Protein AF-A0A9D4Q8T9-F1 (afdb_monomer_lite)

Radius of gyration: 29.82 Å; chains: 1; bounding box: 64×56×114 Å

Secondary structure (DSSP, 8-state):
---TTS-EEEEE-SSSSSSS--BPEEEE-SS-EEEE--EEE----TTSPPPPHHHHGGGEEEEEEEEEPPTT---HHHHHHHHHHTTSHHHHHHHSEEE---BPSSTTEEEE---TTS-EEEEEEEEEE-TTS-EEEEEPBPEEE-SS-TTS-SS-SS---THHHHHHHHHHHHHHHHHHHHTTTTHHHHHHHHHHHHHHHHHHHHHHHHH---HHHHHHHHHHHHHHHHHHHHHHHHHH--HHHHHHHHHHHHHHHHHHHHHHSGGGGSGGGGSHHHHHHHHHHHHHHHHHHHGGGHHHHHHHHHHHHHHHHHHHHHHHHHT-STTHHHHHHHHHHHSTTGGGSB------HHHHHHHHHHHHHHHHHHHHHHHHTTTS-SSPPPHHHHHHHHHHHHTS-------PPP--TT---S-PPPPPPPPP----

InterPro domains:
  IPR025256 TM7S3/TM198-like domain [PF13886] (171-374)
  IPR042502 Transmembrane 7 superfamily member 3 [PTHR15937] (5-413)
  IPR060567 TM7SF3-like, second immunoglobulin-like domain [PF27919] (7-148)

Organism: Rhipicephalus sanguineus (NCBI:txid34632)

Sequence (432 aa):
MFVLHDPVPGGCNMEFPVEVSPFLRLVMETTELAVEFQHASGGVPREAQAPKCSRNLPFFRYNLYVYYLDQWDLSEEHYLEAVSKMLDPTSVKSNAQSVKAYRENPKTRALFLTYPGEGAVYSVLVEQVTWDGTIHEAAYVPVATYGCLWYSQSQTCRRLESAWGLVVALLLSIAGLIICFRGHRFFSFQMFFFGFLAFSLISFMVFIAITRASARDGLLAALLGGALGGMMWMAVWWLFAIPVLSISLSGLTLGFLVAATLLFTPLGEVAFLQSSMSYWVFISCIMLLPALLLLPQAKLLSVVSCSLVGGYCTILAADQYLGTSLSYVVLNVVRRSLVPGGYQASNTVPFQLNDVLLSMTWAALFALGTVLQLWSERGRAPFPQSPYHKWIRDRSSASQPLLATTQLPPPTYGSIGGNAPPYEPPPSYNSF

pLDDT: mean 81.64, std 16.31, range [30.33, 98.0]

Foldseek 3Di:
DDDQFAWQWQCADDDDPDNRALAWDWDADPQWTKTFGHDIFTGHPDPDDTDDPVPQRVQKDKWKWKAKDPFQDPDPVSVVVSQVLQAFPVSRVVHTDTFDFDADPVNRMGIAGAQQRIKMKMKMKMWGQDPVRDIHIHIRRIDMDNSDDPPPPDDDSQLPPDVVVLVVLQVLLVLLLCLQACVQVPVLSVQLNLQLQVQLLVQLLVCCLPPVDDSVVSNVSSRVRSNVRSVVSSVCCQPVVDLLVSLLSLLLQLQLLVLLQCCLPCNVRDPQQQDPVSVVVSSNVSSVVSSVVCSVVSLLSSQLSSNQVSLLSNCRSVCSVSVPCSVCSVVLVSSCSRDDSSSSHTSDGPCDPSNVVSVVSSVVSSVNSSVNSCVVCPPHDSHDGRPNVVVVVVVVVVPDDPDDDDDDDDPPPDDPDDDDDDDDDDDDDDDD

Structure (mmCIF, N/CA/C/O backbone):
data_AF-A0A9D4Q8T9-F1
#
_entry.id   AF-A0A9D4Q8T9-F1
#
loop_
_atom_site.group_PDB
_atom_site.id
_atom_site.type_symbol
_atom_site.label_atom_id
_atom_site.label_alt_id
_atom_site.label_comp_id
_atom_site.label_asym_id
_atom_site.label_entity_id
_atom_site.label_seq_id
_atom_site.pdbx_PDB_ins_code
_atom_site.Cartn_x
_atom_site.Cartn_y
_atom_site.Cartn_z
_atom_site.occupancy
_atom_site.B_iso_or_equiv
_atom_site.auth_seq_id
_atom_site.auth_comp_id
_atom_site.auth_asym_id
_atom_site.auth_atom_id
_atom_site.pdbx_PDB_model_num
ATOM 1 N N . MET A 1 1 ? 12.738 -4.806 -35.507 1.00 41.72 1 MET A N 1
ATOM 2 C CA . MET A 1 1 ? 13.230 -4.366 -36.832 1.00 41.72 1 MET A CA 1
ATOM 3 C C . MET A 1 1 ? 13.488 -2.873 -36.696 1.00 41.72 1 MET A C 1
ATOM 5 O O . MET A 1 1 ? 12.526 -2.161 -36.477 1.00 41.72 1 MET A O 1
ATOM 9 N N . PHE A 1 2 ? 14.743 -2.415 -36.657 1.00 54.19 2 PHE A N 1
ATOM 10 C CA . PHE A 1 2 ? 15.046 -0.995 -36.411 1.00 54.19 2 PHE A CA 1
ATOM 11 C C . PHE A 1 2 ? 15.062 -0.230 -37.738 1.00 54.19 2 PHE A C 1
ATOM 13 O O . PHE A 1 2 ? 15.730 -0.669 -38.679 1.00 54.19 2 PHE A O 1
ATOM 20 N N . VAL A 1 3 ? 14.310 0.871 -37.833 1.00 61.12 3 VAL A N 1
ATOM 21 C CA . VAL A 1 3 ? 14.353 1.772 -38.994 1.00 61.12 3 VAL A CA 1
ATOM 22 C C . VAL A 1 3 ? 15.643 2.596 -38.914 1.00 61.12 3 VAL A C 1
ATOM 24 O O . VAL A 1 3 ? 16.162 2.841 -37.830 1.00 61.12 3 VAL A O 1
ATOM 27 N N . LEU A 1 4 ? 16.187 3.010 -40.062 1.00 65.44 4 LEU A N 1
ATOM 28 C CA . LEU A 1 4 ? 17.518 3.627 -40.224 1.00 65.44 4 LEU A CA 1
ATOM 29 C C . LEU A 1 4 ? 17.833 4.795 -39.258 1.00 65.44 4 LEU A C 1
ATOM 31 O O . LEU A 1 4 ? 19.003 5.077 -39.006 1.00 65.44 4 LEU A O 1
ATOM 35 N N . HIS A 1 5 ? 16.805 5.467 -38.734 1.00 74.94 5 HIS A N 1
ATOM 36 C CA . HIS A 1 5 ? 16.916 6.642 -37.865 1.00 74.94 5 HIS A CA 1
ATOM 37 C C . HIS A 1 5 ? 16.419 6.416 -36.433 1.00 74.94 5 HIS A C 1
ATOM 39 O O . HIS A 1 5 ? 16.516 7.330 -35.614 1.00 74.94 5 HIS A O 1
ATOM 45 N N . ASP A 1 6 ? 15.911 5.225 -36.115 1.00 83.25 6 ASP A N 1
ATOM 46 C CA . ASP A 1 6 ? 15.373 4.955 -34.787 1.00 83.25 6 ASP A CA 1
ATOM 47 C C . ASP A 1 6 ? 16.500 4.758 -33.766 1.00 83.25 6 ASP A C 1
ATOM 49 O O . ASP A 1 6 ? 17.556 4.204 -34.100 1.00 83.25 6 ASP A O 1
ATOM 53 N N . PRO A 1 7 ? 16.304 5.200 -32.511 1.00 88.06 7 PRO A N 1
ATOM 54 C CA . PRO A 1 7 ? 17.269 4.948 -31.453 1.00 88.06 7 PRO A CA 1
ATOM 55 C C . PRO A 1 7 ? 17.485 3.446 -31.262 1.00 88.06 7 PRO A C 1
ATOM 57 O O . PRO A 1 7 ? 16.554 2.653 -31.382 1.00 88.06 7 PRO A O 1
ATOM 60 N N . VAL A 1 8 ? 18.712 3.056 -30.916 1.00 89.06 8 VAL A N 1
ATOM 61 C CA . VAL A 1 8 ? 19.080 1.667 -30.625 1.00 89.06 8 VAL A CA 1
ATOM 62 C C . VAL A 1 8 ? 19.068 1.462 -29.106 1.00 89.06 8 VAL A C 1
ATOM 64 O O . VAL A 1 8 ? 19.976 1.950 -28.418 1.00 89.06 8 VAL A O 1
ATOM 67 N N . PRO A 1 9 ? 18.066 0.750 -28.550 1.00 90.19 9 PRO A N 1
ATOM 68 C CA . PRO A 1 9 ? 17.972 0.475 -27.120 1.00 90.19 9 PRO A CA 1
ATOM 69 C C . PRO A 1 9 ? 19.221 -0.237 -26.601 1.00 90.19 9 PRO A C 1
ATOM 71 O O . PRO A 1 9 ? 19.666 -1.232 -27.171 1.00 90.19 9 PRO A O 1
ATOM 74 N N . GLY A 1 10 ? 19.804 0.282 -25.520 1.00 88.19 10 GLY A N 1
ATOM 75 C CA . GLY A 1 10 ? 20.978 -0.319 -24.885 1.00 88.19 10 GLY A CA 1
ATOM 76 C C . GLY A 1 10 ? 22.257 -0.314 -25.725 1.00 88.19 10 GLY A C 1
ATOM 77 O O . GLY A 1 10 ? 23.208 -1.001 -25.360 1.00 88.19 10 GLY A O 1
ATOM 78 N N . GLY A 1 11 ? 22.301 0.437 -26.833 1.00 87.56 11 GLY A N 1
ATOM 79 C CA . GLY A 1 11 ? 23.488 0.572 -27.685 1.00 87.56 11 GLY A CA 1
ATOM 80 C C . GLY A 1 11 ? 24.640 1.363 -27.054 1.00 87.56 11 GLY A C 1
ATOM 81 O O . GLY A 1 11 ? 25.703 1.478 -27.653 1.00 87.56 11 GLY A O 1
ATOM 82 N N . CYS A 1 12 ? 24.429 1.917 -25.859 1.00 86.75 12 CYS A N 1
ATOM 83 C CA . CYS A 1 12 ? 25.422 2.596 -25.039 1.00 86.75 12 CYS A CA 1
ATOM 84 C C . CYS A 1 12 ? 25.520 1.951 -23.658 1.00 86.75 12 CYS A C 1
ATOM 86 O O . CYS A 1 12 ? 25.302 2.593 -22.628 1.00 86.75 12 CYS A O 1
ATOM 88 N N . ASN A 1 13 ? 25.824 0.658 -23.651 1.00 86.75 13 ASN A N 1
ATOM 89 C CA . ASN A 1 13 ? 26.001 -0.107 -22.433 1.00 86.75 13 ASN A CA 1
ATOM 90 C C . ASN A 1 13 ? 27.431 0.022 -21.875 1.00 86.75 13 ASN A C 1
ATOM 92 O O . ASN A 1 13 ? 28.408 -0.118 -22.607 1.00 86.75 13 ASN A O 1
ATOM 96 N N . MET A 1 14 ? 27.543 0.251 -20.565 1.00 81.56 14 MET A N 1
ATOM 97 C CA . MET A 1 14 ? 28.820 0.256 -19.836 1.00 81.56 14 MET A CA 1
ATOM 98 C C . MET A 1 14 ? 28.839 -0.693 -18.627 1.00 81.56 14 MET A C 1
ATOM 100 O O . MET A 1 14 ? 29.886 -0.857 -18.007 1.00 81.56 14 MET A O 1
ATOM 104 N N . GLU A 1 15 ? 27.703 -1.301 -18.276 1.00 84.12 15 GLU A N 1
ATOM 105 C CA . GLU A 1 15 ? 27.540 -2.066 -17.029 1.00 84.12 15 GLU A CA 1
ATOM 106 C C . GLU A 1 15 ? 27.138 -3.526 -17.274 1.00 84.12 15 GLU A C 1
ATOM 108 O O . GLU A 1 15 ? 27.513 -4.416 -16.511 1.00 84.12 15 GLU A O 1
ATOM 113 N N . PHE A 1 16 ? 26.351 -3.793 -18.318 1.00 88.50 16 PHE A N 1
ATOM 114 C CA . PHE A 1 16 ? 25.858 -5.131 -18.643 1.00 88.50 16 PHE A CA 1
ATOM 115 C C . PHE A 1 16 ? 26.916 -5.912 -19.443 1.00 88.50 16 PHE A C 1
ATOM 117 O O . PHE A 1 16 ? 27.769 -5.313 -20.097 1.00 88.50 16 PHE A O 1
ATOM 124 N N . PRO A 1 17 ? 26.873 -7.255 -19.446 1.00 87.38 17 PRO A N 1
ATOM 125 C CA . PRO A 1 17 ? 27.902 -8.064 -20.104 1.00 87.38 17 PRO A CA 1
ATOM 126 C C . PRO A 1 17 ? 27.855 -8.027 -21.642 1.00 87.38 17 PRO A C 1
ATOM 128 O O . PRO A 1 17 ? 28.804 -8.474 -22.280 1.00 87.38 17 PRO A O 1
ATOM 131 N N . VAL A 1 18 ? 26.768 -7.532 -22.248 1.00 87.38 18 VAL A N 1
ATOM 132 C CA . VAL A 1 18 ? 26.560 -7.539 -23.708 1.00 87.38 18 VAL A CA 1
ATOM 133 C C . VAL A 1 18 ? 26.671 -6.126 -24.271 1.00 87.38 18 VAL A C 1
ATOM 135 O O . VAL A 1 18 ? 25.939 -5.243 -23.839 1.00 87.38 18 VAL A O 1
ATOM 138 N N . GLU A 1 19 ? 27.532 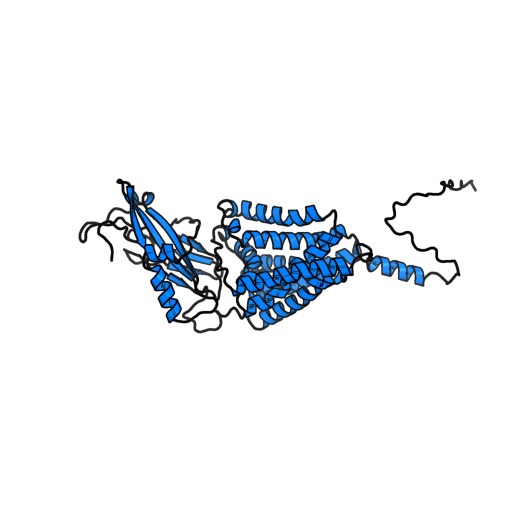-5.906 -25.266 1.00 83.56 19 GLU A N 1
ATOM 139 C CA . GLU A 1 19 ? 27.823 -4.574 -25.834 1.00 83.56 19 GLU A CA 1
ATOM 140 C C . GLU A 1 19 ? 26.568 -3.775 -26.225 1.00 83.56 19 GLU A C 1
ATOM 142 O O . GLU A 1 19 ? 26.458 -2.597 -25.897 1.00 83.56 19 GLU A O 1
ATOM 147 N N . VAL A 1 20 ? 25.585 -4.429 -26.849 1.00 86.88 20 VAL A N 1
ATOM 148 C CA . VAL A 1 20 ? 24.248 -3.870 -27.075 1.00 86.88 20 VAL A CA 1
ATOM 149 C C . VAL A 1 20 ? 23.267 -4.639 -26.199 1.00 86.88 20 VAL A C 1
ATOM 151 O O . VAL A 1 20 ? 22.991 -5.811 -26.453 1.00 86.88 20 VAL A O 1
ATOM 154 N N . SER A 1 21 ? 22.755 -3.988 -25.154 1.00 90.62 21 SER A N 1
ATOM 155 C CA . SER A 1 21 ? 21.873 -4.602 -24.152 1.00 90.62 21 SER A CA 1
ATOM 156 C C . SER A 1 21 ? 20.453 -4.022 -24.221 1.00 90.62 21 SER A C 1
ATOM 158 O O . SER A 1 21 ? 20.091 -3.192 -23.386 1.00 90.62 21 SER A O 1
ATOM 160 N N . PRO A 1 22 ? 19.625 -4.429 -25.205 1.00 89.88 22 PRO A N 1
ATOM 161 C CA . PRO A 1 22 ? 18.273 -3.895 -25.375 1.00 89.88 22 PRO A CA 1
ATOM 162 C C . PRO A 1 22 ? 17.277 -4.460 -24.353 1.00 89.88 22 PRO A C 1
ATOM 164 O O . PRO A 1 22 ? 16.127 -4.033 -24.329 1.00 89.88 22 PRO A O 1
ATOM 167 N N . PHE A 1 23 ? 17.688 -5.437 -23.542 1.00 91.38 23 PHE A N 1
ATOM 168 C CA . PHE A 1 23 ? 16.858 -6.062 -22.521 1.00 91.38 23 PHE A CA 1
ATOM 169 C C . PHE A 1 23 ? 16.924 -5.312 -21.195 1.00 91.38 23 PHE A C 1
ATOM 171 O O . PHE A 1 23 ? 17.945 -4.729 -20.827 1.00 91.38 23 PHE A O 1
ATOM 178 N N . LEU A 1 24 ? 15.816 -5.361 -20.465 1.00 92.00 24 LEU A N 1
ATOM 179 C CA . LEU A 1 24 ? 15.723 -4.842 -19.110 1.00 92.00 24 LEU A CA 1
ATOM 180 C C . LEU A 1 24 ? 16.218 -5.898 -18.117 1.00 92.00 24 LEU A C 1
ATOM 182 O O . LEU A 1 24 ? 15.924 -7.087 -18.255 1.00 92.00 24 LEU A O 1
ATOM 186 N N . ARG A 1 25 ? 16.951 -5.467 -17.091 1.00 89.56 25 ARG A N 1
ATOM 187 C CA . ARG A 1 25 ? 17.347 -6.310 -15.963 1.00 89.56 25 ARG A CA 1
ATOM 188 C C . ARG A 1 25 ? 16.404 -6.056 -14.796 1.00 89.56 25 ARG A C 1
ATOM 190 O O . ARG A 1 25 ? 16.242 -4.919 -14.361 1.00 89.56 25 ARG A O 1
ATOM 197 N N . LEU A 1 26 ? 15.803 -7.125 -14.283 1.00 87.19 26 LEU A N 1
ATOM 198 C CA . LEU A 1 26 ? 15.061 -7.089 -13.028 1.00 87.19 26 LEU A CA 1
ATOM 199 C C . LEU A 1 26 ? 15.989 -7.445 -11.878 1.00 87.19 26 LEU A C 1
ATOM 201 O O . LEU A 1 26 ? 16.563 -8.533 -11.852 1.00 87.19 26 LEU A O 1
ATOM 205 N N . VAL A 1 27 ? 16.089 -6.542 -10.913 1.00 83.50 27 VAL A N 1
ATOM 206 C CA . VAL A 1 27 ? 16.717 -6.808 -9.623 1.00 83.50 27 VAL A CA 1
ATOM 207 C C . VAL A 1 27 ? 15.597 -6.890 -8.599 1.00 83.50 27 VAL A C 1
ATOM 209 O O . VAL A 1 27 ? 14.912 -5.901 -8.342 1.00 83.50 27 VAL A O 1
ATOM 212 N N . MET A 1 28 ? 15.377 -8.095 -8.074 1.00 73.31 28 MET A N 1
ATOM 213 C CA . MET A 1 28 ? 14.406 -8.361 -7.016 1.00 73.31 28 MET A CA 1
ATOM 214 C C . MET A 1 28 ? 15.156 -8.785 -5.758 1.00 73.31 28 MET A C 1
ATOM 216 O O . MET A 1 28 ? 15.620 -9.920 -5.664 1.00 73.31 28 MET A O 1
ATOM 220 N N . GLU A 1 29 ? 15.268 -7.873 -4.800 1.00 65.56 29 GLU A N 1
ATOM 221 C CA . GLU A 1 29 ? 15.621 -8.206 -3.420 1.00 65.56 29 GLU A CA 1
ATOM 222 C C . GLU A 1 29 ? 14.344 -8.277 -2.569 1.00 65.56 29 GLU A C 1
ATOM 224 O O . GLU A 1 29 ? 13.255 -7.941 -3.032 1.00 65.56 29 GLU A O 1
ATOM 229 N N . THR A 1 30 ? 14.440 -8.747 -1.321 1.00 54.12 30 THR A N 1
ATOM 230 C CA . THR A 1 30 ? 13.279 -9.071 -0.461 1.00 54.12 30 THR A CA 1
ATOM 231 C C . THR A 1 30 ? 12.261 -7.938 -0.307 1.00 54.12 30 THR A C 1
ATOM 233 O O . THR A 1 30 ? 11.096 -8.194 -0.002 1.00 54.12 30 THR A O 1
ATOM 236 N N . THR A 1 31 ? 12.685 -6.694 -0.517 1.00 53.22 31 THR A N 1
ATOM 237 C CA . THR A 1 31 ? 11.855 -5.495 -0.385 1.00 53.22 31 THR A CA 1
ATOM 238 C C . THR A 1 31 ? 12.026 -4.484 -1.523 1.00 53.22 31 THR A C 1
ATOM 240 O O . THR A 1 31 ? 11.338 -3.465 -1.528 1.00 53.22 31 THR A O 1
ATOM 243 N N . GLU A 1 32 ? 12.925 -4.743 -2.475 1.00 64.81 32 GLU A N 1
ATOM 244 C CA . GLU A 1 32 ? 13.266 -3.825 -3.565 1.00 64.81 32 GLU A CA 1
ATOM 245 C C . GLU A 1 32 ? 13.020 -4.489 -4.917 1.00 64.81 32 GLU A C 1
ATOM 247 O O . GLU A 1 32 ? 13.541 -5.569 -5.192 1.00 64.81 32 GLU A O 1
ATOM 252 N N . LEU A 1 33 ? 12.266 -3.809 -5.779 1.00 79.19 33 LEU A N 1
ATOM 253 C CA . LEU A 1 33 ? 12.187 -4.120 -7.200 1.00 79.19 33 LEU A CA 1
ATOM 254 C C . LEU A 1 33 ? 12.754 -2.947 -7.977 1.00 79.19 33 LEU A C 1
ATOM 256 O O . LEU A 1 33 ? 12.202 -1.845 -7.961 1.00 79.19 33 LEU A O 1
ATOM 260 N N . ALA A 1 34 ? 13.854 -3.210 -8.667 1.00 85.00 34 ALA A N 1
ATOM 261 C CA . ALA A 1 34 ? 14.457 -2.268 -9.584 1.00 85.00 34 ALA A CA 1
ATOM 262 C C . ALA A 1 34 ? 14.404 -2.817 -11.008 1.00 85.00 34 ALA A C 1
ATOM 264 O O . ALA A 1 34 ? 14.807 -3.952 -11.273 1.00 85.00 34 ALA A O 1
ATOM 265 N N . VAL A 1 35 ? 13.922 -1.983 -11.925 1.00 88.62 35 VAL A N 1
ATOM 266 C CA . VAL A 1 35 ? 14.075 -2.187 -13.363 1.00 88.62 35 VAL A CA 1
ATOM 267 C C . VAL A 1 35 ? 15.279 -1.369 -13.797 1.00 88.62 35 VAL A C 1
ATOM 269 O O . VAL A 1 35 ? 15.297 -0.142 -13.667 1.00 88.62 35 VAL A O 1
ATOM 272 N N . GLU A 1 36 ? 16.289 -2.058 -14.300 1.00 90.38 36 GLU A N 1
ATOM 273 C CA . GLU A 1 36 ? 17.521 -1.459 -14.783 1.00 90.38 36 GLU A CA 1
ATOM 274 C C . GLU A 1 36 ? 17.624 -1.633 -16.291 1.00 90.38 36 GLU A C 1
ATOM 276 O O . GLU A 1 36 ? 17.334 -2.693 -16.846 1.00 90.38 36 GLU A O 1
ATOM 281 N N . PHE A 1 37 ? 18.057 -0.578 -16.961 1.00 90.69 37 PHE A N 1
ATOM 282 C CA . PHE A 1 37 ? 18.306 -0.579 -18.393 1.00 90.69 37 PHE A CA 1
ATOM 283 C C . PHE A 1 37 ? 19.647 0.079 -18.691 1.00 90.69 37 PHE A C 1
ATOM 285 O O . PHE A 1 37 ? 20.345 0.538 -17.795 1.00 90.69 37 PHE A O 1
ATOM 292 N N . GLN A 1 38 ? 20.046 0.093 -19.954 1.00 89.94 38 GLN A N 1
ATOM 293 C CA . GLN A 1 38 ? 21.271 0.757 -20.392 1.00 89.94 38 GLN A CA 1
ATOM 294 C C . GLN A 1 38 ? 20.928 1.862 -21.373 1.00 89.94 38 GLN A C 1
ATOM 296 O O . GLN A 1 38 ? 19.879 1.819 -22.016 1.00 89.94 38 GLN A O 1
ATOM 301 N N . HIS A 1 39 ? 21.786 2.872 -21.483 1.00 89.31 39 HIS A N 1
ATOM 302 C CA . HIS A 1 39 ? 21.521 4.003 -22.363 1.00 89.31 39 HIS A CA 1
ATOM 303 C C . HIS A 1 39 ? 21.403 3.569 -23.830 1.00 89.31 39 HIS A C 1
ATOM 305 O O . HIS A 1 39 ? 22.091 2.659 -24.292 1.00 89.31 39 HIS A O 1
ATOM 311 N N . ALA A 1 40 ? 20.513 4.232 -24.565 1.00 88.44 40 ALA A N 1
ATOM 312 C CA . ALA A 1 40 ? 20.376 4.046 -26.000 1.00 88.44 40 ALA A CA 1
ATOM 313 C C . ALA A 1 40 ? 21.490 4.776 -26.760 1.00 88.44 40 ALA A C 1
ATOM 315 O O . ALA A 1 40 ? 22.060 5.758 -26.271 1.00 88.44 40 ALA A O 1
ATOM 316 N N . SER A 1 41 ? 21.768 4.314 -27.976 1.00 87.19 41 SER A N 1
ATOM 317 C CA . SER A 1 41 ? 22.582 5.033 -28.956 1.00 87.19 41 SER A CA 1
ATOM 318 C C . SER A 1 41 ? 21.709 5.525 -30.114 1.00 87.19 41 SER A C 1
ATOM 320 O O . SER A 1 41 ? 20.565 5.101 -30.276 1.00 87.19 41 SER A O 1
ATOM 322 N N . GLY A 1 42 ? 22.219 6.476 -30.898 1.00 82.50 42 GLY A N 1
ATOM 323 C CA . GLY A 1 42 ? 21.501 6.951 -32.083 1.00 82.50 42 GLY A CA 1
ATOM 324 C C . GLY A 1 42 ? 21.534 5.904 -33.193 1.00 82.50 42 GLY A C 1
ATOM 325 O O . GLY A 1 42 ? 22.550 5.224 -33.353 1.00 82.50 42 GLY A O 1
ATOM 326 N N . GLY A 1 43 ? 20.451 5.808 -33.965 1.00 77.25 43 GLY A N 1
ATOM 327 C CA . GLY A 1 43 ? 20.395 4.955 -35.150 1.00 77.25 43 GLY A CA 1
ATOM 328 C C . GLY A 1 43 ? 21.487 5.309 -36.159 1.00 77.25 43 GLY A C 1
ATOM 329 O O . GLY A 1 43 ? 21.750 6.486 -36.422 1.00 77.25 43 GLY A O 1
ATOM 330 N N . VAL A 1 44 ? 22.137 4.287 -36.714 1.00 74.06 44 VAL A N 1
ATOM 331 C CA . VAL A 1 44 ? 23.097 4.427 -37.814 1.00 74.06 44 VAL A CA 1
ATOM 332 C C . VAL A 1 44 ? 22.805 3.400 -38.905 1.00 74.06 44 VAL A C 1
ATOM 334 O O . VAL A 1 44 ? 22.293 2.316 -38.605 1.00 74.06 44 VAL A O 1
ATOM 337 N N . PRO A 1 45 ? 23.147 3.702 -40.171 1.00 74.25 45 PRO A N 1
ATOM 338 C CA . PRO A 1 45 ? 23.102 2.720 -41.240 1.00 74.25 45 PRO A CA 1
ATOM 339 C C . PRO A 1 45 ? 23.879 1.456 -40.887 1.00 74.25 45 PRO A C 1
ATOM 341 O O . PRO A 1 45 ? 24.915 1.508 -40.221 1.00 74.25 45 PRO A O 1
ATOM 344 N N . ARG A 1 46 ? 23.380 0.313 -41.365 1.00 65.69 46 ARG A N 1
ATOM 345 C CA . ARG A 1 46 ? 24.073 -0.972 -41.241 1.00 65.69 46 ARG A CA 1
ATOM 346 C C . ARG A 1 46 ? 25.493 -0.798 -41.802 1.00 65.69 46 ARG A C 1
ATOM 348 O O . ARG A 1 46 ? 25.620 -0.294 -42.910 1.00 65.69 46 ARG A O 1
ATOM 355 N N . GLU A 1 47 ? 26.512 -1.180 -41.026 1.00 69.25 47 GLU A N 1
ATOM 356 C CA . GLU A 1 47 ? 27.960 -1.058 -41.332 1.00 69.25 47 GLU A CA 1
ATOM 357 C C . GLU A 1 47 ? 28.627 0.300 -41.028 1.00 69.25 47 GLU A C 1
ATOM 359 O O . GLU A 1 47 ? 29.852 0.402 -41.092 1.00 69.25 47 GLU A O 1
ATOM 364 N N . ALA A 1 48 ? 27.878 1.327 -40.618 1.00 72.50 48 ALA A N 1
ATOM 365 C CA . ALA A 1 48 ? 28.470 2.573 -40.131 1.00 72.50 48 ALA A CA 1
ATOM 366 C C . ALA A 1 48 ? 28.939 2.448 -38.668 1.00 72.50 48 ALA A C 1
ATOM 368 O O . ALA A 1 48 ? 28.367 1.706 -37.867 1.00 72.50 48 ALA A O 1
ATOM 369 N N . GLN A 1 49 ? 29.982 3.197 -38.297 1.00 70.00 49 GLN A N 1
ATOM 370 C CA . GLN A 1 49 ? 30.492 3.192 -36.926 1.00 70.00 49 GLN A CA 1
ATOM 371 C C . GLN A 1 49 ? 29.471 3.815 -35.963 1.00 70.00 49 GLN A C 1
ATOM 373 O O . GLN A 1 49 ? 28.969 4.916 -36.201 1.00 70.00 49 GLN A O 1
ATOM 378 N N . ALA A 1 50 ? 29.189 3.113 -34.862 1.00 68.62 50 ALA A N 1
ATOM 379 C CA . ALA A 1 50 ? 28.237 3.564 -33.856 1.00 68.62 50 ALA A CA 1
ATOM 380 C C . ALA A 1 50 ? 28.650 4.923 -33.246 1.00 68.62 50 ALA A C 1
ATOM 382 O O . ALA A 1 50 ? 29.842 5.182 -33.027 1.00 68.62 50 ALA A O 1
ATOM 383 N N . PRO A 1 51 ? 27.683 5.811 -32.952 1.00 73.31 51 PRO A N 1
ATOM 384 C CA . PRO A 1 51 ? 27.971 7.128 -32.407 1.00 73.31 51 PRO A CA 1
ATOM 385 C C . PRO A 1 51 ? 28.504 7.026 -30.973 1.00 73.31 51 PRO A C 1
ATOM 387 O O . PRO A 1 51 ? 28.098 6.167 -30.193 1.00 73.31 51 PRO A O 1
ATOM 390 N N . LYS A 1 52 ? 29.393 7.952 -30.589 1.00 73.75 52 LYS A N 1
ATOM 391 C CA . LYS A 1 52 ? 29.941 7.996 -29.224 1.00 73.75 52 LYS A CA 1
ATOM 392 C C . LYS A 1 52 ? 28.848 8.315 -28.200 1.00 73.75 52 LYS A C 1
ATOM 394 O O . LYS A 1 52 ? 28.213 9.368 -28.269 1.00 73.75 52 LYS A O 1
ATOM 399 N N . CYS A 1 53 ? 28.729 7.460 -27.190 1.00 74.94 53 CYS A N 1
ATOM 400 C CA . CYS A 1 53 ? 27.697 7.529 -26.156 1.00 74.94 53 CYS A CA 1
ATOM 401 C C . CYS A 1 53 ? 27.674 8.834 -25.354 1.00 74.94 53 CYS A C 1
ATOM 403 O O . CYS A 1 53 ? 26.604 9.342 -25.041 1.00 74.94 53 CYS A O 1
ATOM 405 N N . SER A 1 54 ? 28.832 9.435 -25.073 1.00 64.50 54 SER A N 1
ATOM 406 C CA . SER A 1 54 ? 28.928 10.612 -24.198 1.00 64.50 54 SER A CA 1
ATOM 407 C C . SER A 1 54 ? 28.283 11.888 -24.752 1.00 64.50 54 SER A C 1
ATOM 409 O O . SER A 1 54 ? 27.904 12.755 -23.969 1.00 64.50 54 SER A O 1
ATOM 411 N N . ARG A 1 55 ? 28.146 12.033 -26.079 1.00 61.91 55 ARG A N 1
ATOM 412 C CA . ARG A 1 55 ? 27.635 13.272 -26.699 1.00 61.91 55 ARG A CA 1
ATOM 413 C C . ARG A 1 55 ? 26.114 13.324 -26.832 1.00 61.91 55 ARG A C 1
ATOM 415 O O . ARG A 1 55 ? 25.564 14.420 -26.853 1.00 61.91 55 ARG A O 1
ATOM 422 N N . ASN A 1 56 ? 25.441 12.174 -26.894 1.00 64.88 56 ASN A N 1
ATOM 423 C CA . ASN A 1 56 ? 24.032 12.118 -27.298 1.00 64.88 56 ASN A CA 1
ATOM 424 C C . ASN A 1 56 ? 23.047 11.888 -26.140 1.00 64.88 56 ASN A C 1
ATOM 426 O O . ASN A 1 56 ? 21.843 12.005 -26.344 1.00 64.88 56 ASN A O 1
ATOM 430 N N . LEU A 1 57 ? 23.532 11.635 -24.918 1.00 67.44 57 LEU A N 1
ATOM 431 C CA . LEU A 1 57 ? 22.694 11.407 -23.729 1.00 67.44 57 LEU A CA 1
ATOM 432 C C . LEU A 1 57 ? 21.595 12.466 -23.485 1.00 67.44 57 LEU A C 1
ATOM 434 O O . LEU A 1 57 ? 20.504 12.063 -23.085 1.00 67.44 57 LEU A O 1
ATOM 438 N N . PRO A 1 58 ? 21.809 13.781 -23.725 1.00 73.19 58 PRO A N 1
ATOM 439 C CA . PRO A 1 58 ? 20.771 14.791 -23.495 1.00 73.19 58 PRO A CA 1
ATOM 440 C C . PRO A 1 58 ? 19.578 14.712 -24.459 1.00 73.19 58 PRO A C 1
ATOM 442 O O . PRO A 1 58 ? 18.514 15.238 -24.141 1.00 73.19 58 PRO A O 1
ATOM 445 N N . PHE A 1 59 ? 19.743 14.078 -25.625 1.00 79.56 59 PHE A N 1
ATOM 446 C CA . PHE A 1 59 ? 18.710 13.992 -26.666 1.00 79.56 59 PHE A CA 1
ATOM 447 C C . PHE A 1 59 ? 17.760 12.803 -26.482 1.00 79.56 59 PHE A C 1
ATOM 449 O O . PHE A 1 59 ? 16.772 12.701 -27.209 1.00 79.56 59 PHE A O 1
ATOM 456 N N . PHE A 1 60 ? 18.044 11.925 -25.514 1.00 84.88 60 PHE A N 1
ATOM 457 C CA . PHE A 1 60 ? 17.230 10.750 -25.225 1.00 84.88 60 PHE A CA 1
ATOM 458 C C . PHE A 1 60 ? 16.343 10.963 -24.001 1.00 84.88 60 PHE A C 1
ATOM 460 O O . PHE A 1 60 ? 16.812 11.297 -22.907 1.00 84.88 60 PHE A O 1
ATOM 467 N N . ARG A 1 61 ? 15.049 10.696 -24.166 1.00 87.31 61 ARG A N 1
ATOM 468 C CA . ARG A 1 61 ? 14.074 10.618 -23.077 1.00 87.31 61 ARG A CA 1
ATOM 469 C C . ARG A 1 61 ? 13.627 9.173 -22.926 1.00 87.31 61 ARG A C 1
ATOM 471 O O . ARG A 1 61 ? 13.338 8.512 -23.910 1.00 87.31 61 ARG A O 1
ATOM 478 N N . TYR A 1 62 ? 13.597 8.690 -21.690 1.00 88.50 62 TYR A N 1
ATOM 479 C CA . TYR A 1 62 ? 13.188 7.324 -21.368 1.00 88.50 62 TYR A CA 1
ATOM 480 C C . TYR A 1 62 ? 11.862 7.366 -20.614 1.00 88.50 62 TYR A C 1
ATOM 482 O O . TYR A 1 62 ? 11.796 7.883 -19.496 1.00 88.50 62 TYR A O 1
ATOM 490 N N . ASN A 1 63 ? 10.819 6.831 -21.222 1.00 90.00 63 ASN A N 1
ATOM 491 C CA . ASN A 1 63 ? 9.488 6.772 -20.645 1.00 90.00 63 ASN A CA 1
ATOM 492 C C . ASN A 1 63 ? 9.225 5.328 -20.219 1.00 90.00 63 ASN A C 1
ATOM 494 O O . ASN A 1 63 ? 9.352 4.407 -21.024 1.00 90.00 63 ASN A O 1
ATOM 498 N N . LEU A 1 64 ? 8.929 5.128 -18.935 1.00 90.62 64 LEU A N 1
ATOM 499 C CA . LEU A 1 64 ? 8.672 3.805 -18.381 1.00 90.62 64 LEU A CA 1
ATOM 500 C C . LEU A 1 64 ? 7.180 3.514 -18.430 1.00 90.62 64 LEU A C 1
ATOM 502 O O . LEU A 1 64 ? 6.364 4.364 -18.074 1.00 90.62 64 LEU A O 1
ATOM 506 N N . TYR A 1 65 ? 6.849 2.296 -18.832 1.00 92.06 65 TYR A N 1
ATOM 507 C CA . TYR A 1 65 ? 5.486 1.810 -18.918 1.00 92.06 65 TYR A CA 1
ATOM 508 C C . TYR A 1 65 ? 5.355 0.494 -18.167 1.00 92.06 65 TYR A C 1
ATOM 510 O O . TYR A 1 65 ? 6.253 -0.351 -18.205 1.00 92.06 65 TYR A O 1
ATOM 518 N N . VAL A 1 66 ? 4.216 0.325 -17.506 1.00 91.62 66 VAL A N 1
ATOM 519 C CA . VAL A 1 66 ? 3.836 -0.924 -16.853 1.00 91.62 66 VAL A CA 1
ATOM 520 C C . VAL A 1 66 ? 2.484 -1.382 -17.381 1.00 91.62 66 VAL A C 1
ATOM 522 O O . VAL A 1 66 ? 1.552 -0.588 -17.534 1.00 91.62 66 VAL A O 1
ATOM 525 N N . TYR A 1 67 ? 2.388 -2.672 -17.669 1.00 91.81 67 TYR A N 1
ATOM 526 C CA . TYR A 1 67 ? 1.141 -3.355 -17.970 1.00 91.81 67 TYR A CA 1
ATOM 527 C C . TYR A 1 67 ? 0.916 -4.419 -16.902 1.00 91.81 67 TYR A C 1
ATOM 529 O O . TYR A 1 67 ? 1.757 -5.299 -16.724 1.00 91.81 67 TYR A O 1
ATOM 537 N N . TYR A 1 68 ? -0.194 -4.323 -16.178 1.00 89.19 68 TYR A N 1
ATOM 538 C CA . TYR A 1 68 ? -0.562 -5.306 -15.165 1.00 89.19 68 TYR A CA 1
ATOM 539 C C . TYR A 1 68 ? -1.446 -6.386 -15.783 1.00 89.19 68 TYR A C 1
ATOM 541 O O . TYR A 1 68 ? -2.359 -6.078 -16.548 1.00 89.19 68 TYR A O 1
ATOM 549 N N . LEU A 1 69 ? -1.161 -7.639 -15.447 1.00 88.50 69 LEU A N 1
ATOM 550 C CA . LEU A 1 69 ? -2.006 -8.782 -15.765 1.00 88.50 69 LEU A CA 1
ATOM 551 C C . LEU A 1 69 ? -3.172 -8.867 -14.777 1.00 88.50 69 LEU A C 1
ATOM 553 O O . LEU A 1 69 ? -3.150 -8.258 -13.702 1.00 88.50 69 LEU A O 1
ATOM 557 N N . ASP A 1 70 ? -4.176 -9.659 -15.136 1.00 83.94 70 ASP A N 1
ATOM 558 C CA . ASP A 1 70 ? -5.311 -9.936 -14.267 1.00 83.94 70 ASP A CA 1
ATOM 559 C C . ASP A 1 70 ? -4.865 -10.636 -12.973 1.00 83.94 70 ASP A C 1
ATOM 561 O O . ASP A 1 70 ? -3.924 -11.438 -12.944 1.00 83.94 70 ASP A O 1
ATOM 565 N N . GLN A 1 71 ? -5.530 -10.292 -11.867 1.00 76.75 71 GLN A N 1
ATOM 566 C CA . GLN A 1 71 ? -5.249 -10.853 -10.549 1.00 76.75 71 GLN A CA 1
ATOM 567 C C . GLN A 1 71 ? -5.315 -12.379 -10.590 1.00 76.75 71 GLN A C 1
ATOM 569 O O . GLN A 1 71 ? -6.323 -12.957 -10.994 1.00 76.75 71 GLN A O 1
ATOM 574 N N . TRP A 1 72 ? -4.251 -13.022 -10.101 1.00 71.50 72 TRP A N 1
ATOM 575 C CA . TRP A 1 72 ? -4.110 -14.480 -10.027 1.00 71.50 72 TRP A CA 1
ATOM 576 C C . TRP A 1 72 ? -4.087 -15.231 -11.356 1.00 71.50 72 TRP A C 1
ATOM 578 O O . TRP A 1 72 ? -4.108 -16.467 -11.341 1.00 71.50 72 TRP A O 1
ATOM 588 N N . ASP A 1 73 ? -3.994 -14.532 -12.482 1.00 78.19 73 ASP A N 1
ATOM 589 C CA . ASP A 1 73 ? -3.783 -15.185 -13.759 1.00 78.19 73 ASP A CA 1
ATOM 590 C C . ASP A 1 73 ? -2.301 -15.527 -13.937 1.00 78.19 73 ASP A C 1
ATOM 592 O O . ASP A 1 73 ? -1.447 -14.661 -14.103 1.00 78.19 73 ASP A O 1
ATOM 596 N N . LEU A 1 74 ? -1.998 -16.822 -13.854 1.00 79.75 74 LEU A N 1
ATOM 597 C CA . LEU A 1 74 ? -0.663 -17.385 -14.069 1.00 79.75 74 LEU A CA 1
ATOM 598 C C . LEU A 1 74 ? -0.612 -18.182 -15.382 1.00 79.75 74 LEU A C 1
ATOM 600 O O . LEU A 1 74 ? 0.233 -19.066 -15.537 1.00 79.75 74 LEU A O 1
ATOM 604 N N . SER A 1 75 ? -1.558 -17.955 -16.294 1.00 83.75 75 SER A N 1
ATOM 605 C CA . SER A 1 75 ? -1.604 -18.664 -17.566 1.00 83.75 75 SER A CA 1
ATOM 606 C C . SER A 1 75 ? -0.514 -18.173 -18.520 1.00 83.75 75 SER A C 1
ATOM 608 O O . SER A 1 75 ? -0.179 -16.990 -18.595 1.00 83.75 75 SER A O 1
ATOM 610 N N . GLU A 1 76 ? 0.059 -19.111 -19.271 1.00 86.12 76 GLU A N 1
ATOM 611 C CA . GLU A 1 76 ? 1.085 -18.807 -20.270 1.00 86.12 76 GLU A CA 1
ATOM 612 C C . GLU A 1 76 ? 0.523 -17.964 -21.425 1.00 86.12 76 GLU A C 1
ATOM 614 O O . GLU A 1 76 ? 1.202 -17.074 -21.929 1.00 86.12 76 GLU A O 1
ATOM 619 N N . GLU A 1 77 ? -0.731 -18.203 -21.811 1.00 87.88 77 GLU A N 1
ATOM 620 C CA . GLU A 1 77 ? -1.394 -17.498 -22.911 1.00 87.88 77 GLU A CA 1
ATOM 621 C C . GLU A 1 77 ? -1.535 -15.998 -22.627 1.00 87.88 77 GLU A C 1
ATOM 623 O O . GLU A 1 77 ? -1.037 -15.180 -23.402 1.00 87.88 77 GLU A O 1
ATOM 628 N N . HIS A 1 78 ? -2.108 -15.630 -21.477 1.00 86.69 78 HIS A N 1
ATOM 629 C CA . HIS A 1 78 ? -2.260 -14.224 -21.097 1.00 86.69 78 HIS A CA 1
ATOM 630 C C . HIS A 1 78 ? -0.908 -13.563 -20.812 1.00 86.69 78 HIS A C 1
ATOM 632 O O . HIS A 1 78 ? -0.729 -12.377 -21.091 1.00 86.69 78 HIS A O 1
ATOM 638 N N . TYR A 1 79 ? 0.080 -14.324 -20.327 1.00 89.06 79 TYR A N 1
ATOM 639 C CA . TYR A 1 79 ? 1.456 -13.847 -20.206 1.00 89.06 79 TYR A CA 1
ATOM 640 C C . TYR A 1 79 ? 2.056 -13.458 -21.563 1.00 89.06 79 TYR A C 1
ATOM 642 O O . TYR A 1 79 ? 2.564 -12.344 -21.717 1.00 89.06 79 TYR A O 1
ATOM 650 N N . LEU A 1 80 ? 1.992 -14.349 -22.556 1.00 91.81 80 LEU A N 1
ATOM 651 C CA . LEU A 1 80 ? 2.521 -14.084 -23.894 1.00 91.81 80 LEU A CA 1
ATOM 652 C C . LEU A 1 80 ? 1.753 -12.952 -24.578 1.00 91.81 80 LEU A C 1
ATOM 654 O O . LEU A 1 80 ? 2.368 -12.102 -25.224 1.00 91.81 80 LEU A O 1
ATOM 658 N N . GLU A 1 81 ? 0.435 -12.886 -24.386 1.00 92.06 81 GLU A N 1
ATOM 659 C CA . GLU A 1 81 ? -0.385 -11.782 -24.877 1.00 92.06 81 GLU A CA 1
ATOM 660 C C . GLU A 1 81 ? 0.048 -10.447 -24.250 1.00 92.06 81 GLU A C 1
ATOM 662 O O . GLU A 1 81 ? 0.286 -9.474 -24.970 1.00 92.06 81 GLU A O 1
ATOM 667 N N . ALA A 1 82 ? 0.227 -10.397 -22.927 1.00 91.75 82 ALA A N 1
ATOM 668 C CA . ALA A 1 82 ? 0.680 -9.205 -22.215 1.00 91.75 82 ALA A CA 1
ATOM 669 C C . ALA A 1 82 ? 2.071 -8.749 -22.679 1.00 91.75 82 ALA A C 1
ATOM 671 O O . ALA A 1 82 ? 2.287 -7.559 -22.915 1.00 91.75 82 ALA A O 1
ATOM 672 N N . VAL A 1 83 ? 3.006 -9.685 -22.877 1.00 93.06 83 VAL A N 1
ATOM 673 C CA . VAL A 1 83 ? 4.330 -9.380 -23.437 1.00 93.06 83 VAL A CA 1
ATOM 674 C C . VAL A 1 83 ? 4.201 -8.843 -24.859 1.00 93.06 83 VAL A C 1
ATOM 676 O O . VAL A 1 83 ? 4.824 -7.830 -25.167 1.00 93.06 83 VAL A O 1
ATOM 679 N N . SER A 1 84 ? 3.360 -9.451 -25.704 1.00 93.62 84 SER A N 1
ATOM 680 C CA . SER A 1 84 ? 3.154 -9.017 -27.093 1.00 93.62 84 SER A CA 1
ATOM 681 C C . SER A 1 84 ? 2.654 -7.572 -27.180 1.00 93.62 84 SER A C 1
ATOM 683 O O . SER A 1 84 ? 3.156 -6.793 -27.991 1.00 93.62 84 SER A O 1
ATOM 685 N N . LYS A 1 85 ? 1.763 -7.167 -26.262 1.00 93.25 85 LYS A N 1
ATOM 686 C CA . LYS A 1 85 ? 1.259 -5.790 -26.156 1.00 93.25 85 LYS A CA 1
ATOM 687 C C . LYS A 1 85 ? 2.349 -4.786 -25.770 1.00 93.25 85 LYS A C 1
ATOM 689 O O . LYS A 1 85 ? 2.165 -3.591 -26.006 1.00 93.25 85 LYS A O 1
ATOM 694 N N . MET A 1 86 ? 3.468 -5.255 -25.217 1.00 93.81 86 MET A N 1
ATOM 695 C CA . MET A 1 86 ? 4.564 -4.443 -24.686 1.00 93.81 86 MET A CA 1
ATOM 696 C C . MET A 1 86 ? 5.825 -4.410 -25.570 1.00 93.81 86 MET A C 1
ATOM 698 O O . MET A 1 86 ? 6.846 -3.862 -25.144 1.00 93.81 86 MET A O 1
ATOM 702 N N . LEU A 1 87 ? 5.768 -4.975 -26.783 1.00 91.25 87 LEU A N 1
ATOM 703 C CA . LEU A 1 87 ? 6.897 -5.018 -27.725 1.00 91.25 87 LEU A CA 1
ATOM 704 C C . LEU A 1 87 ? 7.013 -3.767 -28.604 1.00 91.25 87 LEU A C 1
ATOM 706 O O . LEU A 1 87 ? 8.124 -3.312 -28.865 1.00 91.25 87 LEU A O 1
ATOM 710 N N . ASP A 1 88 ? 5.885 -3.212 -29.052 1.00 91.31 88 ASP A N 1
ATOM 711 C CA . ASP A 1 88 ? 5.865 -2.103 -30.010 1.00 91.31 88 ASP A CA 1
ATOM 712 C C . ASP A 1 88 ? 5.527 -0.766 -29.331 1.00 91.31 88 ASP A C 1
ATOM 714 O O . ASP A 1 88 ? 4.590 -0.720 -28.530 1.00 91.31 88 ASP A O 1
ATOM 718 N N . PRO A 1 89 ? 6.195 0.356 -29.676 1.00 91.31 89 PRO A N 1
ATOM 719 C CA . PRO A 1 89 ? 5.938 1.657 -29.049 1.00 91.31 89 PRO A CA 1
ATOM 720 C C . PRO A 1 89 ? 4.472 2.107 -29.107 1.00 91.31 89 PRO A C 1
ATOM 722 O O . PRO A 1 89 ? 3.937 2.629 -28.128 1.00 91.31 89 PRO A O 1
ATOM 725 N N . THR A 1 90 ? 3.801 1.878 -30.239 1.00 92.12 90 THR A N 1
ATOM 726 C CA . THR A 1 90 ? 2.385 2.225 -30.431 1.00 92.12 90 THR A CA 1
ATOM 727 C C . THR A 1 90 ? 1.474 1.383 -29.542 1.00 92.12 90 THR A C 1
ATOM 729 O O . THR A 1 90 ? 0.602 1.935 -28.873 1.00 92.12 90 THR A O 1
ATOM 732 N N . SER A 1 91 ? 1.717 0.071 -29.483 1.00 92.81 91 SER A N 1
ATOM 733 C CA . SER A 1 91 ? 0.963 -0.861 -28.642 1.00 92.81 91 SER A CA 1
ATOM 734 C C . SER A 1 91 ? 1.186 -0.601 -27.149 1.00 92.81 91 SER A C 1
ATOM 736 O O . SER A 1 91 ? 0.235 -0.627 -26.367 1.00 92.81 91 SER A O 1
ATOM 738 N N . VAL A 1 92 ? 2.419 -0.285 -26.743 1.00 93.12 92 VAL A N 1
ATOM 739 C CA . VAL A 1 92 ? 2.745 0.081 -25.358 1.00 93.12 92 VAL A CA 1
ATOM 740 C C . VAL A 1 92 ? 1.945 1.315 -24.948 1.00 93.12 92 VAL A C 1
ATOM 742 O O . VAL A 1 92 ? 1.264 1.297 -23.926 1.00 93.12 92 VAL A O 1
ATOM 745 N N . LYS A 1 93 ? 1.959 2.374 -25.766 1.00 92.81 93 LYS A N 1
ATOM 746 C CA . LYS A 1 93 ? 1.245 3.624 -25.465 1.00 92.81 93 LYS A CA 1
ATOM 747 C C . LYS A 1 93 ? -0.278 3.459 -25.403 1.00 92.81 93 LYS A C 1
ATOM 749 O O . LYS A 1 93 ? -0.919 4.235 -24.700 1.00 92.81 93 LYS A O 1
ATOM 754 N N . SER A 1 94 ? -0.858 2.487 -26.114 1.00 93.25 94 SER A N 1
ATOM 755 C CA . SER A 1 94 ? -2.306 2.237 -26.093 1.00 93.25 94 SER A CA 1
ATOM 756 C C . SER A 1 94 ? -2.769 1.326 -24.956 1.00 93.25 94 SER A C 1
ATOM 758 O O . SER A 1 94 ? -3.904 1.462 -24.512 1.00 93.25 94 SER A O 1
ATOM 760 N N . ASN A 1 95 ? -1.927 0.390 -24.507 1.00 91.81 95 ASN A N 1
ATOM 761 C CA . ASN A 1 95 ? -2.330 -0.647 -23.551 1.00 91.81 95 ASN A CA 1
ATOM 762 C C . ASN A 1 95 ? -1.762 -0.437 -22.141 1.00 91.81 95 ASN A C 1
ATOM 764 O O . ASN A 1 95 ? -2.358 -0.901 -21.172 1.00 91.81 95 ASN A O 1
ATOM 768 N N . ALA A 1 96 ? -0.615 0.229 -22.009 1.00 91.38 96 ALA A N 1
ATOM 769 C CA . ALA A 1 96 ? 0.125 0.318 -20.758 1.00 91.38 96 ALA A CA 1
ATOM 770 C C . ALA A 1 96 ? -0.007 1.682 -20.080 1.00 91.38 96 ALA A C 1
ATOM 772 O O . ALA A 1 96 ? -0.256 2.712 -20.709 1.00 91.38 96 ALA A O 1
ATOM 773 N N . GLN A 1 97 ? 0.225 1.698 -18.771 1.00 88.94 97 GLN A N 1
ATOM 774 C CA . GLN A 1 97 ? 0.223 2.922 -17.982 1.00 88.94 97 GLN A CA 1
ATOM 775 C C . GLN A 1 97 ? 1.630 3.512 -17.931 1.00 88.94 97 GLN A C 1
ATOM 777 O O . GLN A 1 97 ? 2.603 2.811 -17.650 1.00 88.94 97 GLN A O 1
ATOM 782 N N . SER A 1 98 ? 1.741 4.815 -18.196 1.00 87.94 98 SER A N 1
ATOM 783 C CA . SER A 1 98 ? 3.001 5.542 -18.043 1.00 87.94 98 SER A CA 1
ATOM 784 C C . SER A 1 98 ? 3.310 5.722 -16.564 1.00 87.94 98 SER A C 1
ATOM 786 O O . SER A 1 98 ? 2.516 6.301 -15.826 1.00 87.94 98 SER A O 1
ATOM 788 N N . VAL A 1 99 ? 4.513 5.330 -16.162 1.00 83.62 99 VAL A N 1
ATOM 789 C CA . VAL A 1 99 ? 4.969 5.423 -14.780 1.00 83.62 99 VAL A CA 1
ATOM 790 C C . VAL A 1 99 ? 6.050 6.482 -14.645 1.00 83.62 99 VAL A C 1
ATOM 792 O O . VAL A 1 99 ? 7.038 6.506 -15.383 1.00 83.62 99 VAL A O 1
ATOM 795 N N . LYS A 1 100 ? 5.894 7.353 -13.649 1.00 73.75 100 LYS A N 1
ATOM 796 C CA . LYS A 1 100 ? 6.934 8.304 -13.254 1.00 73.75 100 LYS A CA 1
ATOM 797 C C . LYS A 1 100 ? 7.840 7.652 -12.217 1.00 73.75 100 LYS A C 1
ATOM 799 O O . LYS A 1 100 ? 7.733 7.931 -11.028 1.00 73.75 100 LYS A O 1
ATOM 804 N N . ALA A 1 101 ? 8.734 6.776 -12.664 1.00 61.94 101 ALA A N 1
ATOM 805 C CA . ALA A 1 101 ? 9.806 6.300 -11.803 1.00 61.94 101 ALA A CA 1
ATOM 806 C C . ALA A 1 101 ? 10.882 7.386 -11.714 1.00 61.94 101 ALA A C 1
ATOM 808 O O . ALA A 1 101 ? 11.451 7.802 -12.730 1.00 61.94 101 ALA A O 1
ATOM 809 N N . TYR A 1 102 ? 11.135 7.879 -10.503 1.00 62.78 102 TYR A N 1
ATOM 810 C CA . TYR A 1 102 ? 12.196 8.851 -10.296 1.00 62.78 102 TYR A CA 1
ATOM 811 C C . TYR A 1 102 ? 13.511 8.100 -10.287 1.00 62.78 102 TYR A C 1
ATOM 813 O O . TYR A 1 102 ? 13.702 7.125 -9.566 1.00 62.78 102 TYR A O 1
ATOM 821 N N . ARG A 1 103 ? 14.367 8.508 -11.217 1.00 61.88 103 ARG A N 1
ATOM 822 C CA . ARG A 1 103 ? 15.603 7.811 -11.518 1.00 61.88 103 ARG A CA 1
ATOM 823 C C . ARG A 1 103 ? 16.614 8.185 -10.445 1.00 61.88 103 ARG A C 1
ATOM 825 O O . ARG A 1 103 ? 17.026 9.347 -10.383 1.00 61.88 103 ARG A O 1
ATOM 832 N N . GLU A 1 104 ? 17.009 7.219 -9.625 1.00 52.94 104 GLU A N 1
ATOM 833 C CA . GLU A 1 104 ? 18.204 7.374 -8.798 1.00 52.94 104 GLU A CA 1
ATOM 834 C C . GLU A 1 104 ? 19.437 7.509 -9.696 1.00 52.94 104 GLU A C 1
ATOM 836 O O . GLU A 1 104 ? 19.368 7.308 -10.905 1.00 52.94 104 GLU A O 1
ATOM 841 N N . ASN A 1 105 ? 20.579 7.903 -9.138 1.00 54.88 105 ASN A N 1
ATOM 842 C CA . ASN A 1 105 ? 21.839 7.721 -9.848 1.00 54.88 105 ASN A CA 1
ATOM 843 C C . ASN A 1 105 ? 22.237 6.238 -9.720 1.00 54.88 105 ASN A C 1
ATOM 845 O O . ASN A 1 105 ? 22.376 5.779 -8.587 1.00 54.88 105 ASN A O 1
ATOM 849 N N . PRO A 1 106 ? 22.450 5.501 -10.826 1.00 59.66 106 PRO A N 1
ATOM 850 C CA . PRO A 1 106 ? 22.457 5.951 -12.223 1.00 59.66 106 PRO A CA 1
ATOM 851 C C . PRO A 1 106 ? 21.053 6.103 -12.831 1.00 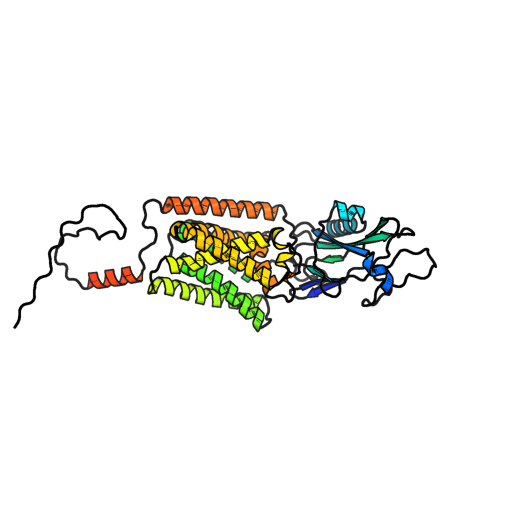59.66 106 PRO A C 1
ATOM 853 O O . PRO A 1 106 ? 20.159 5.302 -12.567 1.00 59.66 106 PRO A O 1
ATOM 856 N N . LYS A 1 107 ? 20.883 7.096 -13.727 1.00 73.50 107 LYS A N 1
ATOM 857 C CA . LYS A 1 107 ? 19.594 7.501 -14.344 1.00 73.50 107 LYS A CA 1
ATOM 858 C C . LYS A 1 107 ? 18.866 6.402 -15.144 1.00 73.50 107 LYS A C 1
ATOM 860 O O . LYS A 1 107 ? 17.830 6.663 -15.753 1.00 73.50 107 LYS A O 1
ATOM 865 N N . THR A 1 108 ? 19.435 5.215 -15.209 1.00 82.12 108 THR A N 1
ATOM 866 C CA . THR A 1 108 ? 18.934 4.031 -15.893 1.00 82.12 108 THR A CA 1
ATOM 867 C C . THR A 1 108 ? 18.344 2.992 -14.934 1.00 82.12 108 THR A C 1
ATOM 869 O O . THR A 1 108 ? 18.011 1.886 -15.356 1.00 82.12 108 THR A O 1
ATOM 872 N N . ARG A 1 109 ? 18.188 3.342 -13.652 1.00 84.88 109 ARG A N 1
ATOM 873 C CA . ARG A 1 109 ? 17.525 2.525 -12.636 1.00 84.88 109 ARG A CA 1
ATOM 874 C C . ARG A 1 109 ? 16.206 3.163 -12.208 1.00 84.88 109 ARG A C 1
ATOM 876 O O . ARG A 1 109 ? 16.145 4.357 -11.913 1.00 84.88 109 ARG A O 1
ATOM 883 N N . ALA A 1 110 ? 15.154 2.354 -12.168 1.00 85.44 110 ALA A N 1
ATOM 884 C CA . ALA A 1 110 ? 13.817 2.746 -11.747 1.00 85.44 110 ALA A CA 1
ATOM 885 C C . ALA A 1 110 ? 13.304 1.810 -10.651 1.00 85.44 110 ALA A C 1
ATOM 887 O O . ALA A 1 110 ? 13.330 0.593 -10.820 1.00 85.44 110 ALA A O 1
ATOM 888 N N . LEU A 1 111 ? 12.837 2.383 -9.540 1.00 82.00 111 LEU A N 1
ATOM 889 C CA . LEU A 1 111 ? 12.323 1.637 -8.392 1.00 82.00 111 LEU A CA 1
ATOM 890 C C . LEU A 1 111 ? 10.798 1.505 -8.456 1.00 82.00 111 LEU A C 1
ATOM 892 O O . LEU A 1 111 ? 10.084 2.461 -8.773 1.00 82.00 111 LEU A O 1
ATOM 896 N N . PHE A 1 112 ? 10.303 0.326 -8.097 1.00 81.38 112 PHE A N 1
ATOM 897 C CA . PHE A 1 112 ? 8.885 -0.013 -8.085 1.00 81.38 112 PHE A CA 1
ATOM 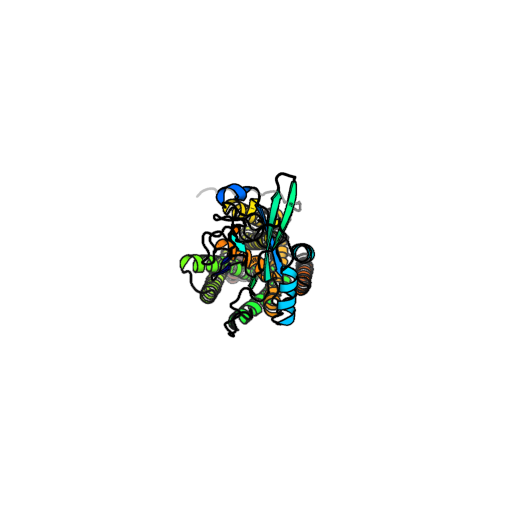898 C C . PHE A 1 112 ? 8.520 -0.739 -6.792 1.00 81.38 112 PHE A C 1
ATOM 900 O O . PHE A 1 112 ? 9.329 -1.464 -6.213 1.00 81.38 112 PHE A O 1
ATOM 907 N N . LEU A 1 113 ? 7.278 -0.563 -6.345 1.00 77.12 113 LEU A N 1
ATOM 908 C CA . LEU A 1 113 ? 6.706 -1.402 -5.297 1.00 77.12 113 LEU A CA 1
ATOM 909 C C . LEU A 1 113 ? 6.217 -2.724 -5.908 1.00 77.12 113 LEU A C 1
ATOM 911 O O . LEU A 1 113 ? 5.511 -2.732 -6.911 1.00 77.12 113 LEU A O 1
ATOM 915 N N . THR A 1 114 ? 6.601 -3.850 -5.303 1.00 71.94 114 THR A N 1
ATOM 916 C CA . THR A 1 114 ? 6.180 -5.194 -5.735 1.00 71.94 114 THR A CA 1
ATOM 917 C C . THR A 1 114 ? 4.835 -5.586 -5.148 1.00 71.94 114 THR A C 1
ATOM 919 O O . THR A 1 114 ? 4.647 -5.500 -3.928 1.00 71.94 114 THR A O 1
ATOM 922 N N . TYR A 1 115 ? 3.971 -6.178 -5.962 1.00 75.56 115 TYR A N 1
ATOM 923 C CA . TYR A 1 115 ? 2.702 -6.755 -5.526 1.00 75.56 115 TYR A CA 1
ATOM 924 C C . TYR A 1 115 ? 2.693 -8.264 -5.807 1.00 75.56 115 TYR A C 1
ATOM 926 O O . TYR A 1 115 ? 2.329 -8.688 -6.898 1.00 75.56 115 TYR A O 1
ATOM 934 N N . PRO A 1 116 ? 3.156 -9.100 -4.854 1.00 73.00 116 PRO A N 1
ATOM 935 C CA . PRO A 1 116 ? 3.129 -10.548 -5.015 1.00 73.00 116 PRO A CA 1
ATOM 936 C C . PRO A 1 116 ? 1.739 -11.074 -5.388 1.00 73.00 116 PRO A C 1
ATOM 938 O O . PRO A 1 116 ? 0.750 -10.749 -4.715 1.00 73.00 116 PRO A O 1
ATOM 941 N N . GLY A 1 117 ? 1.703 -11.917 -6.422 1.00 69.69 117 GLY A N 1
ATOM 942 C CA . GLY A 1 117 ? 0.480 -12.523 -6.961 1.00 69.69 117 GLY A CA 1
ATOM 943 C C . GLY A 1 117 ? -0.161 -11.736 -8.108 1.00 69.69 117 GLY A C 1
ATOM 944 O O . GLY A 1 117 ? -1.083 -12.247 -8.739 1.00 69.69 117 GLY A O 1
ATOM 945 N N . GLU A 1 118 ? 0.350 -10.541 -8.413 1.00 77.44 118 GLU A N 1
ATOM 946 C CA . GLU A 1 118 ? -0.063 -9.734 -9.561 1.00 77.44 118 GLU A CA 1
ATOM 947 C C . GLU A 1 118 ? 1.072 -9.695 -10.590 1.00 77.44 118 GLU A C 1
ATOM 949 O O . GLU A 1 118 ? 2.201 -9.297 -10.290 1.00 77.44 118 GLU A O 1
ATOM 954 N N . GLY A 1 119 ? 0.783 -10.151 -11.810 1.00 83.06 119 GLY A N 1
ATOM 955 C CA . GLY A 1 119 ? 1.733 -10.093 -12.916 1.00 83.06 119 GLY A CA 1
ATOM 956 C C . GLY A 1 119 ? 1.907 -8.663 -13.412 1.00 83.06 119 GLY A C 1
ATOM 957 O O . GLY A 1 119 ? 0.932 -7.939 -13.592 1.00 83.06 119 GLY A O 1
ATOM 958 N N . ALA A 1 120 ? 3.143 -8.255 -13.670 1.00 88.94 120 ALA A N 1
ATOM 959 C CA . ALA A 1 120 ? 3.462 -6.969 -14.268 1.00 88.94 120 ALA A CA 1
ATOM 960 C C . ALA A 1 120 ? 4.521 -7.140 -15.360 1.00 88.94 120 ALA A C 1
ATOM 962 O O . ALA A 1 120 ? 5.549 -7.791 -15.156 1.00 88.94 120 ALA A O 1
ATOM 963 N N . VAL A 1 121 ? 4.274 -6.525 -16.515 1.00 92.12 121 VAL A N 1
ATOM 964 C CA . VAL A 1 121 ? 5.221 -6.398 -17.624 1.00 92.12 121 VAL A CA 1
ATOM 965 C C . VAL A 1 121 ? 5.716 -4.961 -17.661 1.00 92.12 121 VAL A C 1
ATOM 967 O O . VAL A 1 121 ? 4.933 -4.024 -17.799 1.00 92.12 121 VAL A O 1
ATOM 970 N N . TYR A 1 122 ? 7.025 -4.787 -17.549 1.00 92.25 122 TYR A N 1
ATOM 971 C CA . TYR A 1 122 ? 7.699 -3.501 -17.628 1.00 92.25 122 TYR A CA 1
ATOM 972 C C . TYR A 1 122 ? 8.310 -3.332 -19.013 1.00 92.25 122 TYR A C 1
ATOM 974 O O . TYR A 1 122 ? 8.971 -4.237 -19.524 1.00 92.25 122 TYR A O 1
ATOM 982 N N . SER A 1 123 ? 8.123 -2.156 -19.604 1.00 93.81 123 SER A N 1
ATOM 983 C CA . SER A 1 123 ? 8.786 -1.757 -20.844 1.00 93.81 123 SER A CA 1
ATOM 984 C C . SER A 1 123 ? 9.306 -0.330 -20.722 1.00 93.81 123 SER A C 1
ATOM 986 O O . SER A 1 123 ? 8.759 0.500 -19.991 1.00 93.81 123 SER A O 1
ATOM 988 N N . VAL A 1 124 ? 10.392 -0.045 -21.432 1.00 93.12 124 VAL A N 1
ATOM 989 C CA . VAL A 1 124 ? 10.975 1.293 -21.520 1.00 93.12 124 VAL A CA 1
ATOM 990 C C . VAL A 1 124 ? 10.908 1.717 -22.973 1.00 93.12 124 VAL A C 1
ATOM 992 O O . VAL A 1 124 ? 11.404 1.013 -23.849 1.00 93.12 124 VAL A O 1
ATOM 995 N N . LEU A 1 125 ? 10.312 2.875 -23.231 1.00 93.00 125 LEU A N 1
ATOM 996 C CA . LEU A 1 125 ? 10.374 3.526 -24.531 1.00 93.00 125 LEU A CA 1
ATOM 997 C C . LEU A 1 125 ? 11.463 4.588 -24.491 1.00 93.00 125 LEU A C 1
ATOM 999 O O . LEU A 1 125 ? 11.503 5.409 -23.571 1.00 93.00 125 LEU A O 1
ATOM 1003 N N . VAL A 1 126 ? 12.349 4.572 -25.480 1.00 90.88 126 VAL A N 1
ATOM 1004 C CA . VAL A 1 126 ? 13.310 5.648 -25.699 1.00 90.88 126 VAL A CA 1
ATOM 1005 C C . VAL A 1 126 ? 12.842 6.522 -26.845 1.00 90.88 126 VAL A C 1
ATOM 1007 O O . VAL A 1 126 ? 12.601 6.041 -27.946 1.00 90.88 126 VAL A O 1
ATOM 1010 N N . GLU A 1 127 ? 12.750 7.814 -26.572 1.00 89.75 127 GLU A N 1
ATOM 1011 C CA . GLU A 1 127 ? 12.466 8.854 -27.549 1.00 89.75 127 GLU A CA 1
ATOM 1012 C C . GLU A 1 127 ? 13.762 9.616 -27.825 1.00 89.75 127 GLU A C 1
ATOM 1014 O O . GLU A 1 127 ? 14.413 10.118 -26.903 1.00 89.75 127 GLU A O 1
ATOM 1019 N N . GLN A 1 128 ? 14.139 9.705 -29.094 1.00 86.75 128 GLN A N 1
ATOM 1020 C CA . GLN A 1 128 ? 15.233 10.529 -29.579 1.00 86.75 128 GLN A CA 1
ATOM 1021 C C . GLN A 1 128 ? 14.652 11.739 -30.300 1.00 86.75 128 GLN A C 1
ATOM 1023 O O . GLN A 1 128 ? 13.964 11.594 -31.309 1.00 86.75 128 GLN A O 1
ATOM 1028 N N . VAL A 1 129 ? 14.965 12.935 -29.805 1.00 84.56 129 VAL A N 1
ATOM 1029 C CA . VAL A 1 129 ? 14.636 14.180 -30.508 1.00 84.56 129 VAL A CA 1
ATOM 1030 C C . VAL A 1 129 ? 15.824 14.548 -31.388 1.00 84.56 129 VAL A C 1
ATOM 1032 O O . VAL A 1 129 ? 16.917 14.814 -30.881 1.00 84.56 129 VAL A O 1
ATOM 1035 N N . THR A 1 130 ? 15.637 14.519 -32.705 1.00 79.38 130 THR A N 1
ATOM 1036 C CA . THR A 1 130 ? 16.664 14.959 -33.656 1.00 79.38 130 THR A CA 1
ATOM 1037 C C . THR A 1 130 ? 16.781 16.483 -33.653 1.00 79.38 130 THR A C 1
ATOM 1039 O O . THR A 1 130 ? 15.926 17.202 -33.133 1.00 79.38 130 THR A O 1
ATOM 1042 N N . TRP A 1 131 ? 17.856 16.993 -34.252 1.00 74.56 131 TRP A N 1
ATOM 1043 C CA . TRP A 1 131 ? 18.081 18.435 -34.389 1.00 74.56 131 TRP A CA 1
ATOM 1044 C C . TRP A 1 131 ? 16.987 19.126 -35.215 1.00 74.56 131 TRP A C 1
ATOM 1046 O O . TRP A 1 131 ? 16.677 20.285 -34.958 1.00 74.56 131 TRP A O 1
ATOM 1056 N N . ASP A 1 132 ? 16.355 18.386 -36.128 1.00 79.06 132 ASP A N 1
ATOM 1057 C CA . ASP A 1 132 ? 15.251 18.853 -36.971 1.00 79.06 132 ASP A CA 1
ATOM 1058 C C . ASP A 1 132 ? 13.892 18.816 -36.243 1.00 79.06 132 ASP A C 1
ATOM 1060 O O . ASP A 1 132 ? 12.858 19.155 -36.815 1.00 79.06 132 ASP A O 1
ATOM 1064 N N . GLY A 1 133 ? 13.874 18.395 -34.973 1.00 79.12 133 GLY A N 1
ATOM 1065 C CA . GLY A 1 133 ? 12.669 18.287 -34.154 1.00 79.12 133 GLY A CA 1
ATOM 1066 C C . GLY A 1 133 ? 11.825 17.040 -34.430 1.00 79.12 133 GLY A C 1
ATOM 1067 O O . GLY A 1 133 ? 10.764 16.894 -33.824 1.00 79.12 133 GLY A O 1
ATOM 1068 N N . THR A 1 134 ? 12.275 16.127 -35.301 1.00 84.12 134 THR A N 1
ATOM 1069 C CA . THR A 1 134 ? 11.604 14.835 -35.499 1.00 84.12 134 THR A CA 1
ATOM 1070 C C . THR A 1 134 ? 11.846 13.929 -34.295 1.00 84.12 134 THR A C 1
ATOM 1072 O O . THR A 1 134 ? 12.952 13.859 -33.752 1.00 84.12 134 THR A O 1
ATOM 1075 N N . ILE A 1 135 ? 10.791 13.244 -33.857 1.00 86.25 135 ILE A N 1
ATOM 1076 C CA . ILE A 1 135 ? 10.846 12.323 -32.723 1.00 86.25 135 ILE A CA 1
ATOM 1077 C C . ILE A 1 135 ? 10.871 10.906 -33.278 1.00 86.25 135 ILE A C 1
ATOM 1079 O O . ILE A 1 135 ? 9.951 10.500 -33.985 1.00 86.25 135 ILE A O 1
ATOM 1083 N N . HIS A 1 136 ? 11.931 10.176 -32.954 1.00 88.56 136 HIS A N 1
ATOM 1084 C CA . HIS A 1 136 ? 12.065 8.757 -33.254 1.00 88.56 136 HIS A CA 1
ATOM 1085 C C . HIS A 1 136 ? 11.974 7.959 -31.965 1.00 88.56 136 HIS A C 1
ATOM 1087 O O . HIS A 1 136 ? 12.533 8.365 -30.945 1.00 88.56 136 HIS A O 1
ATOM 1093 N N . GLU A 1 137 ? 11.285 6.825 -32.001 1.00 90.62 137 GLU A N 1
ATOM 1094 C CA . GLU A 1 137 ? 10.990 6.051 -30.802 1.00 90.62 137 GLU A CA 1
ATOM 1095 C C . GLU A 1 137 ? 11.328 4.584 -31.006 1.00 90.62 137 GLU A C 1
ATOM 1097 O O . GLU A 1 137 ? 11.054 4.012 -32.057 1.00 90.62 137 GLU A O 1
ATOM 1102 N N . ALA A 1 138 ? 11.886 3.960 -29.975 1.00 91.38 138 ALA A N 1
ATOM 1103 C CA . ALA A 1 138 ? 12.098 2.522 -29.948 1.00 91.38 138 ALA A CA 1
ATOM 1104 C C . ALA A 1 138 ? 11.755 1.960 -28.569 1.00 91.38 138 ALA A C 1
ATOM 1106 O O . ALA A 1 138 ? 11.907 2.633 -27.547 1.00 91.38 138 ALA A O 1
ATOM 1107 N N . ALA A 1 139 ? 11.306 0.709 -28.546 1.00 92.69 139 ALA A N 1
ATOM 1108 C CA . ALA A 1 139 ? 11.028 -0.022 -27.320 1.00 92.69 139 ALA A CA 1
ATOM 1109 C C . ALA A 1 139 ? 12.225 -0.894 -26.928 1.00 92.69 139 ALA A C 1
ATOM 1111 O O . ALA A 1 139 ? 12.849 -1.539 -27.774 1.00 92.69 139 ALA A O 1
ATOM 1112 N N . TYR A 1 140 ? 12.533 -0.924 -25.634 1.00 93.62 140 TYR A N 1
ATOM 1113 C CA . TYR A 1 140 ? 13.383 -1.954 -25.045 1.00 93.62 140 TYR A CA 1
ATOM 1114 C C . TYR A 1 140 ? 12.634 -3.288 -25.019 1.00 93.62 140 TYR A C 1
ATOM 1116 O O . TYR A 1 140 ? 11.404 -3.325 -25.030 1.00 93.62 140 TYR A O 1
ATOM 1124 N N . VAL A 1 141 ? 13.376 -4.393 -24.946 1.00 94.06 141 VAL A N 1
ATOM 1125 C CA . VAL A 1 141 ? 12.770 -5.715 -24.764 1.00 94.06 141 VAL A CA 1
ATOM 1126 C C . VAL A 1 141 ? 12.129 -5.753 -23.374 1.00 94.06 141 VAL A C 1
ATOM 1128 O O . VAL A 1 141 ? 12.848 -5.566 -22.385 1.00 94.06 141 VAL A O 1
ATOM 1131 N N . PRO A 1 142 ? 10.805 -5.968 -23.279 1.00 94.06 142 PRO A N 1
ATOM 1132 C CA . PRO A 1 142 ? 10.095 -5.914 -22.016 1.00 94.06 142 PRO A CA 1
ATOM 1133 C C . PRO A 1 142 ? 10.532 -7.045 -21.090 1.00 94.06 142 PRO A C 1
ATOM 1135 O O . PRO A 1 142 ? 11.020 -8.091 -21.521 1.00 94.06 142 PRO A O 1
ATOM 1138 N N . VAL A 1 143 ? 10.312 -6.842 -19.797 1.00 90.94 143 VAL A N 1
ATOM 1139 C CA . VAL A 1 143 ? 10.585 -7.844 -18.772 1.00 90.94 143 VAL A CA 1
ATOM 1140 C C . VAL A 1 143 ? 9.381 -7.979 -17.858 1.00 90.94 143 VAL A C 1
ATOM 1142 O O . VAL A 1 143 ? 8.731 -6.992 -17.525 1.00 90.94 143 VAL A O 1
ATOM 1145 N N . ALA A 1 144 ? 9.069 -9.204 -17.462 1.00 89.00 144 ALA A N 1
ATOM 1146 C CA . ALA A 1 144 ? 7.868 -9.507 -16.705 1.00 89.00 144 ALA A CA 1
ATOM 1147 C C . ALA A 1 144 ? 8.203 -10.187 -15.377 1.00 89.00 144 ALA A C 1
ATOM 1149 O O . ALA A 1 144 ? 9.157 -10.960 -15.283 1.00 89.00 144 ALA A O 1
ATOM 1150 N N . THR A 1 145 ? 7.410 -9.900 -14.350 1.00 85.38 145 THR A N 1
ATOM 1151 C CA . THR A 1 145 ? 7.510 -10.521 -13.026 1.00 85.38 145 THR A CA 1
ATOM 1152 C C . THR A 1 145 ? 6.145 -10.573 -12.355 1.00 85.38 145 THR A C 1
ATOM 1154 O O . THR A 1 145 ? 5.293 -9.730 -12.604 1.00 85.38 145 THR A O 1
ATOM 1157 N N . TYR A 1 146 ? 5.958 -11.546 -11.469 1.00 78.62 146 TYR A N 1
ATOM 1158 C CA . TYR A 1 146 ? 4.780 -11.667 -10.600 1.00 78.62 146 TYR A CA 1
ATOM 1159 C C . TYR A 1 146 ? 5.073 -11.210 -9.159 1.00 78.62 146 TYR A C 1
ATOM 1161 O O . TYR A 1 146 ? 4.378 -11.578 -8.210 1.00 78.62 146 TYR A O 1
ATOM 1169 N N . GLY A 1 147 ? 6.180 -10.479 -8.967 1.00 71.38 147 GLY A N 1
ATOM 1170 C CA . GLY A 1 147 ? 6.683 -10.093 -7.645 1.00 71.38 147 GLY A CA 1
ATOM 1171 C C . GLY A 1 147 ? 7.192 -11.280 -6.817 1.00 71.38 147 GLY A C 1
ATOM 1172 O O . GLY A 1 147 ? 7.336 -11.170 -5.603 1.00 71.38 147 GLY A O 1
ATOM 1173 N N . CYS A 1 148 ? 7.430 -12.421 -7.466 1.00 70.75 148 CYS A N 1
ATOM 1174 C CA . CYS A 1 148 ? 7.837 -13.694 -6.883 1.00 70.75 148 CYS A CA 1
ATOM 1175 C C . CYS A 1 148 ? 8.717 -14.457 -7.897 1.00 70.75 148 CYS A C 1
ATOM 1177 O O . CYS A 1 148 ? 8.658 -14.203 -9.104 1.00 70.75 148 CYS A O 1
ATOM 1179 N N . LEU A 1 149 ? 9.543 -15.399 -7.435 1.00 54.09 149 LEU A N 1
ATOM 1180 C CA . LEU A 1 149 ? 10.380 -16.213 -8.323 1.00 54.09 149 LEU A CA 1
ATOM 1181 C C . LEU A 1 149 ? 9.516 -17.239 -9.080 1.00 54.09 149 LEU A C 1
ATOM 1183 O O . LEU A 1 149 ? 9.125 -18.260 -8.524 1.00 54.09 149 LEU A O 1
ATOM 1187 N N . TRP A 1 150 ? 9.251 -16.978 -10.364 1.00 36.16 150 TRP A N 1
ATOM 1188 C CA . TRP A 1 150 ? 8.437 -17.827 -11.253 1.00 36.16 150 TRP A CA 1
ATOM 1189 C C . TRP A 1 150 ? 9.002 -19.247 -11.456 1.00 36.16 150 TRP A C 1
ATOM 1191 O O . TRP A 1 150 ? 8.248 -20.206 -11.590 1.00 36.16 150 TRP A O 1
ATOM 1201 N N . TYR A 1 151 ? 10.334 -19.399 -11.455 1.00 33.88 151 TYR A N 1
ATOM 1202 C CA . TYR A 1 151 ? 11.006 -20.675 -11.754 1.00 33.88 151 TYR A CA 1
ATOM 1203 C C . TYR A 1 151 ? 11.091 -21.630 -10.550 1.00 33.88 151 TYR A C 1
ATOM 1205 O O . TYR A 1 151 ? 11.297 -22.831 -10.723 1.00 33.88 151 TYR A O 1
ATOM 1213 N N . SER A 1 152 ? 10.901 -21.141 -9.319 1.00 31.92 152 SER A N 1
ATOM 1214 C CA . SER A 1 152 ? 10.719 -22.031 -8.173 1.00 31.92 152 SER A CA 1
ATOM 1215 C C . SER A 1 152 ? 9.236 -22.354 -8.054 1.00 31.92 152 SER A C 1
ATOM 1217 O O . SER A 1 152 ? 8.451 -21.546 -7.564 1.00 31.92 152 SER A O 1
ATOM 1219 N N . GLN A 1 153 ? 8.863 -23.545 -8.511 1.00 35.16 153 GLN A N 1
ATOM 1220 C CA . GLN A 1 153 ? 7.541 -24.162 -8.403 1.00 35.16 153 GLN A CA 1
ATOM 1221 C C . GLN A 1 153 ? 7.147 -24.434 -6.929 1.00 35.16 153 GLN A C 1
ATOM 1223 O O . GLN A 1 153 ? 6.799 -25.547 -6.547 1.00 35.16 153 GLN A O 1
ATOM 1228 N N . SER A 1 154 ? 7.254 -23.443 -6.047 1.00 35.91 154 SER A N 1
ATOM 1229 C CA . SER A 1 154 ? 7.096 -23.589 -4.605 1.00 35.91 154 SER A CA 1
ATOM 1230 C C . SER A 1 154 ? 6.281 -22.430 -4.059 1.00 35.91 154 SER A C 1
ATOM 1232 O O . SER A 1 154 ? 6.836 -21.387 -3.769 1.00 35.91 154 SER A O 1
ATOM 1234 N N . GLN A 1 155 ? 4.966 -22.619 -3.909 1.00 45.94 155 GLN A N 1
ATOM 1235 C CA . GLN A 1 155 ? 4.127 -22.104 -2.803 1.00 45.94 155 GLN A CA 1
ATOM 1236 C C . GLN A 1 155 ? 4.191 -20.606 -2.389 1.00 45.94 155 GLN A C 1
ATOM 1238 O O . GLN A 1 155 ? 3.472 -20.221 -1.478 1.00 45.94 155 GLN A O 1
ATOM 1243 N N . THR A 1 156 ? 4.984 -19.751 -3.034 1.00 50.31 156 THR A N 1
ATOM 1244 C CA . THR A 1 156 ? 5.424 -18.432 -2.540 1.00 50.31 156 THR A CA 1
ATOM 1245 C C . THR A 1 156 ? 4.791 -17.274 -3.299 1.00 50.31 156 THR A C 1
ATOM 1247 O O . THR A 1 156 ? 4.716 -16.174 -2.764 1.00 50.31 156 THR A O 1
ATOM 1250 N N . CYS A 1 157 ? 4.279 -17.512 -4.512 1.00 56.00 157 CYS A N 1
ATOM 1251 C CA . CYS A 1 157 ? 3.527 -16.496 -5.251 1.00 56.00 157 CYS A CA 1
ATOM 1252 C C . CYS A 1 157 ? 2.047 -16.432 -4.858 1.00 56.00 157 CYS A C 1
ATOM 1254 O O . CYS A 1 157 ? 1.390 -15.410 -5.040 1.00 56.00 157 CYS A O 1
ATOM 1256 N N . ARG A 1 158 ? 1.510 -17.512 -4.270 1.00 53.88 158 ARG A N 1
ATOM 1257 C CA . ARG A 1 158 ? 0.239 -17.425 -3.555 1.00 53.88 158 ARG A CA 1
ATOM 1258 C C . ARG A 1 158 ? 0.490 -16.669 -2.261 1.00 53.88 158 ARG A C 1
ATOM 1260 O O . ARG A 1 158 ? 1.061 -17.233 -1.336 1.00 53.88 158 ARG A O 1
ATOM 1267 N N . ARG A 1 159 ? -0.028 -15.438 -2.172 1.00 53.06 159 ARG A N 1
ATOM 1268 C CA . ARG A 1 159 ? -0.250 -14.668 -0.928 1.00 53.06 159 ARG A CA 1
ATOM 1269 C C . ARG A 1 159 ? -1.180 -15.381 0.070 1.00 53.06 159 ARG A C 1
ATOM 1271 O O . ARG A 1 159 ? -1.767 -14.761 0.943 1.00 53.06 159 ARG A O 1
ATOM 1278 N N . LEU A 1 160 ? -1.302 -16.704 0.001 1.00 50.00 160 LEU A N 1
ATOM 1279 C CA . LEU A 1 160 ? -1.638 -17.478 1.177 1.00 50.00 160 LEU A CA 1
ATOM 1280 C C . LEU A 1 160 ? -0.354 -17.555 2.008 1.00 50.00 160 LEU A C 1
ATOM 1282 O O . LEU A 1 160 ? 0.303 -18.594 2.087 1.00 50.00 160 LEU A O 1
ATOM 1286 N N . GLU A 1 161 ? 0.021 -16.406 2.591 1.00 54.75 161 GLU A N 1
ATOM 1287 C CA . GLU A 1 161 ? 0.935 -16.379 3.726 1.00 54.75 161 GLU A CA 1
ATOM 1288 C C . GLU A 1 161 ? 0.503 -17.510 4.653 1.00 54.75 161 GLU A C 1
ATOM 1290 O O . GLU A 1 161 ? -0.697 -17.689 4.871 1.00 54.75 161 GLU A O 1
ATOM 1295 N N . SER A 1 162 ? 1.474 -18.309 5.108 1.00 63.38 162 SER A N 1
ATOM 1296 C CA . SER A 1 162 ? 1.314 -19.493 5.964 1.00 63.38 162 SER A CA 1
ATOM 1297 C C . SER A 1 162 ? -0.011 -19.506 6.730 1.00 63.38 162 SER A C 1
ATOM 1299 O O . SER A 1 162 ? -0.327 -18.485 7.323 1.00 63.38 162 SER A O 1
ATOM 1301 N N . ALA A 1 163 ? -0.740 -20.629 6.796 1.00 74.06 163 ALA A N 1
ATOM 1302 C CA . ALA A 1 163 ? -2.071 -20.745 7.429 1.00 74.06 163 ALA A CA 1
ATOM 1303 C C . ALA A 1 163 ? -2.294 -19.884 8.702 1.00 74.06 163 ALA A C 1
ATOM 1305 O O . ALA A 1 163 ? -3.386 -19.376 8.935 1.00 74.06 163 ALA A O 1
ATOM 1306 N N . TRP A 1 164 ? -1.238 -19.671 9.488 1.00 75.38 164 TRP A N 1
ATOM 1307 C CA . TRP A 1 164 ? -1.133 -18.674 10.551 1.00 75.38 164 TRP A CA 1
ATOM 1308 C C . TRP A 1 164 ? -1.561 -17.226 10.208 1.00 75.38 164 TRP A C 1
ATOM 1310 O O . TRP A 1 164 ? -2.369 -16.657 10.937 1.00 75.38 164 TRP A O 1
ATOM 1320 N N . GLY A 1 165 ? -1.047 -16.611 9.139 1.00 78.19 165 GLY A N 1
ATOM 1321 C CA . GLY A 1 165 ? -1.373 -15.236 8.736 1.00 78.19 165 GLY A CA 1
ATOM 1322 C C . GLY A 1 165 ? -2.859 -15.071 8.420 1.00 78.19 165 GLY A C 1
ATOM 1323 O O . GLY A 1 165 ? -3.488 -14.111 8.863 1.00 78.19 165 GLY A O 1
ATOM 1324 N N . LEU A 1 166 ? -3.456 -16.080 7.780 1.00 80.62 166 LEU A N 1
ATOM 1325 C CA . LEU A 1 166 ? -4.896 -16.137 7.534 1.00 80.62 166 LEU A CA 1
ATOM 1326 C C . LEU A 1 166 ? -5.702 -16.229 8.839 1.00 80.62 166 LEU A C 1
ATOM 1328 O O . LEU A 1 166 ? -6.704 -15.532 8.985 1.00 80.62 166 LEU A O 1
ATOM 1332 N N . VAL A 1 167 ? -5.255 -17.023 9.818 1.00 86.94 167 VAL A N 1
ATOM 1333 C CA . VAL A 1 167 ? -5.893 -17.077 11.147 1.00 86.94 167 VAL A CA 1
ATOM 1334 C C . VAL A 1 167 ? -5.836 -15.713 11.839 1.00 86.94 167 VAL A C 1
ATOM 1336 O O . VAL A 1 167 ? -6.853 -15.247 12.353 1.00 86.94 167 VAL A O 1
ATOM 1339 N N . VAL A 1 168 ? -4.682 -15.038 11.821 1.00 87.25 168 VAL A N 1
ATOM 1340 C CA . VAL A 1 168 ? -4.532 -13.694 12.404 1.00 87.25 168 VAL A CA 1
ATOM 1341 C C . VAL A 1 168 ? -5.435 -12.682 11.692 1.00 87.25 168 VAL A C 1
ATOM 1343 O O . VAL A 1 168 ? -6.133 -11.918 12.359 1.00 87.25 168 VAL A O 1
ATOM 1346 N N . ALA A 1 169 ? -5.486 -12.708 10.358 1.00 88.56 169 ALA A N 1
ATOM 1347 C CA . ALA A 1 169 ? -6.347 -11.834 9.566 1.00 88.56 169 ALA A CA 1
ATOM 1348 C C . ALA A 1 169 ? -7.838 -12.074 9.852 1.00 88.56 169 ALA A C 1
ATOM 1350 O O . ALA A 1 169 ? -8.597 -11.113 9.981 1.00 88.56 169 ALA A O 1
ATOM 1351 N N . LEU A 1 170 ? -8.266 -13.331 10.017 1.00 92.25 170 LEU A N 1
ATOM 1352 C CA . LEU A 1 170 ? -9.640 -13.677 10.394 1.00 92.25 170 LEU A CA 1
ATOM 1353 C C . LEU A 1 170 ? -9.997 -13.159 11.790 1.00 92.25 170 LEU A C 1
ATOM 1355 O O . LEU A 1 170 ? -11.040 -12.529 11.959 1.00 92.25 170 LEU A O 1
ATOM 1359 N N . LEU A 1 171 ? -9.130 -13.374 12.785 1.00 93.81 171 LEU A N 1
ATOM 1360 C CA . LEU A 1 171 ? -9.341 -12.859 14.142 1.00 93.81 171 LEU A CA 1
ATOM 1361 C C . LEU A 1 171 ? -9.425 -11.328 14.150 1.00 93.81 171 LEU A C 1
ATOM 1363 O O . LEU A 1 171 ? -10.316 -10.758 14.784 1.00 93.81 171 LEU A O 1
ATOM 1367 N N . LEU A 1 172 ? -8.539 -10.667 13.401 1.00 94.31 172 LEU A N 1
ATOM 1368 C CA . LEU A 1 172 ? -8.550 -9.219 13.239 1.00 94.31 172 LEU A CA 1
ATOM 1369 C C . LEU A 1 172 ? -9.818 -8.732 12.525 1.00 94.31 172 LEU A C 1
ATOM 1371 O O . LEU A 1 172 ? -10.369 -7.704 12.913 1.00 94.31 172 LEU A O 1
ATOM 1375 N N . SER A 1 173 ? -10.319 -9.485 11.545 1.00 95.62 173 SER A N 1
ATOM 1376 C CA . SER A 1 173 ? -11.550 -9.151 10.822 1.00 95.62 173 SER A CA 1
ATOM 1377 C C . SER A 1 173 ? -12.783 -9.261 11.718 1.00 95.62 173 SER A C 1
ATOM 1379 O O . SER A 1 173 ? -13.630 -8.369 11.718 1.00 95.62 173 SER A O 1
ATOM 1381 N N . ILE A 1 174 ? -12.859 -10.302 12.554 1.00 96.44 174 ILE A N 1
ATOM 1382 C CA . ILE A 1 174 ? -13.935 -10.467 13.544 1.00 96.44 174 ILE A CA 1
ATOM 1383 C C . ILE A 1 174 ? -13.889 -9.336 14.580 1.00 96.44 174 ILE A C 1
ATOM 1385 O O . ILE A 1 174 ? -14.915 -8.716 14.870 1.00 96.44 174 ILE A O 1
ATOM 1389 N N . ALA A 1 175 ? -12.706 -9.028 15.121 1.00 96.62 175 ALA A N 1
ATOM 1390 C CA . ALA A 1 175 ? -12.532 -7.918 16.056 1.00 96.62 175 ALA A CA 1
ATOM 1391 C C . ALA A 1 175 ? -12.888 -6.566 15.409 1.00 96.62 175 ALA A C 1
ATOM 1393 O O . ALA A 1 175 ? -13.602 -5.762 16.012 1.00 96.62 175 ALA A O 1
ATOM 1394 N N . GLY A 1 176 ? -12.456 -6.350 14.163 1.00 97.00 176 GLY A N 1
ATOM 1395 C CA . GLY A 1 176 ? -12.771 -5.176 13.353 1.00 97.00 176 GLY A CA 1
ATOM 1396 C C . GLY A 1 176 ? -14.272 -4.986 13.159 1.00 97.00 176 GLY A C 1
ATOM 1397 O O . GLY A 1 176 ? -14.767 -3.880 13.359 1.00 97.00 176 GLY A O 1
ATOM 1398 N N . LEU A 1 177 ? -15.015 -6.063 12.888 1.00 97.00 177 LEU A N 1
ATOM 1399 C CA . LEU A 1 177 ? -16.469 -6.032 12.721 1.00 97.00 177 LEU A CA 1
ATOM 1400 C C . LEU A 1 177 ? -17.184 -5.615 14.017 1.00 97.00 177 LEU A C 1
ATOM 1402 O O . LEU A 1 177 ? -18.092 -4.780 14.000 1.00 97.00 177 LEU A O 1
ATOM 1406 N N . ILE A 1 178 ? -16.747 -6.158 15.160 1.00 96.69 178 ILE A N 1
ATOM 1407 C CA . ILE A 1 178 ? -17.278 -5.791 16.482 1.00 96.69 178 ILE A CA 1
ATOM 1408 C C . ILE A 1 178 ? -17.023 -4.305 16.760 1.00 96.69 178 ILE A C 1
ATOM 1410 O O . ILE A 1 178 ? -17.936 -3.589 17.182 1.00 96.69 178 ILE A O 1
ATOM 1414 N N . ILE A 1 179 ? -15.807 -3.822 16.494 1.00 97.06 179 ILE A N 1
ATOM 1415 C CA . ILE A 1 179 ? -15.448 -2.408 16.653 1.00 97.06 179 ILE A CA 1
ATOM 1416 C C . ILE A 1 179 ? -16.246 -1.520 15.688 1.00 97.06 179 ILE A C 1
ATOM 1418 O O . ILE A 1 179 ? -16.757 -0.483 16.109 1.00 97.06 179 ILE A O 1
ATOM 1422 N N . CYS A 1 180 ? -16.437 -1.945 14.439 1.00 97.06 180 CYS A N 1
ATOM 1423 C CA . CYS A 1 180 ? -17.144 -1.192 13.404 1.00 97.06 180 CYS A CA 1
ATOM 1424 C C . CYS A 1 180 ? -18.609 -0.898 13.772 1.00 97.06 180 CYS A C 1
ATOM 1426 O O . CYS A 1 180 ? -19.104 0.188 13.481 1.00 97.06 180 CYS A O 1
ATOM 1428 N N . PHE A 1 181 ? -19.299 -1.804 14.477 1.00 96.12 181 PHE A N 1
ATOM 1429 C CA . PHE A 1 181 ? -20.713 -1.615 14.846 1.00 96.12 181 PHE A CA 1
ATOM 1430 C C . PHE A 1 181 ? -20.971 -1.287 16.318 1.00 96.12 181 PHE A C 1
ATOM 1432 O O . PHE A 1 181 ? -22.026 -0.744 16.656 1.00 96.12 181 PHE A O 1
ATOM 1439 N N . ARG A 1 182 ? -20.066 -1.662 17.226 1.00 94.06 182 ARG A N 1
ATOM 1440 C CA . ARG A 1 182 ? -20.270 -1.560 18.682 1.00 94.06 182 ARG A CA 1
ATOM 1441 C C . ARG A 1 182 ? -19.052 -0.994 19.423 1.00 94.06 182 ARG A C 1
ATOM 1443 O O . ARG A 1 182 ? -19.060 -1.001 20.654 1.00 94.06 182 ARG A O 1
ATOM 1450 N N . GLY A 1 183 ? -18.046 -0.477 18.714 1.00 92.69 183 GLY A N 1
ATOM 1451 C CA . GLY A 1 183 ? -16.782 -0.006 19.291 1.00 92.69 183 GLY A CA 1
ATOM 1452 C C . GLY A 1 183 ? -16.964 1.057 20.371 1.00 92.69 183 GLY A C 1
ATOM 1453 O O . GLY A 1 183 ? -16.539 0.842 21.503 1.00 92.69 183 GLY A O 1
ATOM 1454 N N . HIS A 1 184 ? -17.695 2.136 20.072 1.00 92.31 184 HIS A N 1
ATOM 1455 C CA . HIS A 1 184 ? -17.922 3.213 21.041 1.00 92.31 184 HIS A CA 1
ATOM 1456 C C . HIS A 1 184 ? -18.643 2.739 22.316 1.00 92.31 184 HIS A C 1
ATOM 1458 O O . HIS A 1 184 ? -18.347 3.192 23.422 1.00 92.31 184 HIS A O 1
ATOM 1464 N N . ARG A 1 185 ? -19.575 1.786 22.180 1.00 90.81 185 ARG A N 1
ATOM 1465 C CA . ARG A 1 185 ? -20.307 1.209 23.316 1.00 90.81 185 ARG A CA 1
ATOM 1466 C C . ARG A 1 185 ? -19.398 0.350 24.196 1.00 90.81 185 ARG A C 1
ATOM 1468 O O . ARG A 1 185 ? -19.494 0.409 25.420 1.00 90.81 185 ARG A O 1
ATOM 1475 N N . PHE A 1 186 ? -18.520 -0.443 23.587 1.00 91.06 186 PHE A N 1
ATOM 1476 C CA . PHE A 1 186 ? -17.528 -1.256 24.289 1.00 91.06 186 PHE A CA 1
ATOM 1477 C C . PHE A 1 186 ? -16.195 -0.514 24.411 1.00 91.06 186 PHE A C 1
ATOM 1479 O O . PHE A 1 186 ? -15.159 -0.988 23.950 1.00 91.06 186 PHE A O 1
ATOM 1486 N N . PHE A 1 187 ? -16.216 0.640 25.082 1.00 90.31 187 PHE A N 1
ATOM 1487 C CA . PHE A 1 187 ? -15.073 1.554 25.132 1.00 90.31 187 PHE A CA 1
ATOM 1488 C C . PHE A 1 187 ? -13.773 0.901 25.636 1.00 90.31 187 PHE A C 1
ATOM 1490 O O . PHE A 1 187 ? -12.714 1.125 25.064 1.00 90.31 187 PHE A O 1
ATOM 1497 N N . SER A 1 188 ? -13.816 0.021 26.644 1.00 90.56 188 SER A N 1
ATOM 1498 C CA . SER A 1 188 ? -12.604 -0.690 27.096 1.00 90.56 188 SER A CA 1
ATOM 1499 C C . SER A 1 188 ? -11.994 -1.580 26.005 1.00 90.56 188 SER A C 1
ATOM 1501 O O . SER A 1 188 ? -10.774 -1.635 25.867 1.00 90.56 188 SER A O 1
ATOM 1503 N N . PHE A 1 189 ? -12.834 -2.246 25.206 1.00 93.06 189 PHE A N 1
ATOM 1504 C CA . PHE A 1 189 ? -12.376 -3.051 24.073 1.00 93.06 189 PHE A CA 1
ATOM 1505 C C . PHE A 1 189 ? -11.835 -2.163 22.949 1.00 93.06 189 PHE A C 1
ATOM 1507 O O . PHE A 1 189 ? -10.792 -2.475 22.384 1.00 93.06 189 PHE A O 1
ATOM 1514 N N . GLN A 1 190 ? -12.472 -1.015 22.691 1.00 94.62 190 GLN A N 1
ATOM 1515 C CA . GLN A 1 190 ? -11.946 0.011 21.789 1.00 94.62 190 GLN A CA 1
ATOM 1516 C C . GLN A 1 190 ? -10.528 0.444 22.197 1.00 94.62 190 GLN A C 1
ATOM 1518 O O . GLN A 1 190 ? -9.637 0.485 21.350 1.00 94.62 190 GLN A O 1
ATOM 1523 N N . MET A 1 191 ? -10.298 0.726 23.482 1.00 94.06 191 MET A N 1
ATOM 1524 C CA . MET A 1 191 ? -8.984 1.139 23.987 1.00 94.06 191 MET A CA 1
ATOM 1525 C C . MET A 1 191 ? -7.916 0.072 23.759 1.00 94.06 191 MET A C 1
ATOM 1527 O O . MET A 1 191 ? -6.836 0.385 23.258 1.00 94.06 191 MET A O 1
ATOM 1531 N N . PHE A 1 192 ? -8.236 -1.186 24.073 1.00 96.38 192 PHE A N 1
ATOM 1532 C CA . PHE A 1 192 ? -7.341 -2.306 23.805 1.00 96.38 192 PHE A CA 1
ATOM 1533 C C . PHE A 1 192 ? -7.059 -2.455 22.305 1.00 96.38 192 PHE A C 1
ATOM 1535 O O . PHE A 1 192 ? -5.905 -2.591 21.922 1.00 96.38 192 PHE A O 1
ATOM 1542 N N . PHE A 1 193 ? -8.086 -2.386 21.454 1.00 97.00 193 PHE A N 1
ATOM 1543 C CA . PHE A 1 193 ? -7.970 -2.599 20.011 1.00 97.00 193 PHE A CA 1
ATOM 1544 C C . PHE A 1 193 ? -7.110 -1.535 19.316 1.00 97.00 193 PHE A C 1
ATOM 1546 O O . PHE A 1 193 ? -6.196 -1.872 18.567 1.00 97.00 193 PHE A O 1
ATOM 1553 N N . PHE A 1 194 ? -7.346 -0.249 19.587 1.00 96.81 194 PHE A N 1
ATOM 1554 C CA . PHE A 1 194 ? -6.539 0.825 18.997 1.00 96.81 194 PHE A CA 1
ATOM 1555 C C . PHE A 1 194 ? -5.108 0.857 19.544 1.00 96.81 194 PHE A C 1
ATOM 1557 O O . PHE A 1 194 ? -4.175 1.105 18.779 1.00 96.81 194 PHE A O 1
ATOM 1564 N N . GLY A 1 195 ? -4.925 0.550 20.835 1.00 96.81 195 GLY A N 1
ATOM 1565 C CA . GLY A 1 195 ? -3.603 0.307 21.413 1.00 96.81 195 GLY A CA 1
ATOM 1566 C C . GLY A 1 195 ? -2.891 -0.844 20.705 1.00 96.81 195 GLY A C 1
ATOM 1567 O O . GLY A 1 195 ? -1.765 -0.688 20.242 1.00 96.81 195 GLY A O 1
ATOM 1568 N N . PHE A 1 196 ? -3.582 -1.969 20.532 1.00 97.44 196 PHE A N 1
ATOM 1569 C CA . PHE A 1 196 ? -3.057 -3.133 19.837 1.00 97.44 196 PHE A CA 1
ATOM 1570 C C . PHE A 1 196 ? -2.589 -2.786 18.425 1.00 97.44 196 PHE A C 1
ATOM 1572 O O . PHE A 1 196 ? -1.437 -3.050 18.105 1.00 97.44 196 PHE A O 1
ATOM 1579 N N . LEU A 1 197 ? -3.418 -2.129 17.610 1.00 96.25 197 LEU A N 1
ATOM 1580 C CA . LEU A 1 197 ? -3.052 -1.761 16.239 1.00 96.25 197 LEU A CA 1
ATOM 1581 C C . LEU A 1 197 ? -1.826 -0.840 16.172 1.00 96.25 197 LEU A C 1
ATOM 1583 O O . LEU A 1 197 ? -0.889 -1.117 15.424 1.00 96.25 197 LEU A O 1
ATOM 1587 N N . ALA A 1 198 ? -1.815 0.240 16.958 1.00 95.88 198 ALA A N 1
ATOM 1588 C CA . ALA A 1 198 ? -0.737 1.223 16.912 1.00 95.88 198 ALA A CA 1
ATOM 1589 C C . ALA A 1 198 ? 0.605 0.620 17.352 1.00 95.88 198 ALA A C 1
ATOM 1591 O O . ALA A 1 198 ? 1.607 0.738 16.647 1.00 95.88 198 ALA A O 1
ATOM 1592 N N . PHE A 1 199 ? 0.623 -0.076 18.492 1.00 96.44 199 PHE A N 1
ATOM 1593 C CA . PHE A 1 199 ? 1.846 -0.690 19.005 1.00 96.44 199 PHE A CA 1
ATOM 1594 C C . PHE A 1 199 ? 2.265 -1.929 18.210 1.00 96.44 199 PHE A C 1
ATOM 1596 O O . PHE A 1 199 ? 3.459 -2.202 18.126 1.00 96.44 199 PHE A O 1
ATOM 1603 N N . SER A 1 200 ? 1.329 -2.636 17.571 1.00 94.50 200 SER A N 1
ATOM 1604 C CA . SER A 1 200 ? 1.642 -3.728 16.645 1.00 94.50 200 SER A CA 1
ATOM 1605 C C . SER A 1 200 ? 2.423 -3.218 15.433 1.00 94.50 200 SER A C 1
ATOM 1607 O O . SER A 1 200 ? 3.494 -3.745 15.134 1.00 94.50 200 SER A O 1
ATOM 1609 N N . LEU A 1 201 ? 1.960 -2.129 14.802 1.00 92.56 201 LEU A N 1
ATOM 1610 C CA . LEU A 1 201 ? 2.661 -1.496 13.680 1.00 92.56 201 LEU A CA 1
ATOM 1611 C C . LEU A 1 201 ? 4.042 -0.970 14.084 1.00 92.56 201 LEU A C 1
ATOM 1613 O O . LEU A 1 201 ? 5.028 -1.255 13.406 1.00 92.56 201 LEU A O 1
ATOM 1617 N N . ILE A 1 202 ? 4.133 -0.245 15.204 1.00 93.50 202 ILE A N 1
ATOM 1618 C CA . ILE A 1 202 ? 5.410 0.290 15.699 1.00 93.50 202 ILE A CA 1
ATOM 1619 C C . ILE A 1 202 ? 6.378 -0.853 16.017 1.00 93.50 202 ILE A C 1
ATOM 1621 O O . ILE A 1 202 ? 7.531 -0.819 15.591 1.00 93.50 202 ILE A O 1
ATOM 1625 N N . SER A 1 203 ? 5.916 -1.887 16.725 1.00 93.44 203 SER A N 1
ATOM 1626 C CA . SER A 1 203 ? 6.764 -3.020 17.094 1.00 93.44 203 SER A CA 1
ATOM 1627 C C . SER A 1 203 ? 7.228 -3.810 15.875 1.00 93.44 203 SER A C 1
ATOM 1629 O O . SER A 1 203 ? 8.381 -4.230 15.856 1.00 93.44 203 SER A O 1
ATOM 1631 N N . PHE A 1 204 ? 6.374 -3.995 14.862 1.00 89.88 204 PHE A N 1
ATOM 1632 C CA . PHE A 1 204 ? 6.760 -4.624 13.598 1.00 89.88 204 PHE A CA 1
ATOM 1633 C C . PHE A 1 204 ? 7.878 -3.832 12.914 1.00 89.88 204 PHE A C 1
ATOM 1635 O O . PHE A 1 204 ? 8.930 -4.388 12.597 1.00 89.88 204 PHE A O 1
ATOM 1642 N N . MET A 1 205 ? 7.672 -2.522 12.729 1.00 87.56 205 MET A N 1
ATOM 1643 C CA . MET A 1 205 ? 8.630 -1.655 12.040 1.00 87.56 205 MET A CA 1
ATOM 1644 C C . MET A 1 205 ? 9.975 -1.606 12.766 1.00 87.56 205 MET A C 1
ATOM 1646 O O . MET A 1 205 ? 11.011 -1.804 12.141 1.00 87.56 205 MET A O 1
ATOM 1650 N N . VAL A 1 206 ? 9.968 -1.384 14.083 1.00 90.56 206 VAL A N 1
ATOM 1651 C CA . VAL A 1 206 ? 11.195 -1.301 14.888 1.00 90.56 206 VAL A CA 1
ATOM 1652 C C . VAL A 1 206 ? 11.933 -2.640 14.898 1.00 90.56 206 VAL A C 1
ATOM 1654 O O . VAL A 1 206 ? 13.149 -2.669 14.716 1.00 90.56 206 VAL A O 1
ATOM 1657 N N . PHE A 1 207 ? 11.216 -3.755 15.064 1.00 88.94 207 PHE A N 1
ATOM 1658 C CA . PHE A 1 207 ? 11.832 -5.079 15.095 1.00 88.94 207 PHE A CA 1
ATOM 1659 C C . PHE A 1 207 ? 12.509 -5.421 13.767 1.00 88.94 207 PHE A C 1
ATOM 1661 O O . PHE A 1 207 ? 13.680 -5.803 13.768 1.00 88.94 207 PHE A O 1
ATOM 1668 N N . ILE A 1 208 ? 11.814 -5.244 12.640 1.00 83.62 208 ILE A N 1
ATOM 1669 C CA . ILE A 1 208 ? 12.374 -5.525 11.312 1.00 83.62 208 ILE A CA 1
ATOM 1670 C C . ILE A 1 208 ? 13.521 -4.563 10.982 1.00 83.62 208 ILE A C 1
ATOM 1672 O O . ILE A 1 208 ? 14.551 -5.010 10.479 1.00 83.62 208 ILE A O 1
ATOM 1676 N N . ALA A 1 209 ? 13.402 -3.276 11.327 1.00 83.50 209 ALA A N 1
ATOM 1677 C CA . ALA A 1 209 ? 14.461 -2.296 11.087 1.00 83.50 209 ALA A CA 1
ATOM 1678 C C . ALA A 1 209 ? 15.766 -2.628 11.834 1.00 83.50 209 ALA A C 1
ATOM 1680 O O . ALA A 1 209 ? 16.851 -2.423 11.291 1.00 83.50 209 ALA A O 1
ATOM 1681 N N . ILE A 1 210 ? 15.676 -3.157 13.062 1.00 87.25 210 ILE A N 1
ATOM 1682 C CA . ILE A 1 210 ? 16.848 -3.503 13.882 1.00 87.25 210 ILE A CA 1
ATOM 1683 C C . ILE A 1 210 ? 17.413 -4.877 13.509 1.00 87.25 210 ILE A C 1
ATOM 1685 O O . ILE A 1 210 ? 18.621 -5.029 13.346 1.00 87.25 210 ILE A O 1
ATOM 1689 N N . THR A 1 211 ? 16.554 -5.892 13.411 1.00 84.00 211 THR A N 1
ATOM 1690 C CA . THR A 1 211 ? 16.994 -7.293 13.304 1.00 84.00 211 THR A CA 1
ATOM 1691 C C . THR A 1 211 ? 17.200 -7.755 11.868 1.00 84.00 211 THR A C 1
ATOM 1693 O O . THR A 1 211 ? 17.888 -8.751 11.657 1.00 84.00 211 THR A O 1
ATOM 1696 N N . ARG A 1 212 ? 16.599 -7.064 10.883 1.00 77.44 212 ARG A N 1
ATOM 1697 C CA . ARG A 1 212 ? 16.500 -7.515 9.482 1.00 77.44 212 ARG A CA 1
ATOM 1698 C C . ARG A 1 212 ? 15.995 -8.963 9.363 1.00 77.44 212 ARG A C 1
ATOM 1700 O O . ARG A 1 212 ? 16.382 -9.690 8.450 1.00 77.44 212 ARG A O 1
ATOM 1707 N N . ALA A 1 213 ? 15.170 -9.388 10.321 1.00 73.31 213 ALA A N 1
ATOM 1708 C CA . ALA A 1 213 ? 14.626 -10.735 10.398 1.00 73.31 213 ALA A CA 1
ATOM 1709 C C . ALA A 1 213 ? 13.524 -10.971 9.353 1.00 73.31 213 ALA A C 1
ATOM 1711 O O . ALA A 1 213 ? 13.088 -10.062 8.644 1.00 73.31 213 ALA A O 1
ATOM 1712 N N . SER A 1 214 ? 13.061 -12.218 9.265 1.00 73.94 214 SER A N 1
ATOM 1713 C CA . SER A 1 214 ? 11.990 -12.597 8.347 1.00 73.94 214 SER A CA 1
ATOM 1714 C C . SER A 1 214 ? 10.657 -11.923 8.710 1.00 73.94 214 SER A C 1
ATOM 1716 O O . SER A 1 214 ? 10.393 -11.607 9.874 1.00 73.94 214 SER A O 1
ATOM 1718 N N . ALA A 1 215 ? 9.763 -11.755 7.728 1.00 71.88 215 ALA A N 1
ATOM 1719 C CA . ALA A 1 215 ? 8.434 -11.171 7.949 1.00 71.88 215 ALA A CA 1
ATOM 1720 C C . ALA A 1 215 ? 7.603 -11.941 8.997 1.00 71.88 215 ALA A C 1
ATOM 1722 O O . ALA A 1 215 ? 6.822 -11.342 9.736 1.00 71.88 215 ALA A O 1
ATOM 1723 N N . ARG A 1 216 ? 7.815 -13.261 9.115 1.00 78.19 216 ARG A N 1
ATOM 1724 C CA . ARG A 1 216 ? 7.166 -14.113 10.121 1.00 78.19 216 ARG A CA 1
ATOM 1725 C C . ARG A 1 216 ? 7.554 -13.713 11.545 1.00 78.19 216 ARG A C 1
ATOM 1727 O O . ARG A 1 216 ? 6.685 -13.632 12.412 1.00 78.19 216 ARG A O 1
ATOM 1734 N N . ASP A 1 217 ? 8.835 -13.447 11.777 1.00 81.31 217 ASP A N 1
ATOM 1735 C CA . ASP A 1 217 ? 9.340 -13.027 13.088 1.00 81.31 217 ASP A CA 1
ATOM 1736 C C . ASP A 1 217 ? 8.866 -11.607 13.416 1.00 81.31 217 ASP A C 1
ATOM 1738 O O . ASP A 1 217 ? 8.463 -11.323 14.545 1.00 81.31 217 ASP A O 1
ATOM 1742 N N . GLY A 1 218 ? 8.803 -10.742 12.396 1.00 83.94 218 GLY A N 1
ATOM 1743 C CA . GLY A 1 218 ? 8.170 -9.428 12.499 1.00 83.94 218 GLY A CA 1
ATOM 1744 C C . GLY A 1 218 ? 6.713 -9.511 12.944 1.00 83.94 218 GLY A C 1
ATOM 1745 O O . GLY A 1 218 ? 6.312 -8.784 13.851 1.00 83.94 218 GLY A O 1
ATOM 1746 N N . LEU A 1 219 ? 5.918 -10.417 12.364 1.00 84.31 219 LEU A N 1
ATOM 1747 C CA . LEU A 1 219 ? 4.517 -10.608 12.748 1.00 84.31 219 LEU A CA 1
ATOM 1748 C C . LEU A 1 219 ? 4.379 -11.058 14.211 1.00 84.31 219 LEU A C 1
ATOM 1750 O O . LEU A 1 219 ? 3.503 -10.569 14.921 1.00 84.31 219 LEU A O 1
ATOM 1754 N N . LEU A 1 220 ? 5.256 -11.945 14.693 1.00 88.31 220 LEU A N 1
ATOM 1755 C CA . LEU A 1 220 ? 5.274 -12.342 16.107 1.00 88.31 220 LEU A CA 1
ATOM 1756 C C . LEU A 1 220 ? 5.587 -11.155 17.025 1.00 88.31 220 LEU A C 1
ATOM 1758 O O . LEU A 1 220 ? 4.889 -10.952 18.021 1.00 88.31 220 LEU A O 1
ATOM 1762 N N . ALA A 1 221 ? 6.578 -10.334 16.667 1.00 91.00 221 ALA A N 1
ATOM 1763 C CA . ALA A 1 221 ? 6.875 -9.101 17.391 1.00 91.00 221 ALA A CA 1
ATOM 1764 C C . ALA A 1 221 ? 5.669 -8.146 17.392 1.00 91.00 221 ALA A C 1
ATOM 1766 O O . ALA A 1 221 ? 5.327 -7.585 18.431 1.00 91.00 221 ALA A O 1
ATOM 1767 N N . ALA A 1 222 ? 4.970 -8.022 16.263 1.00 91.88 222 ALA A N 1
ATOM 1768 C CA . ALA A 1 222 ? 3.767 -7.210 16.126 1.00 91.88 222 ALA A CA 1
ATOM 1769 C C . ALA A 1 222 ? 2.628 -7.687 17.045 1.00 91.88 222 ALA A C 1
ATOM 1771 O O . ALA A 1 222 ? 1.933 -6.863 17.639 1.00 91.88 222 ALA A O 1
ATOM 1772 N N . LEU A 1 223 ? 2.431 -9.001 17.190 1.00 93.38 223 LEU A N 1
ATOM 1773 C CA . LEU A 1 223 ? 1.414 -9.569 18.082 1.00 93.38 223 LEU A CA 1
ATOM 1774 C C . LEU A 1 223 ? 1.749 -9.317 19.558 1.00 93.38 223 LEU A C 1
ATOM 1776 O O . LEU A 1 223 ? 0.876 -8.902 20.321 1.00 93.38 223 LEU A O 1
ATOM 1780 N N . LEU A 1 224 ? 3.007 -9.530 19.956 1.00 95.56 224 LEU A N 1
ATOM 1781 C CA . LEU A 1 224 ? 3.461 -9.312 21.333 1.00 95.56 224 LEU A CA 1
ATOM 1782 C C . LEU A 1 224 ? 3.442 -7.825 21.703 1.00 95.56 224 LEU A C 1
ATOM 1784 O O . LEU A 1 224 ? 2.861 -7.446 22.721 1.00 95.56 224 LEU A O 1
ATOM 1788 N N . GLY A 1 225 ? 4.025 -6.976 20.855 1.00 96.25 225 GLY A N 1
ATOM 1789 C CA . GLY A 1 225 ? 4.038 -5.526 21.034 1.00 96.25 225 GLY A CA 1
ATOM 1790 C C . GLY A 1 225 ? 2.632 -4.932 21.020 1.00 96.25 225 GLY A C 1
ATOM 1791 O O . GLY A 1 225 ? 2.307 -4.104 21.869 1.00 96.25 225 GLY A O 1
ATOM 1792 N N . GLY A 1 226 ? 1.760 -5.421 20.133 1.00 96.75 226 GLY A N 1
ATOM 1793 C CA . GLY A 1 226 ? 0.346 -5.063 20.113 1.00 96.75 226 GLY A CA 1
ATOM 1794 C C . GLY A 1 226 ? -0.373 -5.457 21.403 1.00 96.75 226 GLY A C 1
ATOM 1795 O O . GLY A 1 226 ? -1.049 -4.626 22.002 1.00 96.75 226 GLY A O 1
ATOM 1796 N N . ALA A 1 227 ? -0.216 -6.692 21.890 1.00 96.69 227 ALA A N 1
ATOM 1797 C CA . ALA A 1 227 ? -0.867 -7.133 23.126 1.00 96.69 227 ALA A CA 1
ATOM 1798 C C . ALA A 1 227 ? -0.434 -6.288 24.337 1.00 96.69 227 ALA A C 1
ATOM 1800 O O . ALA A 1 227 ? -1.282 -5.821 25.102 1.00 96.69 227 ALA A O 1
ATOM 1801 N N . LEU A 1 228 ? 0.872 -6.032 24.476 1.00 97.19 228 LEU A N 1
ATOM 1802 C CA . LEU A 1 228 ? 1.420 -5.165 25.522 1.00 97.19 228 LEU A CA 1
ATOM 1803 C C . LEU A 1 228 ? 0.908 -3.724 25.390 1.00 97.19 228 LEU A C 1
ATOM 1805 O O . LEU A 1 228 ? 0.461 -3.138 26.374 1.00 97.19 228 LEU A O 1
ATOM 1809 N N . GLY A 1 229 ? 0.907 -3.172 24.176 1.00 96.38 229 GLY A N 1
ATOM 1810 C CA . GLY A 1 229 ? 0.417 -1.824 23.898 1.00 96.38 229 GLY A CA 1
ATOM 1811 C C . GLY A 1 229 ? -1.083 -1.653 24.134 1.00 96.38 229 GLY A C 1
ATOM 1812 O O . GLY A 1 229 ? -1.508 -0.647 24.698 1.00 96.38 229 GLY A O 1
ATOM 1813 N N . GLY A 1 230 ? -1.892 -2.653 23.779 1.00 96.38 230 GLY A N 1
ATOM 1814 C CA . GLY A 1 230 ? -3.327 -2.690 24.058 1.00 96.38 230 GLY A CA 1
ATOM 1815 C C . GLY A 1 230 ? -3.621 -2.728 25.557 1.00 96.38 230 GLY A C 1
ATOM 1816 O O . GLY A 1 230 ? -4.451 -1.956 26.042 1.00 96.38 230 GLY A O 1
ATOM 1817 N N . MET A 1 231 ? -2.905 -3.567 26.316 1.00 95.88 231 MET A N 1
ATOM 1818 C CA . MET A 1 231 ? -3.014 -3.599 27.780 1.00 95.88 231 MET A CA 1
ATOM 1819 C C . MET A 1 231 ? -2.581 -2.274 28.411 1.00 95.88 231 MET A C 1
ATOM 1821 O O . MET A 1 231 ? -3.276 -1.757 29.285 1.00 95.88 231 MET A O 1
ATOM 1825 N N . MET A 1 232 ? -1.475 -1.695 27.938 1.00 94.69 232 MET A N 1
ATOM 1826 C CA . MET A 1 232 ? -0.983 -0.401 28.403 1.00 94.69 232 MET A CA 1
ATOM 1827 C C . MET A 1 232 ? -2.008 0.710 28.150 1.00 94.69 232 MET A C 1
ATOM 1829 O O . MET A 1 232 ? -2.333 1.468 29.061 1.00 94.69 232 MET A O 1
ATOM 1833 N N . TRP A 1 233 ? -2.567 0.794 26.940 1.00 94.69 233 TRP A N 1
ATOM 1834 C CA . TRP A 1 233 ? -3.538 1.834 26.593 1.00 94.69 233 TRP A CA 1
ATOM 1835 C C . TRP A 1 233 ? -4.864 1.672 27.349 1.00 94.69 233 TRP A C 1
ATOM 1837 O O . TRP A 1 233 ? -5.470 2.648 27.795 1.00 94.69 233 TRP A O 1
ATOM 1847 N N . MET A 1 234 ? -5.287 0.429 27.580 1.00 92.12 234 MET A N 1
ATOM 1848 C CA . MET A 1 234 ? -6.418 0.123 28.452 1.00 92.12 234 MET A CA 1
ATOM 1849 C C . MET A 1 234 ? -6.147 0.530 29.912 1.00 92.12 234 MET A C 1
ATOM 1851 O O . MET A 1 234 ? -7.044 1.061 30.569 1.00 92.12 234 MET A O 1
ATOM 1855 N N . ALA A 1 235 ? -4.923 0.342 30.416 1.00 91.38 235 ALA A N 1
ATOM 1856 C CA . ALA A 1 235 ? -4.529 0.786 31.752 1.00 91.38 235 ALA A CA 1
ATOM 1857 C C . ALA A 1 235 ? -4.548 2.318 31.879 1.00 91.38 235 ALA A C 1
ATOM 1859 O O . ALA A 1 235 ? -5.016 2.833 32.891 1.00 91.38 235 ALA A O 1
ATOM 1860 N N . VAL A 1 236 ? -4.135 3.055 30.839 1.00 90.00 236 VAL A N 1
ATOM 1861 C CA . VAL A 1 236 ? -4.245 4.526 30.792 1.00 90.00 236 VAL A CA 1
ATOM 1862 C C . VAL A 1 236 ? -5.700 4.971 30.968 1.00 90.00 236 VAL A C 1
ATOM 1864 O O . VAL A 1 236 ? -5.977 5.850 31.786 1.00 90.00 236 VAL A O 1
ATOM 1867 N N . TRP A 1 237 ? -6.650 4.340 30.271 1.00 88.50 237 TRP A N 1
ATOM 1868 C CA . TRP A 1 237 ? -8.074 4.630 30.479 1.00 88.50 237 TRP A CA 1
ATOM 1869 C C . TRP A 1 237 ? -8.524 4.327 31.907 1.00 88.50 237 TRP A C 1
ATOM 1871 O O . TRP A 1 237 ? -9.231 5.127 32.522 1.00 88.50 237 TRP A O 1
ATOM 1881 N N . TRP A 1 238 ? -8.114 3.171 32.428 1.00 86.19 238 TRP A N 1
ATOM 1882 C CA . TRP A 1 238 ? -8.511 2.721 33.754 1.00 86.19 238 TRP A CA 1
ATOM 1883 C C . TRP A 1 238 ? -8.003 3.655 34.861 1.00 86.19 238 TRP A C 1
ATOM 1885 O O . TRP A 1 238 ? -8.766 3.970 35.770 1.00 86.19 238 TRP A O 1
ATOM 1895 N N . LEU A 1 239 ? -6.760 4.136 34.751 1.00 86.31 239 LEU A N 1
ATOM 1896 C CA . LEU A 1 239 ? -6.109 4.994 35.745 1.00 86.31 239 LEU A CA 1
ATOM 1897 C C . LEU A 1 239 ? -6.551 6.456 35.655 1.00 86.31 239 LEU A C 1
ATOM 1899 O O . LEU A 1 239 ? -6.889 7.058 36.670 1.00 86.31 239 LEU A O 1
ATOM 1903 N N . PHE A 1 240 ? -6.532 7.040 34.455 1.00 84.00 240 PHE A N 1
ATOM 1904 C CA . PHE A 1 240 ? -6.728 8.482 34.299 1.00 84.00 240 PHE A CA 1
ATOM 1905 C C . PHE A 1 240 ? -8.183 8.866 34.055 1.00 84.00 240 PHE A C 1
ATOM 1907 O O . PHE A 1 240 ? -8.572 9.981 34.384 1.00 84.00 240 PHE A O 1
ATOM 1914 N N . ALA A 1 241 ? -8.997 7.979 33.472 1.00 82.81 241 ALA A N 1
ATOM 1915 C CA . ALA A 1 241 ? -10.402 8.245 33.158 1.00 82.81 241 ALA A CA 1
ATOM 1916 C C . ALA A 1 241 ? -10.654 9.515 32.309 1.00 82.81 241 ALA A C 1
ATOM 1918 O O . ALA A 1 241 ? -11.783 10.001 32.261 1.00 82.81 241 ALA A O 1
ATOM 1919 N N . ILE A 1 242 ? -9.632 10.046 31.620 1.00 85.00 242 ILE A N 1
ATOM 1920 C CA . ILE A 1 242 ? -9.736 11.236 30.764 1.00 85.00 242 ILE A CA 1
ATOM 1921 C C . ILE A 1 242 ? -10.157 10.793 29.351 1.00 85.00 242 ILE A C 1
ATOM 1923 O O . ILE A 1 242 ? -9.362 10.145 28.656 1.00 85.00 242 ILE A O 1
ATOM 1927 N N . PRO A 1 243 ? -11.368 11.153 28.874 1.00 82.00 243 PRO A N 1
ATOM 1928 C CA . PRO A 1 243 ? -11.853 10.708 27.566 1.00 82.00 243 PRO A CA 1
ATOM 1929 C C . PRO A 1 243 ? -11.018 11.251 26.403 1.00 82.00 243 PRO A C 1
ATOM 1931 O O . PRO A 1 243 ? -10.725 10.520 25.463 1.00 82.00 243 PRO A O 1
ATOM 1934 N N . VAL A 1 244 ? -10.569 12.509 26.483 1.00 85.81 244 VAL A N 1
ATOM 1935 C CA . VAL A 1 244 ? -9.789 13.163 25.416 1.00 85.81 244 VAL A CA 1
ATOM 1936 C C . VAL A 1 244 ? -8.464 12.439 25.167 1.00 85.81 244 VAL A C 1
ATOM 1938 O O . VAL A 1 244 ? -8.156 12.089 24.029 1.00 85.81 244 VAL A O 1
ATOM 1941 N N . LEU A 1 245 ? -7.715 12.143 26.236 1.00 87.56 245 LEU A N 1
ATOM 1942 C CA . LEU A 1 245 ? -6.472 11.374 26.151 1.00 87.56 245 LEU A CA 1
ATOM 1943 C C . LEU A 1 245 ? -6.732 9.985 25.558 1.00 87.56 245 LEU A C 1
ATOM 1945 O O . LEU A 1 245 ? -5.990 9.526 24.696 1.00 87.56 245 LEU A O 1
ATOM 1949 N N . SER A 1 246 ? -7.826 9.348 25.968 1.00 86.75 246 SER A N 1
ATOM 1950 C CA . SER A 1 246 ? -8.161 7.991 25.543 1.00 86.75 246 SER A CA 1
ATOM 1951 C C . SER A 1 246 ? -8.471 7.887 24.048 1.00 86.75 246 SER A C 1
ATOM 1953 O O . SER A 1 246 ? -8.016 6.969 23.367 1.00 86.75 246 SER A O 1
ATOM 1955 N N . ILE A 1 247 ? -9.200 8.868 23.518 1.00 91.69 247 ILE A N 1
ATOM 1956 C CA . ILE A 1 247 ? -9.640 8.893 22.117 1.00 91.69 247 ILE A CA 1
ATOM 1957 C C . ILE A 1 247 ? -8.532 9.399 21.197 1.00 91.69 247 ILE A C 1
ATOM 1959 O O . ILE A 1 247 ? -8.568 9.081 20.009 1.00 91.69 247 ILE A O 1
ATOM 1963 N N . SER A 1 248 ? -7.534 10.121 21.721 1.00 92.31 248 SER A N 1
ATOM 1964 C CA . SER A 1 248 ? -6.425 10.664 20.927 1.00 92.31 248 SER A CA 1
ATOM 1965 C C . SER A 1 248 ? -5.767 9.602 20.038 1.00 92.31 248 SER A C 1
ATOM 1967 O O . SER A 1 248 ? -5.653 9.812 18.835 1.00 92.31 248 SER A O 1
ATOM 1969 N N . LEU A 1 249 ? -5.462 8.413 20.573 1.00 94.12 249 LEU A N 1
ATOM 1970 C CA . LEU A 1 249 ? -4.877 7.318 19.793 1.00 94.12 249 LEU A CA 1
ATOM 1971 C C . LEU A 1 249 ? -5.826 6.777 18.716 1.00 94.12 249 LEU A C 1
ATOM 1973 O O . LEU A 1 249 ? -5.395 6.478 17.603 1.00 94.12 249 LEU A O 1
ATOM 1977 N N . SER A 1 250 ? -7.128 6.694 19.002 1.00 94.69 250 SER A N 1
ATOM 1978 C CA . SER A 1 250 ? -8.121 6.310 17.987 1.00 94.69 250 SER A CA 1
ATOM 1979 C C . SER A 1 250 ? -8.250 7.366 16.877 1.00 94.69 250 SER A C 1
ATOM 1981 O O . SER A 1 250 ? -8.457 7.032 15.715 1.00 94.69 250 SER A O 1
ATOM 1983 N N . GLY A 1 251 ? -8.070 8.648 17.209 1.00 95.56 251 GLY A N 1
ATOM 1984 C CA . GLY A 1 251 ? -8.037 9.734 16.231 1.00 95.56 251 GLY A CA 1
ATOM 1985 C C . GLY A 1 251 ? -6.768 9.724 15.381 1.00 95.56 251 GLY A C 1
ATOM 1986 O O . GLY A 1 251 ? -6.848 9.911 14.171 1.00 95.56 251 GLY A O 1
ATOM 1987 N N . LEU A 1 252 ? -5.611 9.445 15.987 1.00 95.62 252 LEU A N 1
ATOM 1988 C CA . LEU A 1 252 ? -4.340 9.313 15.271 1.00 95.62 252 LEU A CA 1
ATOM 1989 C C . LEU A 1 252 ? -4.339 8.107 14.329 1.00 95.62 252 LEU A C 1
ATOM 1991 O O . LEU A 1 252 ? -3.893 8.220 13.197 1.00 95.62 252 LEU A O 1
ATOM 1995 N N . THR A 1 253 ? -4.875 6.963 14.756 1.00 96.31 253 THR A N 1
ATOM 1996 C CA . THR A 1 253 ? -5.001 5.771 13.896 1.00 96.31 253 THR A CA 1
ATOM 1997 C C . THR A 1 253 ? -5.995 5.982 12.753 1.00 96.31 253 THR A C 1
ATOM 1999 O O . THR A 1 253 ? -5.718 5.563 11.630 1.00 96.31 253 THR A O 1
ATOM 2002 N N . LEU A 1 254 ? -7.105 6.692 12.995 1.00 96.69 254 LEU A N 1
ATOM 2003 C CA . LEU A 1 254 ? -7.998 7.169 11.937 1.00 96.69 254 LEU A CA 1
ATOM 2004 C C . LEU A 1 254 ? -7.239 8.046 10.933 1.00 96.69 254 LEU A C 1
ATOM 2006 O O . LEU A 1 254 ? -7.298 7.798 9.732 1.00 96.69 254 LEU A O 1
ATOM 2010 N N . GLY A 1 255 ? -6.514 9.053 11.419 1.00 96.69 255 GLY A N 1
ATOM 2011 C CA . GLY A 1 255 ? -5.745 9.950 10.566 1.00 96.69 255 GLY A CA 1
ATOM 2012 C C . GLY A 1 255 ? -4.633 9.241 9.799 1.00 96.69 255 GLY A C 1
ATOM 2013 O O . GLY A 1 255 ? -4.429 9.536 8.626 1.00 96.69 255 GLY A O 1
ATOM 2014 N N . PHE A 1 256 ? -3.950 8.278 10.420 1.00 96.50 256 PHE A N 1
ATOM 2015 C CA . PHE A 1 256 ? -2.948 7.442 9.765 1.00 96.50 256 PHE A CA 1
ATOM 2016 C C . PHE A 1 256 ? -3.568 6.655 8.612 1.00 96.50 256 PHE A C 1
ATOM 2018 O O . PHE A 1 256 ? -3.017 6.658 7.516 1.00 96.50 256 PHE A O 1
ATOM 2025 N N . LEU A 1 257 ? -4.735 6.036 8.828 1.00 96.88 257 LEU A N 1
ATOM 2026 C CA . LEU A 1 257 ? -5.434 5.302 7.777 1.00 96.88 257 LEU A CA 1
ATOM 2027 C C . LEU A 1 257 ? -5.870 6.234 6.639 1.00 96.88 257 LEU A C 1
ATOM 2029 O O . LEU A 1 257 ? -5.658 5.907 5.477 1.00 96.88 257 LEU A O 1
ATOM 2033 N N . VAL A 1 258 ? -6.398 7.422 6.950 1.00 96.56 258 VAL A N 1
ATOM 2034 C CA . VAL A 1 258 ? -6.727 8.437 5.933 1.00 96.56 258 VAL A CA 1
ATOM 2035 C C . VAL A 1 258 ? -5.476 8.846 5.150 1.00 96.56 258 VAL A C 1
ATOM 2037 O O . VAL A 1 258 ? -5.489 8.830 3.921 1.00 96.56 258 VAL A O 1
ATOM 2040 N N . ALA A 1 259 ? -4.365 9.141 5.824 1.00 95.75 259 ALA A N 1
ATOM 2041 C CA . ALA A 1 259 ? -3.114 9.499 5.164 1.00 95.75 259 ALA A CA 1
ATOM 2042 C C . ALA A 1 259 ? -2.596 8.367 4.262 1.00 95.75 259 ALA A C 1
ATOM 2044 O O . ALA A 1 259 ? -2.237 8.612 3.113 1.00 95.75 259 ALA A O 1
ATOM 2045 N N . ALA A 1 260 ? -2.631 7.126 4.750 1.00 94.81 260 ALA A N 1
ATOM 2046 C CA . ALA A 1 260 ? -2.255 5.936 3.999 1.00 94.81 260 ALA A CA 1
ATOM 2047 C C . ALA A 1 260 ? -3.133 5.744 2.750 1.00 94.81 260 ALA A C 1
ATOM 2049 O O . ALA A 1 260 ? -2.609 5.509 1.665 1.00 94.81 260 ALA A O 1
ATOM 2050 N N . THR A 1 261 ? -4.453 5.937 2.862 1.00 94.12 261 THR A N 1
ATOM 2051 C CA . THR A 1 261 ? -5.364 5.856 1.705 1.00 94.12 261 THR A CA 1
ATOM 2052 C C . THR A 1 261 ? -5.084 6.933 0.666 1.00 94.12 261 THR A C 1
ATOM 2054 O O . THR A 1 261 ? -5.061 6.628 -0.519 1.00 94.12 261 THR A O 1
ATOM 2057 N N . LEU A 1 262 ? -4.799 8.174 1.079 1.00 93.56 262 LEU A N 1
ATOM 2058 C CA . LEU A 1 262 ? -4.435 9.241 0.144 1.00 93.56 262 LEU A CA 1
ATOM 2059 C C . LEU A 1 262 ? -3.122 8.922 -0.575 1.00 93.56 262 LEU A C 1
ATOM 2061 O O . LEU A 1 262 ? -3.031 9.105 -1.785 1.00 93.56 262 LEU A O 1
ATOM 2065 N N . LEU A 1 263 ? -2.128 8.401 0.145 1.00 90.75 263 LEU A N 1
ATOM 2066 C CA . LEU A 1 263 ? -0.847 7.985 -0.430 1.00 90.75 263 LEU A CA 1
ATOM 2067 C C . LEU A 1 263 ? -0.971 6.772 -1.358 1.00 90.75 263 LEU A C 1
ATOM 2069 O O . LEU A 1 263 ? -0.144 6.615 -2.251 1.00 90.75 263 LEU A O 1
ATOM 2073 N N . PHE A 1 264 ? -1.992 5.938 -1.167 1.00 89.19 264 PHE A N 1
ATOM 2074 C CA . PHE A 1 264 ? -2.304 4.824 -2.058 1.00 89.19 264 PHE A CA 1
ATOM 2075 C C . PHE A 1 264 ? -2.876 5.287 -3.411 1.00 89.19 264 PHE A C 1
ATOM 2077 O O . PHE A 1 264 ? -2.711 4.601 -4.412 1.00 89.19 264 PHE A O 1
ATOM 2084 N N . THR A 1 265 ? -3.502 6.467 -3.468 1.00 87.69 265 THR A N 1
ATOM 2085 C CA . THR A 1 265 ? -3.974 7.077 -4.726 1.00 87.69 265 THR A CA 1
ATOM 2086 C C . THR A 1 265 ? -2.825 7.729 -5.521 1.00 87.69 265 THR A C 1
ATOM 2088 O O . THR A 1 265 ? -1.730 7.902 -4.979 1.00 87.69 265 THR A O 1
ATOM 2091 N N . PRO A 1 266 ? -3.057 8.208 -6.766 1.00 83.62 266 PRO A N 1
ATOM 2092 C CA . PRO A 1 266 ? -2.045 8.933 -7.547 1.00 83.62 266 PRO A CA 1
ATOM 2093 C C . PRO A 1 266 ? -1.446 10.169 -6.852 1.00 83.62 266 PRO A C 1
ATOM 2095 O O . PRO A 1 266 ? -0.389 10.655 -7.254 1.00 83.62 266 PRO A O 1
ATOM 2098 N N . LEU A 1 267 ? -2.075 10.676 -5.780 1.00 85.00 267 LEU A N 1
ATOM 2099 C CA . LEU A 1 267 ? -1.488 11.715 -4.930 1.00 85.00 267 LEU A CA 1
ATOM 2100 C C . LEU A 1 267 ? -0.157 11.277 -4.310 1.00 85.00 267 LEU A C 1
ATOM 2102 O O . LEU A 1 267 ? 0.712 12.119 -4.115 1.00 85.00 267 LEU A O 1
ATOM 2106 N N . GLY A 1 268 ? 0.034 9.984 -4.037 1.00 82.81 268 GLY A N 1
ATOM 2107 C CA . GLY A 1 268 ? 1.275 9.435 -3.492 1.00 82.81 268 GLY A CA 1
ATOM 2108 C C . GLY A 1 268 ? 2.459 9.395 -4.463 1.00 82.81 268 GLY A C 1
ATOM 2109 O O . GLY A 1 268 ? 3.563 9.055 -4.030 1.00 82.81 268 GLY A O 1
ATOM 2110 N N . GLU A 1 269 ? 2.249 9.728 -5.743 1.00 81.44 269 GLU A N 1
ATOM 2111 C CA . GLU A 1 269 ? 3.277 9.743 -6.796 1.00 81.44 269 GLU A CA 1
ATOM 2112 C C . GLU A 1 269 ? 3.764 11.153 -7.167 1.00 81.44 269 GLU A C 1
ATOM 2114 O O . GLU A 1 269 ? 4.597 11.318 -8.062 1.00 81.44 269 GLU A O 1
ATOM 2119 N N . VAL A 1 270 ? 3.262 12.199 -6.503 1.00 85.94 270 VAL A N 1
ATOM 2120 C CA . VAL A 1 270 ? 3.721 13.566 -6.774 1.00 85.94 270 VAL A CA 1
ATOM 2121 C C . VAL A 1 270 ? 5.201 13.726 -6.421 1.00 85.94 270 VAL A C 1
ATOM 2123 O O . VAL A 1 270 ? 5.666 13.230 -5.395 1.00 85.94 270 VAL A O 1
ATOM 2126 N N . ALA A 1 271 ? 5.921 14.508 -7.233 1.00 82.19 271 ALA A N 1
ATOM 2127 C CA . ALA A 1 271 ? 7.357 14.775 -7.077 1.00 82.19 271 ALA A CA 1
ATOM 2128 C C . ALA A 1 271 ? 7.752 15.168 -5.643 1.00 82.19 271 ALA A C 1
ATOM 2130 O O . ALA A 1 271 ? 8.800 14.787 -5.129 1.00 82.19 271 ALA A O 1
ATOM 2131 N N . PHE A 1 272 ? 6.884 15.942 -4.984 1.00 85.62 272 PHE A N 1
ATOM 2132 C CA . PHE A 1 272 ? 7.100 16.419 -3.625 1.00 85.62 272 PHE A CA 1
ATOM 2133 C C . PHE A 1 272 ? 7.200 15.281 -2.597 1.00 85.62 272 PHE A C 1
ATOM 2135 O O . PHE A 1 272 ? 7.935 15.430 -1.631 1.00 85.62 272 PHE A O 1
ATOM 2142 N N . LEU A 1 273 ? 6.521 14.146 -2.778 1.00 86.00 273 LEU A N 1
ATOM 2143 C CA . LEU A 1 273 ? 6.472 13.053 -1.793 1.00 86.00 273 LEU A CA 1
ATOM 2144 C C . LEU A 1 273 ? 7.601 12.027 -1.931 1.00 86.00 273 LEU A C 1
ATOM 2146 O O . LEU A 1 273 ? 7.630 11.045 -1.196 1.00 86.00 273 LEU A O 1
ATOM 2150 N N . GLN A 1 274 ? 8.540 12.255 -2.845 1.00 81.62 274 GLN A N 1
ATOM 2151 C CA . GLN A 1 274 ? 9.653 11.334 -3.098 1.00 81.62 274 GLN A CA 1
ATOM 2152 C C . GLN A 1 274 ? 10.903 11.657 -2.293 1.00 81.62 274 GLN A C 1
ATOM 2154 O O . GLN A 1 274 ? 11.852 10.875 -2.268 1.00 81.62 274 GLN A O 1
ATOM 2159 N N . SER A 1 275 ? 10.900 12.795 -1.599 1.00 85.12 275 SER A N 1
ATOM 2160 C CA . SER A 1 275 ? 11.883 13.062 -0.561 1.00 85.12 275 SER A CA 1
ATOM 2161 C C . SER A 1 275 ? 11.381 1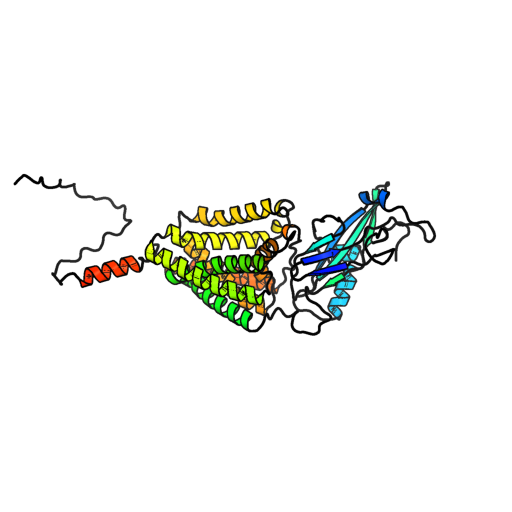2.490 0.767 1.00 85.12 275 SER A C 1
ATOM 2163 O O . SER A 1 275 ? 10.218 12.668 1.134 1.00 85.12 275 SER A O 1
ATOM 2165 N N . SER A 1 276 ? 12.270 11.820 1.506 1.00 86.19 276 SER A N 1
ATOM 2166 C CA . SER A 1 276 ? 11.938 11.201 2.799 1.00 86.19 276 SER A CA 1
ATOM 2167 C C . SER A 1 276 ? 11.316 12.211 3.773 1.00 86.19 276 SER A C 1
ATOM 2169 O O . SER A 1 276 ? 10.268 11.954 4.363 1.00 86.19 276 SER A O 1
ATOM 2171 N N . MET A 1 277 ? 11.901 13.409 3.885 1.00 88.94 277 MET A N 1
ATOM 2172 C CA . MET A 1 277 ? 11.424 14.431 4.823 1.00 88.94 277 MET A CA 1
ATOM 2173 C C . MET A 1 277 ? 10.013 14.915 4.486 1.00 88.94 277 MET A C 1
ATOM 2175 O O . MET A 1 277 ? 9.147 14.940 5.358 1.00 88.94 277 MET A O 1
ATOM 2179 N N . SER A 1 278 ? 9.750 15.268 3.228 1.00 91.31 278 SER A N 1
ATOM 2180 C CA . SER A 1 278 ? 8.422 15.740 2.820 1.00 91.31 278 SER A CA 1
ATOM 2181 C C . SER A 1 278 ? 7.357 14.651 2.922 1.00 91.31 278 SER A C 1
ATOM 2183 O O . SER A 1 278 ? 6.234 14.958 3.317 1.00 91.31 278 SER A O 1
ATOM 2185 N N . TYR A 1 279 ? 7.703 13.389 2.652 1.00 90.25 279 TYR A N 1
ATOM 2186 C CA . TYR A 1 279 ? 6.801 12.256 2.858 1.00 90.25 279 TYR A CA 1
ATOM 2187 C C . TYR A 1 279 ? 6.360 12.124 4.324 1.00 90.25 279 TYR A C 1
ATOM 2189 O O . TYR A 1 279 ? 5.161 12.077 4.610 1.00 90.25 279 TYR A O 1
ATOM 2197 N N . TRP A 1 280 ? 7.311 12.122 5.267 1.00 91.31 280 TRP A N 1
ATOM 2198 C CA . TRP A 1 280 ? 7.012 11.982 6.698 1.00 91.31 280 TRP A CA 1
ATOM 2199 C C . TRP A 1 280 ? 6.295 13.193 7.291 1.00 91.31 280 TRP A C 1
ATOM 2201 O O . TRP A 1 280 ? 5.429 13.045 8.157 1.00 91.31 280 TRP A O 1
ATOM 2211 N N . VAL A 1 281 ? 6.610 14.396 6.814 1.00 93.88 281 VAL A N 1
ATOM 2212 C CA . VAL A 1 281 ? 5.871 15.602 7.197 1.00 93.88 281 VAL A CA 1
ATOM 2213 C C . VAL A 1 281 ? 4.435 15.523 6.680 1.00 93.88 281 VAL A C 1
ATOM 2215 O O . VAL A 1 281 ? 3.504 15.735 7.452 1.00 93.88 281 VAL A O 1
ATOM 2218 N N . PHE A 1 282 ? 4.235 15.143 5.415 1.00 93.44 282 PHE A N 1
ATOM 2219 C CA . PHE A 1 282 ? 2.903 15.020 4.823 1.00 93.44 282 PHE A CA 1
ATOM 2220 C C . PHE A 1 282 ? 2.033 14.007 5.572 1.00 93.44 282 PHE A C 1
ATOM 2222 O O . PHE A 1 282 ? 0.929 14.349 6.000 1.00 93.44 282 PHE A O 1
ATOM 2229 N N . ILE A 1 283 ? 2.538 12.787 5.793 1.00 93.12 283 ILE A N 1
ATOM 2230 C CA . ILE A 1 283 ? 1.781 11.755 6.514 1.00 93.12 283 ILE A CA 1
ATOM 2231 C C . ILE A 1 283 ? 1.463 12.203 7.948 1.00 93.12 283 ILE A C 1
ATOM 2233 O O . ILE A 1 283 ? 0.339 12.009 8.402 1.00 93.12 283 ILE A O 1
ATOM 2237 N N . SER A 1 284 ? 2.391 12.884 8.631 1.00 94.31 284 SER A N 1
ATOM 2238 C CA . SER A 1 284 ? 2.176 13.395 9.992 1.00 94.31 284 SER A CA 1
ATOM 2239 C C . SER A 1 284 ? 1.115 14.498 10.040 1.00 94.31 284 SER A C 1
ATOM 2241 O O . SER A 1 284 ? 0.244 14.479 10.908 1.00 94.31 284 SER A O 1
ATOM 2243 N N . CYS A 1 285 ? 1.142 15.439 9.094 1.00 95.12 285 CYS A N 1
ATOM 2244 C CA . CYS A 1 285 ? 0.152 16.510 9.003 1.00 95.12 285 CYS A CA 1
ATOM 2245 C C . CYS A 1 285 ? -1.256 15.960 8.754 1.00 95.12 285 CYS A C 1
ATOM 2247 O O . CYS A 1 285 ? -2.193 16.323 9.468 1.00 95.12 285 CYS A O 1
ATOM 2249 N N . ILE A 1 286 ? -1.409 15.058 7.779 1.00 95.06 286 ILE A N 1
ATOM 2250 C CA . ILE A 1 286 ? -2.707 14.442 7.484 1.00 95.06 286 ILE A CA 1
ATOM 2251 C C . ILE A 1 286 ? -3.163 13.545 8.637 1.00 95.06 286 ILE A C 1
ATOM 2253 O O . ILE A 1 286 ? -4.346 13.538 8.958 1.00 95.06 286 ILE A O 1
ATOM 2257 N N . MET A 1 287 ? -2.248 12.848 9.316 1.00 95.00 287 MET A N 1
ATOM 2258 C CA . MET A 1 287 ? -2.575 12.040 10.491 1.00 95.00 287 MET A CA 1
ATOM 2259 C C . MET A 1 287 ? -3.152 12.880 11.640 1.00 95.00 287 MET A C 1
ATOM 2261 O O . MET A 1 287 ? -4.100 12.459 12.303 1.00 95.00 287 MET A O 1
ATOM 2265 N N . LEU A 1 288 ? -2.610 14.075 11.878 1.00 95.69 288 LEU A N 1
ATOM 2266 C CA . LEU A 1 288 ? -3.077 14.960 12.947 1.00 95.69 288 LEU A CA 1
ATOM 2267 C C . LEU A 1 288 ? -4.401 15.659 12.612 1.00 95.69 288 LEU A C 1
ATOM 2269 O O . LEU A 1 288 ? -5.177 15.966 13.516 1.00 95.69 288 LEU A O 1
ATOM 2273 N N . LEU A 1 289 ? -4.685 15.903 11.332 1.00 94.94 289 LEU A N 1
ATOM 2274 C CA . LEU A 1 289 ? -5.799 16.748 10.903 1.00 94.94 289 LEU A CA 1
ATOM 2275 C C . LEU A 1 289 ? -7.186 16.218 11.338 1.00 94.94 289 LEU A C 1
ATOM 2277 O O . LEU A 1 289 ? -7.905 16.972 11.998 1.00 94.94 289 LEU A O 1
ATOM 2281 N N . PRO A 1 290 ? -7.577 14.948 11.097 1.00 91.44 290 PRO A N 1
ATOM 2282 C CA . PRO A 1 290 ? -8.850 14.415 11.587 1.00 91.44 290 PRO A CA 1
ATOM 2283 C C . PRO A 1 290 ? -8.940 14.408 13.113 1.00 91.44 290 PRO A C 1
ATOM 2285 O O . PRO A 1 290 ? -9.998 14.703 13.668 1.00 91.44 290 PRO A O 1
ATOM 2288 N N . ALA A 1 291 ? -7.827 14.105 13.792 1.00 90.06 291 ALA A N 1
ATOM 2289 C CA . ALA A 1 291 ? -7.775 14.082 15.247 1.00 90.06 291 ALA A CA 1
ATOM 2290 C C . ALA A 1 291 ? -8.049 15.472 15.834 1.00 90.06 291 ALA A C 1
ATOM 2292 O O . ALA A 1 291 ? -8.847 15.577 16.757 1.00 90.06 291 ALA A O 1
ATOM 2293 N N . LEU A 1 292 ? -7.447 16.530 15.277 1.00 92.38 292 LEU A N 1
ATOM 2294 C CA . LEU A 1 292 ? -7.619 17.912 15.736 1.00 92.38 292 LEU A CA 1
ATOM 2295 C C . LEU A 1 292 ? -9.006 18.477 15.407 1.00 92.38 292 LEU A C 1
ATOM 2297 O O . LEU A 1 292 ? -9.633 19.091 16.268 1.00 92.38 292 LEU A O 1
ATOM 2301 N N . LEU A 1 293 ? -9.503 18.252 14.187 1.00 93.44 293 LEU A N 1
ATOM 2302 C CA . LEU A 1 293 ? -10.790 18.799 13.739 1.00 93.44 293 LEU A CA 1
ATOM 2303 C C . LEU A 1 293 ? -11.981 18.196 14.488 1.00 93.44 293 LEU A C 1
ATOM 2305 O O . LEU A 1 293 ? -12.953 18.892 14.770 1.00 93.44 293 LEU A O 1
ATOM 2309 N N . LEU A 1 294 ? -11.910 16.905 14.819 1.00 92.06 294 LEU A N 1
ATOM 2310 C CA . LEU A 1 294 ? -12.999 16.186 15.478 1.00 92.06 294 LEU A CA 1
ATOM 2311 C C . LEU A 1 294 ? -12.829 16.110 17.003 1.00 92.06 294 LEU A C 1
ATOM 2313 O O . LEU A 1 294 ? -13.743 15.649 17.685 1.00 92.06 294 LEU A O 1
ATOM 2317 N N . LEU A 1 295 ? -11.710 16.587 17.566 1.00 89.00 295 LEU A N 1
ATOM 2318 C CA . LEU A 1 295 ? -11.477 16.619 19.016 1.00 89.00 295 LEU A CA 1
ATOM 2319 C C . LEU A 1 295 ? -12.578 17.356 19.805 1.00 89.00 295 LEU A C 1
ATOM 2321 O O . LEU A 1 295 ? -12.995 16.830 20.841 1.00 89.00 295 LEU A O 1
ATOM 2325 N N . PRO A 1 296 ? -13.114 18.508 19.334 1.00 89.88 296 PRO A N 1
ATOM 2326 C CA . PRO A 1 296 ? -14.241 19.176 19.993 1.00 89.88 296 PRO A CA 1
ATOM 2327 C C . PRO A 1 296 ? -15.491 18.288 20.080 1.00 89.88 296 PRO A C 1
ATOM 2329 O O . PRO A 1 296 ? -16.305 18.428 20.989 1.00 89.88 296 PRO A O 1
ATOM 2332 N N . GLN A 1 297 ? -15.629 17.341 19.150 1.00 90.12 297 GLN A N 1
ATOM 2333 C CA . GLN A 1 297 ? -16.705 16.360 19.086 1.00 90.12 297 GLN A CA 1
ATOM 2334 C C . GLN A 1 297 ? -16.159 14.953 19.353 1.00 90.12 297 GLN A C 1
ATOM 2336 O O . GLN A 1 297 ? -16.346 14.034 18.558 1.00 90.12 297 GLN A O 1
ATOM 2341 N N . ALA A 1 298 ? -15.511 14.761 20.505 1.00 90.56 298 ALA A N 1
ATOM 2342 C CA . ALA A 1 298 ? -14.829 13.516 20.868 1.00 90.56 298 ALA A CA 1
ATOM 2343 C C . ALA A 1 298 ? -15.680 12.240 20.675 1.00 90.56 298 ALA A C 1
ATOM 2345 O O . ALA A 1 298 ? -15.157 11.193 20.289 1.00 90.56 298 ALA A O 1
ATOM 2346 N N . LYS A 1 299 ? -17.002 12.315 20.903 1.00 91.25 299 LYS A N 1
ATOM 2347 C CA . LYS A 1 299 ? -17.934 11.206 20.630 1.00 91.25 299 LYS A CA 1
ATOM 2348 C C . LYS A 1 299 ? -17.962 10.845 19.143 1.00 91.25 299 LYS A C 1
ATOM 2350 O O . LYS A 1 299 ? -17.861 9.672 18.801 1.00 91.25 299 LYS A O 1
ATOM 2355 N N . LEU A 1 300 ? -18.076 11.847 18.271 1.00 93.19 300 LEU A N 1
ATOM 2356 C CA . LEU A 1 300 ? -18.060 11.652 16.824 1.00 93.19 300 LEU A CA 1
ATOM 2357 C C . LEU A 1 300 ? -16.706 11.102 16.370 1.00 93.19 300 LEU A C 1
ATOM 2359 O O . LEU A 1 300 ? -16.686 10.132 15.622 1.00 93.19 300 LEU A O 1
ATOM 2363 N N . LEU A 1 301 ? -15.596 11.651 16.878 1.00 94.69 301 LEU A N 1
ATOM 2364 C CA . LEU A 1 301 ? -14.249 11.147 16.587 1.00 94.69 301 LEU A CA 1
ATOM 2365 C C . LEU A 1 301 ? -14.116 9.657 16.927 1.00 94.69 301 LEU A C 1
ATOM 2367 O O . LEU A 1 301 ? -13.632 8.884 16.109 1.00 94.69 301 LEU A O 1
ATOM 2371 N N . SER A 1 302 ? -14.589 9.252 18.108 1.00 94.88 302 SER A N 1
ATOM 2372 C CA . SER A 1 302 ? -14.575 7.857 18.557 1.00 94.88 302 SER A CA 1
ATOM 2373 C C . SER A 1 302 ? -15.433 6.943 17.668 1.00 94.88 302 SER A C 1
ATOM 2375 O O . SER A 1 302 ? -14.994 5.850 17.313 1.00 94.88 302 SER A O 1
ATOM 2377 N N . VAL A 1 303 ? -16.632 7.379 17.268 1.00 95.81 303 VAL A N 1
ATOM 2378 C CA . VAL A 1 303 ? -17.519 6.588 16.397 1.00 95.81 303 VAL A CA 1
ATOM 2379 C C . VAL A 1 303 ? -16.958 6.466 14.978 1.00 95.81 303 VAL A C 1
ATOM 2381 O O . VAL A 1 303 ? -16.938 5.368 14.417 1.00 95.81 303 VAL A O 1
ATOM 2384 N N . VAL A 1 304 ? -16.476 7.568 14.400 1.00 96.56 304 VAL A N 1
ATOM 2385 C CA . VAL A 1 304 ? -15.900 7.600 13.047 1.00 96.56 304 VAL A CA 1
ATOM 2386 C C . VAL A 1 304 ? -14.616 6.776 12.990 1.00 96.56 304 VAL A C 1
ATOM 2388 O O . VAL A 1 304 ? -14.455 5.985 12.060 1.00 96.56 304 VAL A O 1
ATOM 2391 N N . SER A 1 305 ? -13.737 6.882 13.996 1.00 96.88 305 SER A N 1
ATOM 2392 C CA . SER A 1 305 ? -12.517 6.069 14.059 1.00 96.88 305 SER A CA 1
ATOM 2393 C C . SER A 1 305 ? -12.837 4.579 14.145 1.00 96.88 305 SER A C 1
ATOM 2395 O O . SER A 1 305 ? -12.290 3.799 13.367 1.00 96.88 305 SER A O 1
ATOM 2397 N N . CYS A 1 306 ? -13.772 4.179 15.015 1.00 96.56 306 CYS A N 1
ATOM 2398 C CA . CYS A 1 306 ? -14.211 2.786 15.123 1.00 96.56 306 CYS A CA 1
ATOM 2399 C C . CYS A 1 306 ? -14.796 2.261 13.810 1.00 96.56 306 CYS A C 1
ATOM 2401 O O . CYS A 1 306 ? -14.482 1.149 13.395 1.00 96.56 306 CYS A O 1
ATOM 2403 N N . SER A 1 307 ? -15.641 3.058 13.157 1.00 97.44 307 SER A N 1
ATOM 2404 C CA . SER A 1 307 ? -16.344 2.637 11.945 1.00 97.44 307 SER A CA 1
ATOM 2405 C C . SER A 1 307 ? -15.383 2.489 10.765 1.00 97.44 307 SER A C 1
ATOM 2407 O O . SER A 1 307 ? -15.427 1.467 10.081 1.00 97.44 307 SER A O 1
ATOM 2409 N N . LEU A 1 308 ? -14.481 3.458 10.548 1.00 97.62 308 LEU A N 1
ATOM 2410 C CA . LEU A 1 308 ? -13.567 3.439 9.401 1.00 97.62 308 LEU A CA 1
ATOM 2411 C C . LEU A 1 308 ? -12.445 2.412 9.582 1.00 97.62 308 LEU A C 1
ATOM 2413 O O . LEU A 1 308 ? -12.237 1.575 8.704 1.00 97.62 308 LEU A O 1
ATOM 2417 N N . VAL A 1 309 ? -11.755 2.447 10.729 1.00 97.69 309 VAL A N 1
ATOM 2418 C CA . VAL A 1 309 ? -10.618 1.555 11.015 1.00 97.69 309 VAL A CA 1
ATOM 2419 C C . VAL A 1 309 ? -11.107 0.126 11.250 1.00 97.69 309 VAL A C 1
ATOM 2421 O O . VAL A 1 309 ? -10.539 -0.810 10.698 1.00 97.69 309 VAL A O 1
ATOM 2424 N N . GLY A 1 310 ? -12.201 -0.059 11.999 1.00 97.12 310 GLY A N 1
ATOM 2425 C CA . GLY A 1 310 ? -12.816 -1.376 12.188 1.00 97.12 310 GLY A CA 1
ATOM 2426 C C . GLY A 1 310 ? -13.339 -1.968 10.877 1.00 97.12 310 GLY A C 1
ATOM 2427 O O . GLY A 1 310 ? -13.126 -3.151 10.611 1.00 97.12 310 GLY A O 1
ATOM 2428 N N . GLY A 1 311 ? -13.949 -1.142 10.019 1.00 97.38 311 GLY A N 1
ATOM 2429 C CA . GLY A 1 311 ? -14.367 -1.542 8.673 1.00 97.38 311 GLY A CA 1
ATOM 2430 C C . GLY A 1 311 ? -13.189 -1.982 7.800 1.00 97.38 311 GLY A C 1
ATOM 2431 O O . GLY A 1 311 ? -13.276 -3.022 7.154 1.00 97.38 311 GLY A O 1
ATOM 2432 N N . TYR A 1 312 ? -12.067 -1.256 7.845 1.00 97.50 312 TYR A N 1
ATOM 2433 C CA . TYR A 1 312 ? -10.849 -1.632 7.121 1.00 97.50 312 TYR A CA 1
ATOM 2434 C C . TYR A 1 312 ? -10.296 -2.966 7.632 1.00 97.50 312 TYR A C 1
ATOM 2436 O O . TYR A 1 312 ? -10.052 -3.873 6.848 1.00 97.50 312 TYR A O 1
ATOM 2444 N N . CYS A 1 313 ? -10.191 -3.148 8.952 1.00 96.31 313 CYS A N 1
ATOM 2445 C CA . CYS A 1 313 ? -9.759 -4.422 9.532 1.00 96.31 313 CYS A CA 1
ATOM 2446 C C . CYS A 1 313 ? -10.675 -5.595 9.149 1.00 96.31 313 CYS A C 1
ATOM 2448 O O . CYS A 1 313 ? -10.182 -6.703 8.977 1.00 96.31 313 CYS A O 1
ATOM 2450 N N . THR A 1 314 ? -11.981 -5.352 8.989 1.00 96.62 314 THR A N 1
ATOM 2451 C CA . THR A 1 314 ? -12.974 -6.371 8.600 1.00 96.62 314 THR A CA 1
ATOM 2452 C C . THR A 1 314 ? -12.719 -6.928 7.201 1.00 96.62 314 THR A C 1
ATOM 2454 O O . THR A 1 314 ? -12.917 -8.119 6.970 1.00 96.62 314 THR A O 1
ATOM 2457 N N . ILE A 1 315 ? -12.280 -6.086 6.262 1.00 95.75 315 ILE A N 1
ATOM 2458 C CA . ILE A 1 315 ? -12.056 -6.506 4.874 1.00 95.75 315 ILE A CA 1
ATOM 2459 C C . ILE A 1 315 ? -10.695 -7.180 4.656 1.00 95.75 315 ILE A C 1
ATOM 2461 O O . ILE A 1 315 ? -10.493 -7.773 3.603 1.00 95.75 315 ILE A O 1
ATOM 2465 N N . LEU A 1 316 ? -9.775 -7.153 5.631 1.00 91.12 316 LEU A N 1
ATOM 2466 C CA . LEU A 1 316 ? -8.415 -7.684 5.457 1.00 91.12 316 LEU A CA 1
ATOM 2467 C C . LEU A 1 316 ? -8.375 -9.194 5.192 1.00 91.12 316 LEU A C 1
ATOM 2469 O O . LEU A 1 316 ? -7.577 -9.642 4.377 1.00 91.12 316 LEU A O 1
ATOM 2473 N N . ALA A 1 317 ? -9.225 -9.999 5.838 1.00 90.31 317 ALA A N 1
ATOM 2474 C CA . ALA A 1 317 ? -9.267 -11.434 5.536 1.00 90.31 317 ALA A CA 1
ATOM 2475 C C . ALA A 1 317 ? -9.781 -11.710 4.114 1.00 90.31 317 ALA A C 1
ATOM 2477 O O . ALA A 1 317 ? -9.267 -12.599 3.436 1.00 90.31 317 ALA A O 1
ATOM 2478 N N . ALA A 1 318 ? -10.769 -10.934 3.655 1.00 90.75 318 ALA A N 1
ATOM 2479 C CA . ALA A 1 318 ? -11.266 -11.019 2.286 1.00 90.75 318 ALA A CA 1
ATOM 2480 C C . ALA A 1 318 ? -10.205 -10.551 1.279 1.00 90.75 318 ALA A C 1
ATOM 2482 O O . ALA A 1 318 ? -10.046 -11.191 0.247 1.00 90.75 318 ALA A O 1
ATOM 2483 N N . ASP A 1 319 ? -9.434 -9.511 1.610 1.00 88.31 319 ASP A N 1
ATOM 2484 C CA . ASP A 1 319 ? -8.313 -9.036 0.795 1.00 88.31 319 ASP A CA 1
ATOM 2485 C C . ASP A 1 319 ? -7.248 -10.118 0.596 1.00 88.31 319 ASP A C 1
ATOM 2487 O O . ASP A 1 319 ? -6.816 -10.352 -0.527 1.00 88.31 319 ASP A O 1
ATOM 2491 N N . GLN A 1 320 ? -6.878 -10.842 1.654 1.00 82.25 320 GLN A N 1
ATOM 2492 C CA . GLN A 1 320 ? -5.920 -11.947 1.547 1.00 82.25 320 GLN A CA 1
ATOM 2493 C C . GLN A 1 320 ? -6.472 -13.126 0.736 1.00 82.25 320 GLN A C 1
ATOM 2495 O O . GLN A 1 320 ? -5.731 -13.762 -0.009 1.00 82.25 320 GLN A O 1
ATOM 2500 N N . TYR A 1 321 ? -7.769 -13.419 0.868 1.00 83.31 321 TYR A N 1
ATOM 2501 C CA . TYR A 1 321 ? -8.412 -14.517 0.145 1.00 83.31 321 TYR A CA 1
ATOM 2502 C C . TYR A 1 321 ? -8.584 -14.218 -1.349 1.00 83.31 321 TYR A C 1
ATOM 2504 O O . TYR A 1 321 ? -8.307 -15.075 -2.184 1.00 83.31 321 TYR A O 1
ATOM 2512 N N . LEU A 1 322 ? -9.033 -13.004 -1.679 1.00 83.31 322 LEU A N 1
ATOM 2513 C CA . LEU A 1 322 ? -9.225 -12.536 -3.053 1.00 83.31 322 LEU A CA 1
ATOM 2514 C C . LEU A 1 322 ? -7.923 -12.038 -3.689 1.00 83.31 322 LEU A C 1
ATOM 2516 O O . LEU A 1 322 ? -7.878 -11.858 -4.899 1.00 83.31 322 LEU A O 1
ATOM 2520 N N . GLY A 1 323 ? -6.873 -11.808 -2.896 1.00 76.88 323 GLY A N 1
ATOM 2521 C CA . GLY A 1 323 ? -5.590 -11.245 -3.320 1.00 76.88 323 GLY A CA 1
ATOM 2522 C C . GLY A 1 323 ? -5.651 -9.828 -3.855 1.00 76.88 323 GLY A C 1
ATOM 2523 O O . GLY A 1 323 ? -4.851 -9.491 -4.720 1.00 76.88 323 GLY A O 1
ATOM 2524 N N . THR A 1 324 ? -6.576 -9.016 -3.353 1.00 85.81 324 THR A N 1
ATOM 2525 C CA . THR A 1 324 ? -6.700 -7.615 -3.755 1.00 85.81 324 THR A CA 1
ATOM 2526 C C . THR A 1 324 ? -5.499 -6.788 -3.300 1.00 85.81 324 THR A C 1
ATOM 2528 O O . THR A 1 324 ? -4.634 -7.228 -2.541 1.00 85.81 324 THR A O 1
ATOM 2531 N N . SER A 1 325 ? -5.438 -5.550 -3.755 1.00 86.06 325 SER A N 1
ATOM 2532 C CA . SER A 1 325 ? -4.378 -4.602 -3.449 1.00 86.06 325 SER A CA 1
ATOM 2533 C C . SER A 1 325 ? -4.633 -3.765 -2.181 1.00 86.06 325 SER A C 1
ATOM 2535 O O . SER A 1 325 ? -3.796 -2.946 -1.801 1.00 86.06 325 SER A O 1
ATOM 2537 N N . LEU A 1 326 ? -5.756 -3.956 -1.475 1.00 89.19 326 LEU A N 1
ATOM 2538 C CA . LEU A 1 326 ? -6.179 -3.081 -0.374 1.00 89.19 326 LEU A CA 1
ATOM 2539 C C . LEU A 1 326 ? -5.321 -3.203 0.885 1.00 89.19 326 LEU A C 1
ATOM 2541 O O . LEU A 1 326 ? -5.126 -2.200 1.573 1.00 89.19 326 LEU A O 1
ATOM 2545 N N . SER A 1 327 ? -4.733 -4.366 1.177 1.00 87.50 327 SER A N 1
ATOM 2546 C CA . SER A 1 327 ? -3.740 -4.471 2.263 1.00 87.50 327 SER A CA 1
ATOM 2547 C C . SER A 1 327 ? -2.513 -3.578 2.034 1.00 87.50 327 SER A C 1
ATOM 2549 O O . SER A 1 327 ? -1.869 -3.148 3.003 1.00 87.50 327 SER A O 1
ATOM 2551 N N . TYR A 1 328 ? -2.218 -3.221 0.778 1.00 85.88 328 TYR A N 1
ATOM 2552 C CA . TYR A 1 328 ? -1.123 -2.315 0.437 1.00 85.88 328 TYR A CA 1
ATOM 2553 C C . TYR A 1 328 ? -1.366 -0.860 0.799 1.00 85.88 328 TYR A C 1
ATOM 2555 O O . TYR A 1 328 ? -0.392 -0.114 0.876 1.00 85.88 328 TYR A O 1
ATOM 2563 N N . VAL A 1 329 ? -2.591 -0.476 1.168 1.00 91.62 329 VAL A N 1
ATOM 2564 C CA . VAL A 1 329 ? -2.853 0.840 1.766 1.00 91.62 329 VAL A CA 1
ATOM 2565 C C . VAL A 1 329 ? -1.926 1.068 2.965 1.00 91.62 329 VAL A C 1
ATOM 2567 O O . VAL A 1 329 ? -1.222 2.072 3.022 1.00 91.62 329 VAL A O 1
ATOM 2570 N N . VAL A 1 330 ? -1.852 0.109 3.894 1.00 91.25 330 VAL A N 1
ATOM 2571 C CA . VAL A 1 330 ? -0.959 0.200 5.064 1.00 91.25 330 VAL A CA 1
ATOM 2572 C C . VAL A 1 330 ? 0.433 -0.357 4.760 1.00 91.25 330 VAL A C 1
ATOM 2574 O O . VAL A 1 330 ? 1.431 0.240 5.174 1.00 91.25 330 VAL A O 1
ATOM 2577 N N . LEU A 1 331 ? 0.537 -1.470 4.021 1.00 85.44 331 LEU A N 1
ATOM 2578 C CA . LEU A 1 331 ? 1.841 -2.093 3.757 1.00 85.44 331 LEU A CA 1
ATOM 2579 C C . LEU A 1 331 ? 2.765 -1.200 2.921 1.00 85.44 331 LEU A C 1
ATOM 2581 O O . LEU A 1 331 ? 3.972 -1.258 3.130 1.00 85.44 331 LEU A O 1
ATOM 2585 N N . ASN A 1 332 ? 2.257 -0.345 2.028 1.00 85.81 332 ASN A N 1
ATOM 2586 C CA . ASN A 1 332 ? 3.122 0.555 1.258 1.00 85.81 332 ASN A CA 1
ATOM 2587 C C . ASN A 1 332 ? 3.777 1.618 2.143 1.00 85.81 332 ASN A C 1
ATOM 2589 O O . ASN A 1 332 ? 4.947 1.938 1.940 1.00 85.81 332 ASN A O 1
ATOM 2593 N N . VAL A 1 333 ? 3.088 2.094 3.186 1.00 89.06 333 VAL A N 1
ATOM 2594 C CA . VAL A 1 333 ? 3.697 2.984 4.187 1.00 89.06 333 VAL A CA 1
ATOM 2595 C C . VAL A 1 333 ? 4.818 2.263 4.942 1.00 89.06 333 VAL A C 1
ATOM 2597 O O . VAL A 1 333 ? 5.886 2.835 5.145 1.00 89.06 333 VAL A O 1
ATOM 2600 N N . VAL A 1 334 ? 4.598 0.996 5.309 1.00 85.31 334 VAL A N 1
ATOM 2601 C CA . VAL A 1 334 ? 5.588 0.152 6.000 1.00 85.31 334 VAL A CA 1
ATOM 2602 C C . VAL A 1 334 ? 6.788 -0.156 5.100 1.00 85.31 334 VAL A C 1
ATOM 2604 O O . VAL A 1 334 ? 7.932 -0.062 5.523 1.00 85.31 334 VAL A O 1
ATOM 2607 N N . ARG A 1 335 ? 6.564 -0.485 3.829 1.00 79.38 335 ARG A N 1
ATOM 2608 C CA . ARG A 1 335 ? 7.644 -0.762 2.872 1.00 79.38 335 ARG A CA 1
ATOM 2609 C C . ARG A 1 335 ? 8.497 0.473 2.627 1.00 79.38 335 ARG A C 1
ATOM 2611 O O . ARG A 1 335 ? 9.716 0.390 2.690 1.00 79.38 335 ARG A O 1
ATOM 2618 N N . ARG A 1 336 ? 7.868 1.636 2.440 1.00 81.69 336 ARG A N 1
ATOM 2619 C CA . ARG A 1 336 ? 8.579 2.911 2.270 1.00 81.69 336 ARG A CA 1
ATOM 2620 C C . ARG A 1 336 ? 9.414 3.298 3.492 1.00 81.69 336 ARG A C 1
ATOM 2622 O O . ARG A 1 336 ? 10.415 3.986 3.326 1.00 81.69 336 ARG A O 1
ATOM 2629 N N . SER A 1 337 ? 9.038 2.860 4.697 1.00 80.56 337 SER A N 1
ATOM 2630 C CA . SER A 1 337 ? 9.819 3.123 5.912 1.00 80.56 337 SER A CA 1
ATOM 2631 C C . SER A 1 337 ? 10.995 2.167 6.108 1.00 80.56 337 SER A C 1
ATOM 2633 O O . SER A 1 337 ? 12.005 2.570 6.683 1.00 80.56 337 SER A O 1
ATOM 2635 N N . LEU A 1 338 ? 10.880 0.928 5.626 1.00 77.56 338 LEU A N 1
ATOM 2636 C CA . LEU A 1 338 ? 11.902 -0.109 5.791 1.00 77.56 338 LEU A CA 1
ATOM 2637 C C . LEU A 1 338 ? 12.938 -0.134 4.657 1.00 77.56 338 LEU A C 1
ATOM 2639 O O . LEU A 1 338 ? 14.063 -0.574 4.882 1.00 77.56 338 LEU A O 1
ATOM 2643 N N . VAL A 1 339 ? 12.574 0.334 3.461 1.00 74.50 339 VAL A N 1
ATOM 2644 C CA . VAL A 1 339 ? 13.414 0.263 2.257 1.00 74.50 339 VAL A CA 1
ATOM 2645 C C . VAL A 1 339 ? 14.186 1.566 2.036 1.00 74.50 339 VAL A C 1
ATOM 2647 O O . VAL A 1 339 ? 13.562 2.620 1.858 1.00 74.50 339 VAL A O 1
ATOM 2650 N N . PRO A 1 340 ? 15.532 1.532 1.990 1.00 71.31 340 PRO A N 1
ATOM 2651 C CA . PRO A 1 340 ? 16.330 2.677 1.561 1.00 71.31 340 PRO A CA 1
ATOM 2652 C C . PRO A 1 340 ? 15.910 3.131 0.155 1.00 71.31 340 PRO A C 1
ATOM 2654 O O . PRO A 1 340 ? 15.785 2.321 -0.750 1.00 71.31 340 PRO A O 1
ATOM 2657 N N . GLY A 1 341 ? 15.628 4.421 -0.039 1.00 72.12 341 GLY A N 1
ATOM 2658 C CA . GLY A 1 341 ? 15.168 4.923 -1.345 1.00 72.12 341 GLY A CA 1
ATOM 2659 C C . GLY A 1 341 ? 13.722 4.549 -1.715 1.00 72.12 341 GLY A C 1
ATOM 2660 O O . GLY A 1 341 ? 13.216 5.020 -2.732 1.00 72.12 341 GLY A O 1
ATOM 2661 N N . GLY A 1 342 ? 12.992 3.813 -0.863 1.00 73.12 342 GLY A N 1
ATOM 2662 C CA . GLY A 1 342 ? 11.615 3.370 -1.130 1.00 73.12 342 GLY A CA 1
ATOM 2663 C C . GLY A 1 342 ? 10.613 4.502 -1.408 1.00 73.12 342 GLY A C 1
ATOM 2664 O O . GLY A 1 342 ? 9.606 4.288 -2.078 1.00 73.12 342 GLY A O 1
ATOM 2665 N N . TYR A 1 343 ? 10.894 5.729 -0.960 1.00 76.56 343 TYR A N 1
ATOM 2666 C CA . TYR A 1 343 ? 10.088 6.924 -1.258 1.00 76.56 343 TYR A CA 1
ATOM 2667 C C . TYR A 1 343 ? 10.076 7.292 -2.749 1.00 76.56 343 TYR A C 1
ATOM 2669 O O . TYR A 1 343 ? 9.126 7.915 -3.214 1.00 76.56 343 TYR A O 1
ATOM 2677 N N . GLN A 1 344 ? 11.113 6.905 -3.496 1.00 76.31 344 GLN A N 1
ATOM 2678 C CA . GLN A 1 344 ? 11.231 7.158 -4.933 1.00 76.31 344 GLN A CA 1
ATOM 2679 C C . GLN A 1 344 ? 10.556 6.071 -5.777 1.00 76.31 344 GLN A C 1
ATOM 2681 O O . GLN A 1 344 ? 10.384 6.246 -6.985 1.00 76.31 344 GLN A O 1
ATOM 2686 N N . ALA A 1 345 ? 10.160 4.961 -5.145 1.00 77.56 345 ALA A N 1
ATOM 2687 C CA . ALA A 1 345 ? 9.479 3.873 -5.817 1.00 77.56 345 ALA A CA 1
ATOM 2688 C C . ALA A 1 345 ? 8.074 4.299 -6.253 1.00 77.56 345 ALA A C 1
ATOM 2690 O O . ALA A 1 345 ? 7.291 4.852 -5.464 1.00 77.56 345 ALA A O 1
ATOM 2691 N N . SER A 1 346 ? 7.750 4.009 -7.513 1.00 78.94 346 SER A N 1
ATOM 2692 C CA . SER A 1 346 ? 6.399 4.229 -8.020 1.00 78.94 346 SER A CA 1
ATOM 2693 C C . SER A 1 346 ? 5.390 3.367 -7.259 1.00 78.94 346 SER A C 1
ATOM 2695 O O . SER A 1 346 ? 5.660 2.216 -6.904 1.00 78.94 346 SER A O 1
ATOM 2697 N N . ASN A 1 347 ? 4.225 3.966 -7.011 1.00 75.88 347 ASN A N 1
ATOM 2698 C CA . ASN A 1 347 ? 3.095 3.365 -6.320 1.00 75.88 347 ASN A CA 1
ATOM 2699 C C . ASN A 1 347 ? 1.908 3.179 -7.272 1.00 75.88 347 ASN A C 1
ATOM 2701 O O . ASN A 1 347 ? 0.758 3.297 -6.864 1.00 75.88 347 ASN A O 1
ATOM 2705 N N . THR A 1 348 ? 2.172 2.932 -8.553 1.00 77.88 348 THR A N 1
ATOM 2706 C CA . THR A 1 348 ? 1.106 2.590 -9.488 1.00 77.88 348 THR A CA 1
ATOM 2707 C C . THR A 1 348 ? 0.562 1.222 -9.075 1.00 77.88 348 THR A C 1
ATOM 2709 O O . THR A 1 348 ? 1.335 0.289 -8.851 1.00 77.88 348 THR A O 1
ATOM 2712 N N . VAL A 1 349 ? -0.753 1.123 -8.884 1.00 76.62 349 VAL A N 1
ATOM 2713 C CA . VAL A 1 349 ? -1.430 -0.102 -8.434 1.00 76.62 349 VAL A CA 1
ATOM 2714 C C . VAL A 1 349 ? -2.514 -0.463 -9.446 1.00 76.62 349 VAL A C 1
ATOM 2716 O O . VAL A 1 349 ? -3.270 0.431 -9.844 1.00 76.62 349 VAL A O 1
ATOM 2719 N N . PRO A 1 350 ? -2.632 -1.733 -9.866 1.00 78.25 350 PRO A N 1
ATOM 2720 C CA . PRO A 1 350 ? -3.740 -2.163 -10.704 1.00 78.25 350 PRO A CA 1
ATOM 2721 C C . PRO A 1 350 ? -5.021 -2.225 -9.871 1.00 78.25 350 PRO A C 1
ATOM 2723 O O . PRO A 1 350 ? -5.270 -3.185 -9.156 1.00 78.25 350 PRO A O 1
ATOM 2726 N N . PHE A 1 351 ? -5.850 -1.186 -9.952 1.00 84.12 351 PHE A N 1
ATOM 2727 C CA . PHE A 1 351 ? -7.146 -1.183 -9.277 1.00 84.12 351 PHE A CA 1
ATOM 2728 C C . PHE A 1 351 ? -8.172 -1.966 -10.110 1.00 84.12 351 PHE A C 1
ATOM 2730 O O . PHE A 1 351 ? -8.819 -1.410 -11.000 1.00 84.12 351 PHE A O 1
ATOM 2737 N N . GLN A 1 352 ? -8.270 -3.273 -9.864 1.00 88.19 352 GLN A N 1
ATOM 2738 C CA . GLN A 1 352 ? -9.115 -4.199 -10.618 1.00 88.19 352 GLN A CA 1
ATOM 2739 C C . GLN A 1 352 ? -10.524 -4.318 -10.018 1.00 88.19 352 GLN A C 1
ATOM 2741 O O . GLN A 1 352 ? -10.868 -3.697 -9.010 1.00 88.19 352 GLN A O 1
ATOM 2746 N N . LEU A 1 353 ? -11.384 -5.129 -10.644 1.00 89.31 353 LEU A N 1
ATOM 2747 C CA . LEU A 1 353 ? -12.784 -5.268 -10.237 1.00 89.31 353 LEU A CA 1
ATOM 2748 C C . LEU A 1 353 ? -12.933 -5.745 -8.783 1.00 89.31 353 LEU A C 1
ATOM 2750 O O . LEU A 1 353 ? -13.785 -5.230 -8.059 1.00 89.31 353 LEU A O 1
ATOM 2754 N N . ASN A 1 354 ? -12.102 -6.689 -8.334 1.00 90.19 354 ASN A N 1
ATOM 2755 C CA . ASN A 1 354 ? -12.150 -7.174 -6.953 1.00 90.19 354 ASN A CA 1
ATOM 2756 C C . ASN A 1 354 ? -11.805 -6.060 -5.953 1.00 90.19 354 ASN A C 1
ATOM 2758 O O . ASN A 1 354 ? -12.464 -5.948 -4.918 1.00 90.19 354 ASN A O 1
ATOM 2762 N N . ASP A 1 355 ? -10.844 -5.190 -6.285 1.00 91.25 355 ASP A N 1
ATOM 2763 C CA . ASP A 1 355 ? -10.500 -4.019 -5.472 1.00 91.25 355 ASP A CA 1
ATOM 2764 C C . ASP A 1 355 ? -11.667 -3.038 -5.381 1.00 91.25 355 ASP A C 1
ATOM 2766 O O . ASP A 1 355 ? -11.973 -2.534 -4.297 1.00 91.25 355 ASP A O 1
ATOM 2770 N N . VAL A 1 356 ? -12.363 -2.805 -6.500 1.00 92.88 356 VAL A N 1
ATOM 2771 C CA . VAL A 1 356 ? -13.562 -1.957 -6.552 1.00 92.88 356 VAL A CA 1
ATOM 2772 C C . VAL A 1 356 ? -14.653 -2.531 -5.647 1.00 92.88 356 VAL A C 1
ATOM 2774 O O . VAL A 1 356 ? -15.191 -1.815 -4.800 1.00 92.88 356 VAL A O 1
ATOM 2777 N N . LEU A 1 357 ? -14.967 -3.823 -5.777 1.00 94.38 357 LEU A N 1
ATOM 2778 C CA . LEU A 1 357 ? -16.008 -4.483 -4.981 1.00 94.38 357 LEU A CA 1
ATOM 2779 C C . LEU A 1 357 ? -15.686 -4.458 -3.480 1.00 94.38 357 LEU A C 1
ATOM 2781 O O . LEU A 1 357 ? -16.558 -4.154 -2.655 1.00 94.38 357 LEU A O 1
ATOM 2785 N N . LEU A 1 358 ? -14.435 -4.733 -3.109 1.00 94.75 358 LEU A N 1
ATOM 2786 C CA . LEU A 1 358 ? -14.021 -4.746 -1.709 1.00 94.75 358 LEU A CA 1
ATOM 2787 C C . LEU A 1 358 ? -13.959 -3.326 -1.117 1.00 94.75 358 LEU A C 1
ATOM 2789 O O . LEU A 1 358 ? -14.372 -3.119 0.026 1.00 94.75 358 LEU A O 1
ATOM 2793 N N . SER A 1 359 ? -13.575 -2.326 -1.914 1.00 95.25 359 SER A N 1
ATOM 2794 C CA . SER A 1 359 ? -13.622 -0.907 -1.527 1.00 95.25 359 SER A CA 1
ATOM 2795 C C . SER A 1 359 ? -15.050 -0.414 -1.306 1.00 95.25 359 SER A C 1
ATOM 2797 O O . SER A 1 359 ? -15.325 0.272 -0.321 1.00 95.25 359 SER A O 1
ATOM 2799 N N . MET A 1 360 ? -15.988 -0.806 -2.174 1.00 96.31 360 MET A N 1
ATOM 2800 C CA . MET A 1 360 ? -17.412 -0.503 -2.000 1.00 96.31 360 MET A CA 1
ATOM 2801 C C . MET A 1 360 ? -17.973 -1.154 -0.733 1.00 96.31 360 MET A C 1
ATOM 2803 O O . MET A 1 360 ? -18.732 -0.525 0.007 1.00 96.31 360 MET A O 1
ATOM 2807 N N . THR A 1 361 ? -17.552 -2.386 -0.439 1.00 96.50 361 THR A N 1
ATOM 2808 C CA . THR A 1 361 ? -17.915 -3.085 0.802 1.00 96.50 361 THR A CA 1
ATOM 2809 C C . THR A 1 361 ? -17.393 -2.335 2.027 1.00 96.50 361 THR A C 1
ATOM 2811 O O . THR A 1 361 ? -18.138 -2.115 2.982 1.00 96.50 361 THR A O 1
ATOM 2814 N N . TRP A 1 362 ? -16.142 -1.873 1.997 1.00 97.81 362 TRP A N 1
ATOM 2815 C CA . TRP A 1 362 ? -15.571 -1.076 3.079 1.00 97.81 362 TRP A CA 1
ATOM 2816 C C . TRP A 1 362 ? -16.297 0.260 3.280 1.00 97.81 362 TRP A C 1
ATOM 2818 O O . TRP A 1 362 ? -16.638 0.603 4.415 1.00 97.81 362 TRP A O 1
ATOM 2828 N N . ALA A 1 363 ? -16.615 0.979 2.201 1.00 97.50 363 ALA A N 1
ATOM 2829 C CA . ALA A 1 363 ? -17.392 2.215 2.266 1.00 97.50 363 ALA A CA 1
ATOM 2830 C C . ALA A 1 363 ? -18.797 1.984 2.857 1.00 97.50 363 ALA A C 1
ATOM 2832 O O . ALA A 1 363 ? -19.257 2.765 3.696 1.00 97.50 363 ALA A O 1
ATOM 2833 N N . ALA A 1 364 ? -19.458 0.883 2.483 1.00 97.75 364 ALA A N 1
ATOM 2834 C CA . ALA A 1 364 ? -20.752 0.496 3.038 1.00 97.75 364 ALA A CA 1
ATOM 2835 C C . ALA A 1 364 ? -20.663 0.159 4.537 1.00 97.75 364 ALA A C 1
ATOM 2837 O O . ALA A 1 364 ? -21.490 0.635 5.317 1.00 97.75 364 ALA A O 1
ATOM 2838 N N . LEU A 1 365 ? -19.642 -0.600 4.959 1.00 97.50 365 LEU A N 1
ATOM 2839 C CA . LEU A 1 365 ? -19.379 -0.893 6.373 1.00 97.50 365 LEU A CA 1
ATOM 2840 C C . LEU A 1 365 ? -19.136 0.389 7.174 1.00 97.50 365 LEU A C 1
ATOM 2842 O O . LEU A 1 365 ? -19.699 0.548 8.254 1.00 97.50 365 LEU A O 1
ATOM 2846 N N . PHE A 1 366 ? -18.358 1.328 6.635 1.00 98.00 366 PHE A N 1
ATOM 2847 C CA . PHE A 1 366 ? -18.105 2.615 7.277 1.00 98.00 366 PHE A CA 1
ATOM 2848 C C . PHE A 1 366 ? -19.392 3.431 7.470 1.00 98.00 366 PHE A C 1
ATOM 2850 O O . PHE A 1 366 ? -19.658 3.911 8.578 1.00 98.00 366 PHE A O 1
ATOM 2857 N N . ALA A 1 367 ? -20.207 3.566 6.420 1.00 97.75 367 ALA A N 1
ATOM 2858 C CA . ALA A 1 367 ? -21.463 4.308 6.480 1.00 97.75 367 ALA A CA 1
ATOM 2859 C C . ALA A 1 367 ? -22.448 3.662 7.466 1.00 97.75 367 ALA A C 1
ATOM 2861 O O . ALA A 1 367 ? -22.972 4.333 8.358 1.00 97.75 367 ALA A O 1
ATOM 2862 N N . LEU A 1 368 ? -22.652 2.346 7.354 1.00 97.38 368 LEU A N 1
ATOM 2863 C CA . LEU A 1 368 ? -23.565 1.603 8.217 1.00 97.38 368 LEU A CA 1
ATOM 2864 C C . LEU A 1 368 ? -23.086 1.597 9.674 1.00 97.38 368 LEU A C 1
ATOM 2866 O O . LEU A 1 368 ? -23.885 1.833 10.578 1.00 97.38 368 LEU A O 1
ATOM 2870 N N . GLY A 1 369 ? -21.789 1.383 9.910 1.00 96.69 369 GLY A N 1
ATOM 2871 C CA . GLY A 1 369 ? -21.168 1.430 11.234 1.00 96.69 369 GLY A CA 1
ATOM 2872 C C . GLY A 1 369 ? -21.365 2.784 11.907 1.00 96.69 369 GLY A C 1
ATOM 2873 O O . GLY A 1 369 ? -21.855 2.850 13.036 1.00 96.69 369 GLY A O 1
ATOM 2874 N N . THR A 1 370 ? -21.109 3.870 11.173 1.00 96.50 370 THR A N 1
ATOM 2875 C CA . THR A 1 370 ? -21.273 5.237 11.682 1.00 96.50 370 THR A CA 1
ATOM 2876 C C . THR A 1 370 ? -22.733 5.518 12.043 1.00 96.50 370 THR A C 1
ATOM 2878 O O . THR A 1 370 ? -23.019 5.977 13.151 1.00 96.50 370 THR A O 1
ATOM 2881 N N . VAL A 1 371 ? -23.677 5.193 11.152 1.00 96.62 371 VAL A N 1
ATOM 2882 C CA . VAL A 1 371 ? -25.115 5.406 11.385 1.00 96.62 371 VAL A CA 1
ATOM 2883 C C . VAL A 1 371 ? -25.615 4.581 12.569 1.00 96.62 371 VAL A C 1
ATOM 2885 O O . VAL A 1 371 ? -26.266 5.126 13.462 1.00 96.62 371 VAL A O 1
ATOM 2888 N N . LEU A 1 372 ? -25.296 3.285 12.621 1.00 95.56 372 LEU A N 1
ATOM 2889 C CA . LEU A 1 372 ? -25.768 2.392 13.681 1.00 95.56 372 LEU A CA 1
ATOM 2890 C C . LEU A 1 372 ? -25.181 2.749 15.049 1.00 95.56 372 LEU A C 1
ATOM 2892 O O . LEU A 1 372 ? -25.905 2.694 16.046 1.00 95.56 372 LEU A O 1
ATOM 2896 N N . GLN A 1 373 ? -23.908 3.146 15.119 1.00 95.62 373 GLN A N 1
ATOM 2897 C CA . GLN A 1 373 ? -23.298 3.594 16.371 1.00 95.62 373 GLN A CA 1
ATOM 2898 C C . GLN A 1 373 ? -23.904 4.915 16.853 1.00 95.62 373 GLN A C 1
ATOM 2900 O O . GLN A 1 373 ? -24.290 5.017 18.018 1.00 95.62 373 GLN A O 1
ATOM 2905 N N . LEU A 1 374 ? -24.062 5.912 15.974 1.00 93.69 374 LEU A N 1
ATOM 2906 C CA . LEU A 1 374 ? -24.694 7.184 16.344 1.00 93.69 374 LEU A CA 1
ATOM 2907 C C . LEU A 1 374 ? -26.153 6.993 16.774 1.00 93.69 374 LEU A C 1
ATOM 2909 O O . LEU A 1 374 ? -26.601 7.629 17.729 1.00 93.69 374 LEU A O 1
ATOM 2913 N N . TRP A 1 375 ? -26.881 6.095 16.105 1.00 93.44 375 TRP A N 1
ATOM 2914 C CA . TRP A 1 375 ? -28.262 5.766 16.442 1.00 93.44 375 TRP A CA 1
ATOM 2915 C C . TRP A 1 375 ? -28.375 5.028 17.783 1.00 93.44 375 TRP A C 1
ATOM 2917 O O . TRP A 1 375 ? -29.153 5.446 18.639 1.00 93.44 375 TRP A O 1
ATOM 2927 N N . SER A 1 376 ? -27.554 3.993 18.010 1.00 91.19 376 SER A N 1
ATOM 2928 C CA . SER A 1 376 ? -27.504 3.233 19.275 1.00 91.19 376 SER A CA 1
ATOM 2929 C C . SER A 1 376 ? -27.190 4.118 20.484 1.00 91.19 376 SER A C 1
ATOM 2931 O O . SER A 1 376 ? -27.656 3.854 21.593 1.00 91.19 376 SER A O 1
ATOM 2933 N N . GLU A 1 377 ? -26.388 5.162 20.279 1.00 89.06 377 GLU A N 1
ATOM 2934 C CA . GLU A 1 377 ? -25.894 6.031 21.347 1.00 89.06 377 GLU A CA 1
ATOM 2935 C C . GLU A 1 377 ? -26.655 7.357 21.447 1.00 89.06 377 GLU A C 1
ATOM 2937 O O . GLU A 1 377 ? -26.231 8.280 22.154 1.00 89.06 377 GLU A O 1
ATOM 2942 N N . ARG A 1 378 ? -27.793 7.480 20.758 1.00 88.00 378 ARG A N 1
ATOM 2943 C CA . ARG A 1 378 ? -28.662 8.654 20.848 1.00 88.00 378 ARG A CA 1
ATOM 2944 C C . ARG A 1 378 ? -29.284 8.741 22.247 1.00 88.00 378 ARG A C 1
ATOM 2946 O O . ARG A 1 378 ? -29.813 7.765 22.766 1.00 88.00 378 ARG A O 1
ATOM 2953 N N . GLY A 1 379 ? -29.203 9.918 22.871 1.00 81.50 379 GLY A N 1
ATOM 2954 C CA . GLY A 1 379 ? -29.762 10.165 24.210 1.00 81.50 379 GLY A CA 1
ATOM 2955 C C . GLY A 1 379 ? -28.944 9.607 25.383 1.00 81.50 379 GLY A C 1
ATOM 2956 O O . GLY A 1 379 ? -29.391 9.693 26.522 1.00 81.50 379 GLY A O 1
ATOM 2957 N N . ARG A 1 380 ? -27.749 9.055 25.134 1.00 83.12 380 ARG A N 1
ATOM 2958 C CA . ARG A 1 380 ? -26.825 8.587 26.179 1.00 83.12 380 ARG A CA 1
ATOM 2959 C C . ARG A 1 380 ? -25.686 9.572 26.417 1.00 83.12 380 ARG A C 1
ATOM 2961 O O . ARG A 1 380 ? -25.337 10.357 25.531 1.00 83.12 380 ARG A O 1
ATOM 2968 N N . ALA A 1 381 ? -25.083 9.480 27.604 1.00 82.19 381 ALA A N 1
ATOM 2969 C CA . ALA A 1 381 ? -23.860 10.203 27.938 1.00 82.19 381 ALA A CA 1
ATOM 2970 C C . ALA A 1 381 ? -22.764 9.947 26.880 1.00 82.19 381 ALA A C 1
ATOM 2972 O O . ALA A 1 381 ? -22.696 8.845 26.332 1.00 82.19 381 ALA A O 1
ATOM 2973 N N . PRO A 1 382 ? -21.914 10.944 26.572 1.00 81.38 382 PRO A N 1
ATOM 2974 C CA . PRO A 1 382 ? -20.954 10.849 25.474 1.00 81.38 382 PRO A CA 1
ATOM 2975 C C . PRO A 1 382 ? -19.857 9.804 25.691 1.00 81.38 382 PRO A C 1
ATOM 2977 O O . PRO A 1 382 ? -19.284 9.351 24.710 1.00 81.38 382 PRO A O 1
ATOM 2980 N N . PHE A 1 383 ? -19.573 9.427 26.941 1.00 82.00 383 PHE A N 1
ATOM 2981 C CA . PHE A 1 383 ? -18.626 8.369 27.294 1.00 82.00 383 PHE A CA 1
ATOM 2982 C C . PHE A 1 383 ? -19.140 7.559 28.486 1.00 82.00 383 PHE A C 1
ATOM 2984 O O . PHE A 1 383 ? -19.824 8.119 29.352 1.00 82.00 383 PHE A O 1
ATOM 2991 N N . PRO A 1 384 ? -18.816 6.254 28.564 1.00 78.94 384 PRO A N 1
ATOM 2992 C CA . PRO A 1 384 ? -19.120 5.456 29.743 1.00 78.94 384 PRO A CA 1
ATOM 2993 C C . PRO A 1 384 ? -18.303 5.930 30.952 1.00 78.94 384 PRO A C 1
ATOM 2995 O O . PRO A 1 384 ? -17.197 6.453 30.813 1.00 78.94 384 PRO A O 1
ATOM 2998 N N . GLN A 1 385 ? -18.839 5.720 32.157 1.00 74.88 385 GLN A N 1
ATOM 2999 C CA . GLN A 1 385 ? -18.101 5.995 33.393 1.00 74.88 385 GLN A CA 1
ATOM 3000 C C . GLN A 1 385 ? -16.874 5.079 33.491 1.00 74.88 385 GLN A C 1
ATOM 3002 O O . GLN A 1 385 ? -16.950 3.901 33.131 1.00 74.88 385 GLN A O 1
ATOM 3007 N N . SER A 1 386 ? -15.754 5.607 33.994 1.00 74.06 386 SER A N 1
ATOM 3008 C CA . SER A 1 386 ? -14.538 4.808 34.127 1.00 74.06 386 SER A CA 1
ATOM 3009 C C . SER A 1 386 ? -14.744 3.657 35.123 1.00 74.06 386 SER A C 1
ATOM 3011 O O . SER A 1 386 ? -15.391 3.841 36.164 1.00 74.06 386 SER A O 1
ATOM 3013 N N . PRO A 1 387 ? -14.191 2.460 34.846 1.00 76.12 387 PRO A N 1
ATOM 3014 C CA . PRO A 1 387 ? -14.332 1.320 35.748 1.00 76.12 387 PRO A CA 1
ATOM 3015 C C . PRO A 1 387 ? -13.750 1.592 37.139 1.00 76.12 387 PRO A C 1
ATOM 3017 O O . PRO A 1 387 ? -14.305 1.122 38.126 1.00 76.12 387 PRO A O 1
ATOM 3020 N N . TYR A 1 388 ? -12.679 2.387 37.227 1.00 75.31 388 TYR A N 1
ATOM 3021 C CA . TYR A 1 388 ? -12.057 2.765 38.495 1.00 75.31 388 TYR A CA 1
ATOM 3022 C C . TYR A 1 388 ? -12.962 3.660 39.351 1.00 75.31 388 TYR A C 1
ATOM 3024 O O . TYR A 1 388 ? -13.166 3.372 40.528 1.00 75.31 388 TYR A O 1
ATOM 3032 N N . HIS A 1 389 ? -13.592 4.689 38.770 1.00 75.81 389 HIS A N 1
ATOM 3033 C CA . HIS A 1 389 ? -14.537 5.530 39.519 1.00 75.81 389 HIS A CA 1
ATOM 3034 C C . HIS A 1 389 ? -15.775 4.747 39.948 1.00 75.81 389 HIS A C 1
ATOM 3036 O O . HIS A 1 389 ? -16.293 4.967 41.043 1.00 75.81 389 HIS A O 1
ATOM 3042 N N . LYS A 1 390 ? -16.243 3.822 39.102 1.00 79.12 390 LYS A N 1
ATOM 3043 C CA . LYS A 1 390 ? -17.311 2.897 39.478 1.00 79.12 390 LYS A CA 1
ATOM 3044 C C . LYS A 1 390 ? -16.880 2.018 40.658 1.00 79.12 390 LYS A C 1
ATOM 3046 O O . LYS A 1 390 ? -17.605 1.946 41.638 1.00 79.12 390 LYS A O 1
ATOM 3051 N N . TRP A 1 391 ? -15.681 1.438 40.607 1.00 79.94 391 TRP A N 1
ATOM 3052 C CA . TRP A 1 391 ? -15.141 0.598 41.678 1.00 79.94 391 TRP A CA 1
ATOM 3053 C C . TRP A 1 391 ? -14.966 1.352 43.003 1.00 79.94 391 TRP A C 1
ATOM 3055 O O . TRP A 1 391 ? -15.374 0.838 44.043 1.00 79.94 391 TRP A O 1
ATOM 3065 N N . ILE A 1 392 ? -14.427 2.579 42.985 1.00 80.38 392 ILE A N 1
ATOM 3066 C CA . ILE A 1 392 ? -14.342 3.426 44.189 1.00 80.38 392 ILE A CA 1
ATOM 3067 C C . ILE A 1 392 ? -15.737 3.679 44.754 1.00 80.38 392 ILE A C 1
ATOM 3069 O O . ILE A 1 392 ? -15.936 3.538 45.960 1.00 80.38 392 ILE A O 1
ATOM 3073 N N . ARG A 1 393 ? -16.701 4.046 43.899 1.00 80.62 393 ARG A N 1
ATOM 3074 C CA . ARG A 1 393 ? -18.076 4.318 44.328 1.00 80.62 393 ARG A CA 1
ATOM 3075 C C . ARG A 1 393 ? -18.687 3.085 44.981 1.00 80.62 393 ARG A C 1
ATOM 3077 O O . ARG A 1 393 ? -19.122 3.179 46.121 1.00 80.62 393 ARG A O 1
ATOM 3084 N N . ASP A 1 394 ? -18.634 1.940 44.309 1.00 83.38 394 ASP A N 1
ATOM 3085 C CA . ASP A 1 394 ? -19.192 0.681 44.804 1.00 83.38 394 ASP A CA 1
ATOM 3086 C C . ASP A 1 394 ? -18.537 0.276 46.138 1.00 83.38 394 ASP A C 1
ATOM 3088 O O . ASP A 1 394 ? -19.225 -0.131 47.073 1.00 83.38 394 ASP A O 1
ATOM 3092 N N . ARG A 1 395 ? -17.218 0.478 46.279 1.00 82.31 395 ARG A N 1
ATOM 3093 C CA . ARG A 1 395 ? -16.491 0.240 47.534 1.00 82.31 395 ARG A CA 1
ATOM 3094 C C . ARG A 1 395 ? -16.914 1.202 48.645 1.00 82.31 395 ARG A C 1
ATOM 3096 O O . ARG A 1 395 ? -17.108 0.763 49.772 1.00 82.31 395 ARG A O 1
ATOM 3103 N N . SER A 1 396 ? -17.081 2.486 48.333 1.00 80.12 396 SER A N 1
ATOM 3104 C CA . SER A 1 396 ? -17.531 3.496 49.297 1.00 80.12 396 SER A CA 1
ATOM 3105 C C . SER A 1 396 ? -18.974 3.252 49.758 1.00 80.12 396 SER A C 1
ATOM 3107 O O . SER A 1 396 ? -19.270 3.386 50.944 1.00 80.12 396 SER A O 1
ATOM 3109 N N . SER A 1 397 ? -19.845 2.801 48.849 1.00 72.56 397 SER A N 1
ATOM 3110 C CA . SER A 1 397 ? -21.228 2.417 49.138 1.00 72.56 397 SER A CA 1
ATOM 3111 C C . SER A 1 397 ? -21.312 1.130 49.958 1.00 72.56 397 SER A C 1
ATOM 3113 O O . SER A 1 397 ? -22.160 1.036 50.836 1.00 72.56 397 SER A O 1
ATOM 3115 N N . ALA A 1 398 ? -20.412 0.165 49.740 1.00 71.56 398 ALA A N 1
ATOM 3116 C CA . ALA A 1 398 ? -20.337 -1.048 50.557 1.00 71.56 398 ALA A CA 1
ATOM 3117 C C . ALA A 1 398 ? -19.892 -0.775 52.008 1.00 71.56 398 ALA A C 1
ATOM 3119 O O . ALA A 1 398 ? -20.214 -1.548 52.905 1.00 71.56 398 ALA A O 1
ATOM 3120 N N . SER A 1 399 ? -19.161 0.319 52.249 1.00 64.69 399 SER A N 1
ATOM 3121 C CA . SER A 1 399 ? -18.715 0.738 53.585 1.00 64.69 399 SER A CA 1
ATOM 3122 C C . SER A 1 399 ? -19.689 1.660 54.334 1.00 64.69 399 SER A C 1
ATOM 3124 O O . SER A 1 399 ? -19.440 1.962 55.499 1.00 64.69 399 SER A O 1
ATOM 3126 N N . GLN A 1 400 ? -20.783 2.112 53.708 1.00 59.69 400 GLN A N 1
ATOM 3127 C CA . GLN A 1 400 ? -21.805 2.914 54.388 1.00 59.69 400 GLN A CA 1
ATOM 3128 C C . GLN A 1 400 ? -22.911 2.004 54.954 1.00 59.69 400 GLN A C 1
ATOM 3130 O O . GLN A 1 400 ? -23.534 1.267 54.189 1.00 59.69 400 GLN A O 1
ATOM 3135 N N . PRO A 1 401 ? -23.191 2.032 56.273 1.00 57.59 401 PRO A N 1
ATOM 3136 C CA . PRO A 1 401 ? -24.353 1.338 56.818 1.00 57.59 401 PRO A CA 1
ATOM 3137 C C . PRO A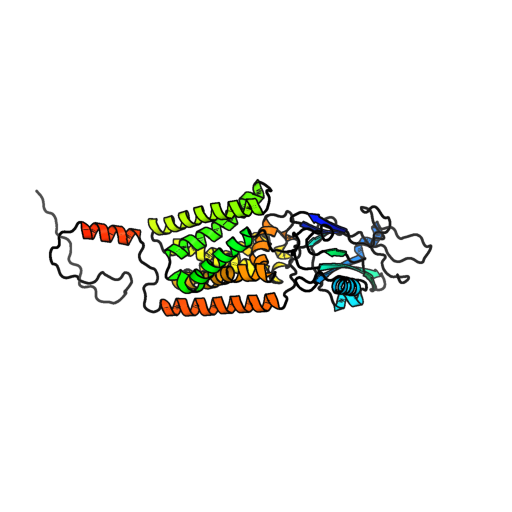 1 401 ? -25.633 1.931 56.212 1.00 57.59 401 PRO A C 1
ATOM 3139 O O . PRO A 1 401 ? -25.711 3.141 56.001 1.00 57.59 401 PRO A O 1
ATOM 3142 N N . LEU A 1 402 ? -26.624 1.075 55.930 1.00 57.03 402 LEU A N 1
ATOM 3143 C CA . LEU A 1 402 ? -27.938 1.431 55.376 1.00 57.03 402 LEU A CA 1
ATOM 3144 C C . LEU A 1 402 ? -28.724 2.336 56.344 1.00 57.03 402 LEU A C 1
ATOM 3146 O O . LEU A 1 402 ? -29.661 1.901 57.006 1.00 57.03 402 LEU A O 1
ATOM 3150 N N . LEU A 1 403 ? -28.347 3.605 56.441 1.00 55.47 403 LEU A N 1
ATOM 3151 C CA . LEU A 1 403 ? -29.189 4.646 57.007 1.00 55.47 403 LEU A CA 1
ATOM 3152 C C . LEU A 1 403 ? -30.079 5.159 55.882 1.00 55.47 403 LEU A C 1
ATOM 3154 O O . LEU A 1 403 ? -29.608 5.696 54.882 1.00 55.47 403 LEU A O 1
ATOM 3158 N N . ALA A 1 404 ? -31.376 4.909 56.032 1.00 55.97 404 ALA A N 1
ATOM 3159 C CA . ALA A 1 404 ? -32.407 5.359 55.119 1.00 55.97 404 ALA A CA 1
ATOM 3160 C C . ALA A 1 404 ? -32.375 6.887 54.997 1.00 55.97 404 ALA A C 1
ATOM 3162 O O . ALA A 1 404 ? -32.891 7.598 55.853 1.00 55.97 404 ALA A O 1
ATOM 3163 N N . THR A 1 405 ? -31.807 7.393 53.910 1.00 47.50 405 THR A N 1
ATOM 3164 C CA . THR A 1 405 ? -31.990 8.779 53.486 1.00 47.50 405 THR A CA 1
ATOM 3165 C C . THR A 1 405 ? -32.176 8.805 51.976 1.00 47.50 405 THR A C 1
ATOM 3167 O O . THR A 1 405 ? -31.264 8.557 51.194 1.00 47.50 405 THR A O 1
ATOM 3170 N N . THR A 1 406 ? -33.435 9.034 51.598 1.00 49.25 406 THR A N 1
ATOM 3171 C CA . THR A 1 406 ? -33.917 9.620 50.339 1.00 49.25 406 THR A CA 1
ATOM 3172 C C . THR A 1 406 ? -32.820 9.972 49.333 1.00 49.25 406 THR A C 1
ATOM 3174 O O . THR A 1 406 ? -32.161 11.004 49.446 1.00 49.25 406 THR A O 1
ATOM 3177 N N . GLN A 1 407 ? -32.659 9.118 48.319 1.00 44.94 407 GLN A N 1
ATOM 3178 C CA . GLN A 1 407 ? -31.806 9.390 47.168 1.00 44.94 407 GLN A CA 1
ATOM 3179 C C . GLN A 1 407 ? -32.370 10.573 46.372 1.00 44.94 407 GLN A C 1
ATOM 3181 O O . GLN A 1 407 ? -33.333 10.426 45.621 1.00 44.94 407 GLN A O 1
ATOM 3186 N N . LEU A 1 408 ? -31.750 11.745 46.502 1.00 47.72 408 LEU A N 1
ATOM 3187 C CA . LEU A 1 408 ? -31.751 12.723 45.418 1.00 47.72 408 LEU A CA 1
ATOM 3188 C C . LEU A 1 408 ? -30.845 12.182 44.296 1.00 47.72 408 LEU A C 1
ATOM 3190 O O . LEU A 1 408 ? -29.779 11.631 44.591 1.00 47.72 408 LEU A O 1
ATOM 3194 N N . PRO A 1 409 ? -31.252 12.290 43.019 1.00 42.41 409 PRO A N 1
ATOM 3195 C CA . PRO A 1 409 ? -30.450 11.797 41.909 1.00 42.41 409 PRO A CA 1
ATOM 3196 C C . PRO A 1 409 ? -29.102 12.537 41.846 1.00 42.41 409 PRO A C 1
ATOM 3198 O O . PRO A 1 409 ? -29.025 13.713 42.210 1.00 42.41 409 PRO A O 1
ATOM 3201 N N . PRO A 1 410 ? -28.025 11.866 41.395 1.00 47.34 410 PRO A N 1
ATOM 3202 C CA . PRO A 1 410 ? -26.698 12.464 41.356 1.00 47.34 410 PRO A CA 1
ATOM 3203 C C . PRO A 1 410 ? -26.688 13.682 40.421 1.00 47.34 410 PRO A C 1
ATOM 3205 O O . PRO A 1 410 ? -27.311 13.625 39.356 1.00 47.34 410 PRO A O 1
ATOM 3208 N N . PRO A 1 411 ? -25.960 14.763 40.761 1.00 42.41 411 PRO A N 1
ATOM 3209 C CA . PRO A 1 411 ? -25.819 15.899 39.868 1.00 42.41 411 PRO A CA 1
ATOM 3210 C C . PRO A 1 411 ? -25.133 15.431 38.583 1.00 42.41 411 PRO A C 1
ATOM 3212 O O . PRO A 1 411 ? -23.987 14.975 38.576 1.00 42.41 411 PRO A O 1
ATOM 3215 N N . THR A 1 412 ? -25.868 15.514 37.479 1.00 40.62 412 THR A N 1
ATOM 3216 C CA . THR A 1 412 ? -25.344 15.329 36.132 1.00 40.62 412 THR A CA 1
ATOM 3217 C C . THR A 1 412 ? -24.282 16.387 35.871 1.00 40.62 412 THR A C 1
ATOM 3219 O O . THR A 1 412 ? -24.582 17.578 35.798 1.00 40.62 412 THR A O 1
ATOM 3222 N N . TYR A 1 413 ? -23.034 15.953 35.707 1.00 36.84 413 TYR A N 1
ATOM 3223 C CA . TYR A 1 413 ? -21.963 16.806 35.204 1.00 36.84 413 TYR A CA 1
ATOM 3224 C C . TYR A 1 413 ? -22.331 17.223 33.769 1.00 36.84 413 TYR A C 1
ATOM 3226 O O . TYR A 1 413 ? -22.210 16.421 32.843 1.00 36.84 413 TYR A O 1
ATOM 3234 N N . GLY A 1 414 ? -22.857 18.443 33.600 1.00 46.47 414 GLY A N 1
ATOM 3235 C CA . GLY A 1 414 ? -23.131 19.028 32.282 1.00 46.47 414 GLY A CA 1
ATOM 3236 C C . GLY A 1 414 ? -24.518 19.628 32.018 1.00 46.47 414 GLY A C 1
ATOM 3237 O O . GLY A 1 414 ? -24.827 19.844 30.850 1.00 46.47 414 GLY A O 1
ATOM 3238 N N . SER A 1 415 ? -25.355 19.935 33.016 1.00 33.41 415 SER A N 1
ATOM 3239 C CA . SER A 1 415 ? -26.543 20.777 32.778 1.00 33.41 415 SER A CA 1
ATOM 3240 C C . SER A 1 415 ? -26.275 22.234 33.167 1.00 33.41 415 SER A C 1
ATOM 3242 O O . SER A 1 415 ? -26.360 22.597 34.339 1.00 33.41 415 SER A O 1
ATOM 3244 N N . ILE A 1 416 ? -25.989 23.083 32.177 1.00 45.44 416 ILE A N 1
ATOM 3245 C CA . ILE A 1 416 ? -26.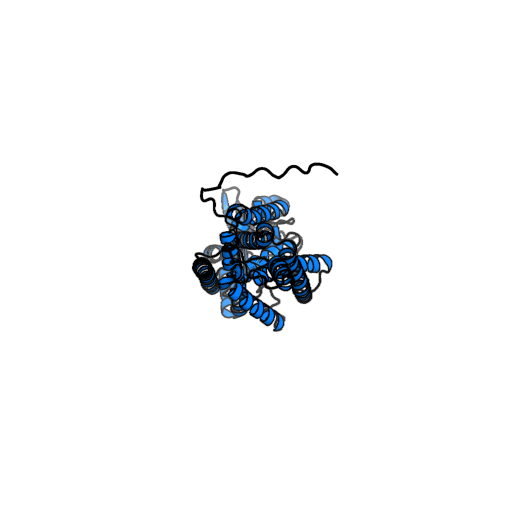250 24.521 32.297 1.00 45.44 416 ILE A CA 1
ATOM 3246 C C . ILE A 1 416 ? -27.771 24.674 32.196 1.00 45.44 416 ILE A C 1
ATOM 3248 O O . ILE A 1 416 ? -28.343 24.587 31.115 1.00 45.44 416 ILE A O 1
ATOM 3252 N N . GLY A 1 417 ? -28.427 24.830 33.340 1.00 36.00 417 GLY A N 1
ATOM 3253 C CA . GLY A 1 417 ? -29.850 25.129 33.452 1.00 36.00 417 GLY A CA 1
ATOM 3254 C C . GLY A 1 417 ? -30.048 25.965 34.705 1.00 36.00 417 GLY A C 1
ATOM 3255 O O . GLY A 1 417 ? -29.795 25.485 35.806 1.00 36.00 417 GLY A O 1
ATOM 3256 N N . GLY A 1 418 ? -30.385 27.240 34.512 1.00 41.94 418 GLY A N 1
ATOM 3257 C CA . GLY A 1 418 ? -30.469 28.244 35.565 1.00 41.94 418 GLY A CA 1
ATOM 3258 C C . GLY A 1 418 ? -31.425 27.845 36.684 1.00 41.94 418 GLY A C 1
ATOM 3259 O O . GLY A 1 418 ? -32.562 27.475 36.414 1.00 41.94 418 GLY A O 1
ATOM 3260 N N . ASN A 1 419 ? -30.906 27.889 37.912 1.00 42.41 419 ASN A N 1
ATOM 3261 C CA . ASN A 1 419 ? -31.553 28.290 39.166 1.00 42.41 419 ASN A CA 1
ATOM 3262 C C . ASN A 1 419 ? -30.666 27.794 40.317 1.00 42.41 419 ASN A C 1
ATOM 3264 O O . ASN A 1 419 ? -30.905 26.741 40.904 1.00 42.41 419 ASN A O 1
ATOM 3268 N N . ALA A 1 420 ? -29.600 28.543 40.605 1.00 37.59 420 ALA A N 1
ATOM 3269 C CA . ALA A 1 420 ? -28.840 28.366 41.837 1.00 37.59 420 ALA A CA 1
ATOM 3270 C C . ALA A 1 420 ? -29.579 29.100 42.976 1.00 37.59 420 ALA A C 1
ATOM 3272 O O . ALA A 1 420 ? -29.864 30.290 42.815 1.00 37.59 420 ALA A O 1
ATOM 3273 N N . PRO A 1 421 ? -29.912 28.443 44.101 1.00 37.97 421 PRO A N 1
ATOM 3274 C CA . PRO A 1 421 ? -30.360 29.140 45.303 1.00 37.97 421 PRO A CA 1
ATOM 3275 C C . PRO A 1 421 ? -29.180 29.881 45.969 1.00 37.97 421 PRO A C 1
ATOM 3277 O O . PRO A 1 421 ? -28.020 29.547 45.703 1.00 37.97 421 PRO A O 1
ATOM 3280 N N . PRO A 1 422 ? -29.448 30.915 46.791 1.00 37.31 422 PRO A N 1
ATOM 3281 C CA . PRO A 1 422 ? -28.413 31.812 47.285 1.00 37.31 422 PRO A CA 1
ATOM 3282 C C . PRO A 1 422 ? -27.458 31.113 48.259 1.00 37.31 422 PRO A C 1
ATOM 3284 O O . PRO A 1 422 ? -27.855 30.288 49.075 1.00 37.31 422 PRO A O 1
ATOM 3287 N N . TYR A 1 423 ? -26.185 31.478 48.130 1.00 35.66 423 TYR A N 1
ATOM 3288 C CA . TYR A 1 423 ? -25.043 31.016 48.913 1.00 35.66 423 TYR A CA 1
ATOM 3289 C C . TYR A 1 423 ? -25.247 31.332 50.409 1.00 35.66 423 TYR A C 1
ATOM 3291 O O . TYR A 1 423 ? -25.295 32.504 50.783 1.00 35.66 423 TYR A O 1
ATOM 3299 N N . GLU A 1 424 ? -25.339 30.316 51.269 1.00 35.88 424 GLU A N 1
ATOM 3300 C CA . GLU A 1 424 ? -25.157 30.498 52.715 1.00 35.88 424 GLU A CA 1
ATOM 3301 C C . GLU A 1 424 ? -23.652 30.576 53.038 1.00 35.88 424 GLU A C 1
ATOM 3303 O O . GLU A 1 424 ? -22.870 29.768 52.523 1.00 35.88 424 GLU A O 1
ATOM 3308 N N . PRO A 1 425 ? -23.204 31.545 53.857 1.00 37.38 425 PRO A N 1
ATOM 3309 C CA . PRO A 1 425 ? -21.805 31.650 54.253 1.00 37.38 425 PRO A CA 1
ATOM 3310 C C . PRO A 1 425 ? -21.431 30.583 55.302 1.00 37.38 425 PRO A C 1
ATOM 3312 O O . PRO A 1 425 ? -22.275 30.176 56.103 1.00 37.38 425 PRO A O 1
ATOM 3315 N N . PRO A 1 426 ? -20.162 30.132 55.335 1.00 37.50 426 PRO A N 1
ATOM 3316 C CA . PRO A 1 426 ? -19.716 29.099 56.264 1.00 37.50 426 PRO A CA 1
ATOM 3317 C C . PRO A 1 426 ? -19.664 29.606 57.719 1.00 37.50 426 PRO A C 1
ATOM 3319 O O . PRO A 1 426 ? -19.383 30.786 57.950 1.00 37.50 426 PRO A O 1
ATOM 3322 N N . PRO A 1 427 ? -19.884 28.724 58.715 1.00 35.25 427 PRO A N 1
ATOM 3323 C CA . PRO A 1 427 ? -19.862 29.100 60.122 1.00 35.25 427 PRO A CA 1
ATOM 3324 C C . PRO A 1 427 ? -18.443 29.446 60.594 1.00 35.25 427 PRO A C 1
ATOM 3326 O O . PRO A 1 427 ? -17.476 28.727 60.333 1.00 35.25 427 PRO A O 1
ATOM 3329 N N . SER A 1 428 ? -18.344 30.553 61.329 1.00 33.62 428 SER A N 1
ATOM 3330 C CA . SER A 1 428 ? -17.154 30.989 62.054 1.00 33.62 428 SER A CA 1
ATOM 3331 C C . SER A 1 428 ? -16.840 30.025 63.200 1.00 33.62 428 SER A C 1
ATOM 3333 O O . SER A 1 428 ? -17.643 29.878 64.124 1.00 33.62 428 SER A O 1
ATOM 3335 N N . TYR A 1 429 ? -15.658 29.414 63.183 1.00 37.38 429 TYR A N 1
ATOM 3336 C CA . TYR A 1 429 ? -15.113 28.747 64.362 1.00 37.38 429 TYR A CA 1
ATOM 3337 C C . TYR A 1 429 ? -14.569 29.804 65.330 1.00 37.38 429 TYR A C 1
ATOM 3339 O O . TYR A 1 429 ? -13.512 30.385 65.090 1.00 37.38 429 TYR A O 1
ATOM 3347 N N . ASN A 1 430 ? -15.298 30.047 66.421 1.00 30.33 430 ASN A N 1
ATOM 3348 C CA . ASN A 1 430 ? -14.764 30.707 67.609 1.00 30.33 430 ASN A CA 1
ATOM 3349 C C . ASN A 1 430 ? -14.119 29.658 68.526 1.00 30.33 430 ASN A C 1
ATOM 3351 O O . ASN A 1 430 ? -14.749 28.659 68.865 1.00 30.33 430 ASN A O 1
ATOM 3355 N N . SER A 1 431 ? -12.860 29.933 68.876 1.00 34.78 431 SER A N 1
ATOM 3356 C CA . SER A 1 431 ? -12.122 29.593 70.104 1.00 34.78 431 SER A CA 1
ATOM 3357 C C . SER A 1 431 ? -12.768 28.629 71.111 1.00 34.78 431 SER A C 1
ATOM 3359 O O . SER A 1 431 ? -13.807 28.963 71.679 1.00 34.78 431 SER A O 1
ATOM 3361 N N . PHE A 1 432 ? -12.056 27.547 71.447 1.00 35.56 432 PHE A N 1
ATOM 3362 C CA . PHE A 1 432 ? -11.379 27.360 72.743 1.00 35.56 432 PHE A CA 1
ATOM 3363 C C . PHE A 1 432 ? -10.238 26.349 72.607 1.00 35.56 432 PHE A C 1
ATOM 3365 O O . PHE A 1 432 ? -10.418 25.369 71.848 1.00 35.56 432 PHE A O 1
#